Protein 9BCJ (pdb70)

GO terms:
  GO:0001664 G protein-coupled receptor binding (F, IDA)
  GO:0071682 endocytic vesicle lumen (C, TAS)
  GO:0005576 extracellular region (C, TAS)
  GO:0005829 cytosol (C, TAS)
  GO:0005515 protein binding (F, IPI)
  GO:0004601 peroxidase activity (F, IDA)
  GO:0042542 response to hydrogen peroxide (P, IDA)
  GO:0042744 hydrogen peroxide catabolic process (P, IDA)
  GO:0031720 haptoglobin binding (F, IDA)
  GO:0005833 hemoglobin complex (C, IDA)
  GO:0031838 haptoglobin-hemoglobin complex (C, IDA)
  GO:0006954 inflammatory response (P, IDA)
  GO:0015671 oxygen transport (P, IDA)
  GO:0030185 nitric oxide transport (P, IDA)
  GO:0015671 oxygen transport (P, IMP)
  GO:0005576 extracellular region (C, IDA)
  GO:0015671 oxygen transport (P, TAS)
  GO:0005833 hemoglobin complex (C, TAS)
  GO:0070062 extracellular exosome (C, HDA)
  GO:0072562 blood microparticle (C, HDA)

InterPro domains:
  IPR000971 Globin [PF00042] (27-137)
  IPR000971 Globin [PS01033] (2-142)
  IPR002338 Hemoglobin, alpha-type [PR00612] (16-28)
  IPR002338 Hemoglobin, alpha-type [PR00612] (33-43)
  IPR002338 Hemoglobin, alpha-type [PR00612] (48-57)
  IPR002338 Hemoglobin, alpha-type [PR00612] (75-88)
  IPR002338 Hemoglobin, alpha-type [PR00612] (123-139)
  IPR002338 Hemoglobin, alpha-type [cd08927] (3-142)
  IPR002339 Hemoglobin, pi [PR00815] (4-29)
  IPR002339 Hemoglobin, pi [PR00815] (49-58)
  IPR002339 Hemoglobin, pi [PR00815] (73-83)
  IPR002339 Hemoglobin, pi [PR00815] (105-116)
  IPR009050 Globin-like superfamily [SSF46458] (1-142)
  IPR012292 Globin/Protoglobin [G3DSA:1.10.490.10] (2-142)
  IPR050056 Hemoglobin and related oxygen transporters [PTHR11442] (1-142)

Radius of gyration: 26.9 Å; Cα contacts (8 Å, |Δi|>4): 857; chains: 3; bounding box: 62×62×67 Å

B-factor: mean 32.82, std 10.77, range [15.35, 75.67]

Solvent-accessible surface area: 21788 Å² total; per-residue (Å²): 173,19,46,106,62,14,53,89,35,1,82,62,9,19,58,126,2,49,107,91,7,14,93,12,0,14,34,0,2,58,84,9,12,143,71,61,74,63,2,83,64,33,33,111,111,34,77,53,70,153,42,6,83,76,12,122,36,48,0,99,76,27,0,45,15,12,63,40,0,12,60,68,14,110,42,10,68,56,8,4,10,14,27,1,10,40,38,8,17,40,34,21,14,11,32,38,18,24,147,34,32,16,96,4,7,11,53,0,10,36,63,66,35,99,88,52,44,60,120,63,20,76,54,1,6,72,80,4,9,55,30,11,16,85,13,15,24,39,83,86,60,48,91,30,74,120,148,36,90,70,29,2,83,64,6,37,67,133,12,77,90,80,77,0,2,6,48,3,2,0,89,10,0,50,81,53,25,43,3,7,62,70,32,102,95,39,51,52,10,18,53,79,125,23,1,58,45,12,102,113,0,80,59,53,0,99,154,28,8,33,22,16,42,84,0,25,75,96,16,140,93,11,74,45,55,5,55,114,57,23,49,71,41,72,106,146,69,76,20,36,67,84,7,15,121,17,26,0,46,9,4,10,80,0,0,39,124,80,34,43,196,83,22,51,109,96,22,74,53,0,2,59,85,3,8,52,13,6,9,113,15,21,71,137,45,0,20,0,32,4,3,3,1,1,4,6,4,6,115,31,53,62,10,2,2,77,25,31,152,36,23,139,26,7,91,58,21,54,33,129,79,2,90,51,0,36,133,16,22,98,170,19,48,28,3,126,28,115,61,180,62,7,66,0,7,4,2,61,96,1,122,51,84,127,94,37,58,0,56,6,64,0,47,2,15,2,62,6,16,44,14,114,31,29,63,6,77,78,2,47,0,57,0,38,114,31,87,83,8,35,0,58,2,13,0,22,108,71,79,98,17,9,0,2,53,1,86,94,24,73,65,85,145,64,36,0,55,0,48,8,105,48,61,108,34,103,74,19,63,13,100,2,10,57,94,44,1,13,75,60,14,31,70,68,63,2,10,26,1,23,12,65,29,52,48,59,16,1,35,0,8,53,2,8,34,0,4,0,20,36,82

Organism: Homo sapiens (NCBI:txid9606)

Foldseek 3Di:
DADPVLLVLQLVLLVVCPPVQLVLLLQLVLCLCVVPVVLCVLPPVAPNDPPGVRSSVVRNVVSVLVNQCSVPVVPLLVSCVVLLCCQAVPSNDDLVSLLSSLVSSLVSSCVPPVVSNDVSSSVSSNVSSVVNSCSSRDDPD/DDDDPVLLVLQVVLLVVDPLQQLLLQLQLCLCVVVVVVCVLVVVQDDNPDSVCSSPRPVSSVVRSVVSVLLVQCSVCVVPLLVSCVVLLCCCPVPVNPDLVSLLVSLVSSLVSSCVVQPVSCPPSNSVSSNSSSVSNSVSSD/DFKKKKFQFFLQCFAQDNLRAKDKDDKDQQKDFAKCVVVVLCVVLVVPHQHDPRGHPIGTIIMGIGWDWDDCIKIWGQMKIWIDHRPDDTWIWGGWIWHAPPQAWTFTFTATHPRGRQTFFIWGGWDDDDQKIKTHGDADDFDAAKGAQTDPSVDVVCDDPSCVNGIDRDDDSSRSRSHTGIMMMGHD

Structure (mmCIF, N/CA/C/O backbone):
data_9BCJ
#
_entry.id   9BCJ
#
_cell.length_a   58.925
_cell.length_b   58.925
_cell.length_c   286.146
_cell.angle_alpha   90
_cell.angle_beta   90
_cell.angle_gamma   90
#
_symmetry.space_group_name_H-M   'P 41 21 2'
#
loop_
_entity.id
_entity.type
_entity.pdbx_description
1 polymer 'Hemoglobin subunit alpha'
2 polymer 'Hemoglobin subunit beta'
3 polymer 'Membrane protein'
4 non-polymer 'PROTOPORPHYRIN IX CONTAINING FE'
5 non-polymer GLYCEROL
6 non-polymer 'PHOSPHATE ION'
7 water water
#
loop_
_atom_site.group_PDB
_atom_site.id
_atom_site.type_symbol
_atom_site.label_atom_id
_atom_site.label_alt_id
_atom_site.label_comp_id
_atom_site.label_asym_id
_atom_site.label_entity_id
_atom_site.label_seq_id
_atom_site.pdbx_PDB_ins_code
_atom_site.Cartn_x
_atom_site.Cartn_y
_atom_site.Cartn_z
_atom_site.occupancy
_atom_site.B_iso_or_equiv
_atom_site.auth_seq_id
_atom_site.auth_comp_id
_atom_site.auth_asym_id
_atom_site.auth_atom_id
_atom_site.pdbx_PDB_model_num
ATOM 1 N N . VAL A 1 1 ? -39.925 -46.09 -3.221 1 20.53 1 VAL A N 1
ATOM 2 C CA . VAL A 1 1 ? -40.608 -47.354 -3.56 1 20.88 1 VAL A CA 1
ATOM 3 C C . VAL A 1 1 ? -39.592 -48.493 -3.593 1 21.63 1 VAL A C 1
ATOM 4 O O . VAL A 1 1 ? -38.706 -48.505 -4.456 1 21.36 1 VAL A O 1
ATOM 8 N N . LEU A 1 2 ? -39.731 -49.45 -2.676 1 21.41 2 LEU A N 1
ATOM 9 C CA . LEU A 1 2 ? -38.845 -50.614 -2.666 1 22.4 2 LEU A CA 1
ATOM 10 C C . LEU A 1 2 ? -39.234 -51.635 -3.711 1 22.71 2 LEU A C 1
ATOM 11 O O . LEU A 1 2 ? -40.411 -51.97 -3.851 1 22.93 2 LEU A O 1
ATOM 16 N N . SER A 1 3 ? -38.252 -52.191 -4.394 1 23.63 3 SER A N 1
ATOM 17 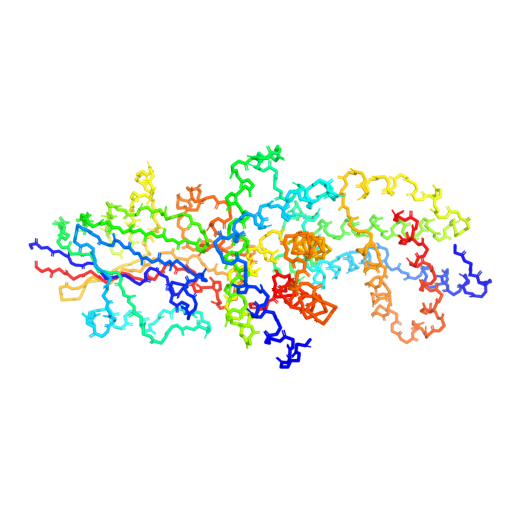C CA . SER A 1 3 ? -38.503 -53.295 -5.344 1 24.7 3 SER A CA 1
ATOM 18 C C . SER A 1 3 ? -38.652 -54.608 -4.514 1 26.77 3 SER A C 1
ATOM 19 O O . SER A 1 3 ? -38.235 -54.642 -3.346 1 26.85 3 SER A O 1
ATOM 22 N N . PRO A 1 4 ? -39.137 -55.728 -5.112 1 27.76 4 PRO A N 1
ATOM 23 C CA . PRO A 1 4 ? -39.152 -56.997 -4.388 1 27.39 4 PRO A CA 1
ATOM 24 C C . PRO A 1 4 ? -37.748 -57.405 -3.946 1 26.89 4 PRO A C 1
ATOM 25 O O . PRO A 1 4 ? -37.594 -57.814 -2.796 1 27.81 4 PRO A O 1
ATOM 29 N N . ALA A 1 5 ? -36.729 -57.241 -4.809 1 26.15 5 ALA A N 1
ATOM 30 C CA . ALA A 1 5 ? -35.343 -57.552 -4.432 1 26.68 5 ALA A CA 1
ATOM 31 C C . ALA A 1 5 ? -34.838 -56.67 -3.278 1 25.42 5 ALA A C 1
ATOM 32 O O . ALA A 1 5 ? -34.103 -57.174 -2.435 1 25.9 5 ALA A O 1
ATOM 34 N N . ASP A 1 6 ? -35.243 -55.377 -3.203 1 23.11 6 ASP A N 1
ATOM 35 C CA . ASP A 1 6 ? -34.832 -54.495 -2.08 1 21.86 6 ASP A CA 1
ATOM 36 C C . ASP A 1 6 ? -35.347 -55.088 -0.763 1 23.12 6 ASP A C 1
ATOM 37 O O . ASP A 1 6 ? -34.612 -55.135 0.231 1 23.09 6 ASP A O 1
ATOM 42 N N . LYS A 1 7 ? -36.601 -55.542 -0.76 1 22.82 7 LYS A N 1
ATOM 43 C CA . LYS A 1 7 ? -37.209 -56.097 0.442 1 22.91 7 LYS A CA 1
ATOM 44 C C . LYS A 1 7 ? -36.48 -57.354 0.899 1 23.46 7 LYS A C 1
ATOM 45 O O . LYS A 1 7 ? -36.17 -57.468 2.092 1 22.91 7 LYS A O 1
ATOM 51 N N . THR A 1 8 ? -36.178 -58.274 -0.016 1 24.53 8 THR A N 1
ATOM 52 C CA . THR A 1 8 ? -35.473 -59.51 0.35 1 26.4 8 THR A CA 1
ATOM 53 C C . THR A 1 8 ? -34.046 -59.183 0.799 1 24.53 8 THR A C 1
ATOM 54 O O . THR A 1 8 ? -33.581 -59.776 1.779 1 23.62 8 THR A O 1
ATOM 58 N N . ASN A 1 9 ? -33.39 -58.169 0.158 1 22.43 9 ASN A N 1
ATOM 59 C CA . ASN A 1 9 ? -32.041 -57.709 0.558 1 21.48 9 ASN A CA 1
ATOM 60 C C . ASN A 1 9 ? -32.037 -57.166 2.013 1 21.22 9 ASN A C 1
ATOM 61 O O . ASN A 1 9 ? -31.15 -57.492 2.802 1 21.03 9 ASN A O 1
ATOM 66 N N . VAL A 1 10 ? -32.987 -56.295 2.343 1 20.7 10 VAL A N 1
ATOM 67 C CA . VAL A 1 10 ? -33.054 -55.684 3.685 1 21.85 10 VAL A CA 1
ATOM 68 C C . VAL A 1 10 ? -33.341 -56.741 4.756 1 22.96 10 VAL A C 1
ATOM 69 O O . VAL A 1 10 ? -32.714 -56.744 5.819 1 23.42 10 VAL A O 1
ATOM 73 N N . LYS A 1 11 ? -34.267 -57.658 4.47 1 23.07 11 LYS A N 1
ATOM 74 C CA . LYS A 1 11 ? -34.614 -58.71 5.421 1 24.13 11 LYS A CA 1
ATOM 75 C C . LYS A 1 11 ? -33.407 -59.616 5.675 1 24.12 11 LYS A C 1
ATOM 76 O O . LYS A 1 11 ? -33.144 -59.976 6.82 1 24.17 11 LYS A O 1
ATOM 82 N N . ALA A 1 12 ? -32.675 -59.984 4.615 1 23.73 12 ALA A N 1
ATOM 83 C CA . ALA A 1 12 ? -31.486 -60.849 4.775 1 24.1 12 ALA A CA 1
ATOM 84 C C . ALA A 1 12 ? -30.387 -60.138 5.577 1 24.7 12 ALA A C 1
ATOM 85 O O . ALA A 1 12 ? -29.872 -60.721 6.523 1 25.18 12 ALA A O 1
ATOM 87 N N . ALA A 1 13 ? -30.06 -58.855 5.237 1 23.88 13 ALA A N 1
ATOM 88 C CA . ALA A 1 13 ? -29.011 -58.114 5.928 1 24.62 13 ALA A CA 1
ATOM 89 C C . ALA A 1 13 ? -29.37 -57.813 7.398 1 25.73 13 ALA A C 1
ATOM 90 O O . ALA A 1 13 ? -28.566 -58.093 8.287 1 25.42 13 ALA A O 1
ATOM 92 N N . TRP A 1 14 ? -30.593 -57.294 7.658 1 26 14 TRP A N 1
ATOM 93 C CA . TRP A 1 14 ? -31.027 -57.028 9.016 1 27.21 14 TRP A CA 1
ATOM 94 C C . TRP A 1 14 ? -31.164 -58.292 9.849 1 29.29 14 TRP A C 1
ATOM 95 O O . TRP A 1 14 ? -30.903 -58.243 11.055 1 29.59 14 TRP A O 1
ATOM 106 N N . GLY A 1 15 ? -31.465 -59.426 9.211 1 30.55 15 GLY A N 1
ATOM 107 C CA . GLY A 1 15 ? -31.522 -60.714 9.896 1 32.92 15 GLY A CA 1
ATOM 108 C C . GLY A 1 15 ? -30.168 -61.159 10.431 1 35.9 15 GLY A C 1
ATOM 109 O O . GLY A 1 15 ? -30.091 -61.918 11.398 1 36.2 15 GLY A O 1
ATOM 110 N N . LYS A 1 16 ? -29.076 -60.694 9.818 1 36.94 16 LYS A N 1
ATOM 111 C CA . LYS A 1 16 ? -27.726 -61.018 10.271 1 38.4 16 LYS A CA 1
ATOM 112 C C . LYS A 1 16 ? -27.283 -60.215 11.498 1 39.88 16 LYS A C 1
ATOM 113 O O . LYS A 1 16 ? -26.265 -60.551 12.096 1 40.14 16 LYS A O 1
ATOM 119 N N . VAL A 1 17 ? -28.028 -59.155 11.867 1 40.1 17 VAL A N 1
ATOM 120 C CA . VAL A 1 17 ? -27.736 -58.327 13.026 1 40.79 17 VAL A CA 1
ATOM 121 C C . VAL A 1 17 ? -27.969 -59.116 14.312 1 42.12 17 VAL A C 1
ATOM 122 O O . VAL A 1 17 ? -27.096 -59.133 15.172 1 42.81 17 VAL A O 1
ATOM 126 N N . GLY A 1 18 ? -29.141 -59.744 14.422 1 42.45 18 GLY A N 1
ATOM 127 C CA . GLY A 1 18 ? -29.545 -60.601 15.536 1 42.97 18 GLY A CA 1
ATOM 128 C C . GLY A 1 18 ? -29.366 -60.058 16.935 1 43.26 18 GLY A C 1
ATOM 129 O O . GLY A 1 18 ? -29.918 -59.011 17.286 1 44.2 18 GLY A O 1
ATOM 130 N N . ALA A 1 19 ? -28.59 -60.771 17.748 1 42.63 19 ALA A N 1
ATOM 131 C CA . ALA A 1 19 ? -28.329 -60.365 19.128 1 42.55 19 ALA A CA 1
ATOM 132 C C . ALA A 1 19 ? -27.566 -59.037 19.234 1 42.06 19 ALA A C 1
ATOM 133 O O . ALA A 1 19 ? -27.556 -58.434 20.302 1 43.3 19 ALA A O 1
ATOM 135 N N . HIS A 1 20 ? -26.903 -58.603 18.158 1 40.4 20 HIS A N 1
ATOM 136 C CA . HIS A 1 20 ? -26.14 -57.363 18.172 1 39.96 20 HIS A CA 1
ATOM 137 C C . HIS A 1 20 ? -26.971 -56.121 17.857 1 39.06 20 HIS A C 1
ATOM 138 O O . HIS A 1 20 ? -26.398 -55.043 17.705 1 38 20 HIS A O 1
ATOM 145 N N . ALA A 1 21 ? -28.314 -56.253 17.812 1 39.11 21 ALA A N 1
ATOM 146 C CA . ALA A 1 21 ? -29.22 -55.159 17.477 1 39.54 21 ALA A CA 1
ATOM 147 C C . ALA A 1 21 ? -28.968 -53.899 18.307 1 38.46 21 ALA A C 1
ATOM 148 O O . ALA A 1 21 ? -28.607 -52.886 17.713 1 39.21 21 ALA A O 1
ATOM 150 N N . GLY A 1 22 ? -29.023 -54.01 19.631 1 36.96 22 GLY A N 1
ATOM 151 C CA . GLY A 1 22 ? -28.801 -52.913 20.556 1 35.56 22 GLY A CA 1
ATOM 152 C C . GLY A 1 22 ? -27.429 -52.301 20.389 1 33.47 22 GLY A C 1
ATOM 153 O O . GLY A 1 22 ? -27.292 -51.079 20.411 1 32.47 22 GLY A O 1
ATOM 154 N N . GLU A 1 23 ? -26.412 -53.154 20.226 1 31.51 23 GLU A N 1
ATOM 155 C CA . GLU A 1 23 ? -25.031 -52.721 20.044 1 30.8 23 GLU A CA 1
ATOM 156 C C . GLU A 1 23 ? -24.893 -51.854 18.775 1 28.97 23 GLU A C 1
ATOM 157 O O . GLU A 1 23 ? -24.335 -50.755 18.835 1 28.39 23 GLU A O 1
ATOM 163 N N . TYR A 1 24 ? -25.469 -52.311 17.663 1 27.5 24 TYR A N 1
ATOM 164 C CA . TYR A 1 24 ? -25.411 -51.554 16.419 1 27.69 24 TYR A CA 1
ATOM 165 C C . TYR A 1 24 ? -26.22 -50.262 16.499 1 25.85 24 TYR A C 1
ATOM 166 O O . TYR A 1 24 ? -25.738 -49.215 16.061 1 25.07 24 TYR A O 1
ATOM 175 N N . GLY A 1 25 ? -27.409 -50.314 17.104 1 25.38 25 GLY A N 1
ATOM 176 C CA . GLY A 1 25 ? -28.216 -49.102 17.279 1 25.47 25 GLY A CA 1
ATOM 177 C C . GLY A 1 25 ? -27.5 -48.074 18.15 1 24.62 25 GLY A C 1
ATOM 178 O O . GLY A 1 25 ? -27.485 -46.89 17.826 1 24.12 25 GLY A O 1
ATOM 179 N N . ALA A 1 26 ? -26.876 -48.526 19.246 1 24.68 26 ALA A N 1
ATOM 180 C CA . ALA A 1 26 ? -26.132 -47.642 20.151 1 24.76 26 ALA A CA 1
ATOM 181 C C . ALA A 1 26 ? -24.93 -47.024 19.438 1 24.18 26 ALA A C 1
ATOM 182 O O . ALA A 1 26 ? -24.687 -45.822 19.573 1 24.77 26 ALA A O 1
ATOM 184 N N . GLU A 1 27 ? -24.198 -47.829 18.667 1 23.69 27 GLU A N 1
ATOM 185 C CA . GLU A 1 27 ? -23.046 -47.325 17.933 1 23.55 27 GLU A CA 1
ATOM 186 C C . GLU A 1 27 ? -23.497 -46.294 16.88 1 23.34 27 GLU A C 1
ATOM 187 O O . GLU A 1 27 ? -22.876 -45.243 16.763 1 23.83 27 GLU A O 1
ATOM 193 N N . ALA A 1 28 ? -24.604 -46.559 16.152 1 22.4 28 ALA A N 1
ATOM 194 C CA . ALA A 1 28 ? -25.09 -45.605 15.141 1 22.27 28 ALA A CA 1
ATOM 195 C C . ALA A 1 28 ? -25.451 -44.259 15.793 1 20.91 28 ALA A C 1
ATOM 196 O O . ALA A 1 28 ? -25.144 -43.206 15.242 1 20.11 28 ALA A O 1
ATOM 198 N N . LEU A 1 29 ? -26.078 -44.298 16.978 1 20.79 29 LEU A N 1
ATOM 199 C CA . LEU A 1 29 ? -26.437 -43.06 17.692 1 21.06 29 LEU A CA 1
ATOM 200 C C . LEU A 1 29 ? -25.166 -42.322 18.108 1 21.89 29 LEU A C 1
ATOM 201 O O . LEU A 1 29 ? -25.081 -41.107 17.938 1 22.1 29 LEU A O 1
ATOM 206 N N . GLU A 1 30 ? -24.166 -43.058 18.64 1 22.01 30 GLU A N 1
ATOM 207 C CA . GLU A 1 30 ? -22.906 -42.464 19.076 1 23.46 30 GLU A CA 1
ATOM 208 C C . GLU A 1 30 ? -22.209 -41.772 17.891 1 22.67 30 GLU A C 1
ATOM 209 O O . GLU A 1 30 ? -21.699 -40.643 18.022 1 23.15 30 GLU A O 1
ATOM 215 N N . ARG A 1 31 ? -22.181 -42.461 16.739 1 21.09 31 ARG A N 1
ATOM 216 C CA . ARG A 1 31 ? -21.581 -41.914 15.523 1 20.95 31 ARG A CA 1
ATOM 217 C C . ARG A 1 31 ? -22.327 -40.644 15.104 1 21.91 31 ARG A C 1
ATOM 218 O O . ARG A 1 31 ? -21.693 -39.65 14.757 1 22.36 31 ARG A O 1
ATOM 226 N N . MET A 1 32 ? -23.672 -40.666 15.188 1 20.49 32 MET A N 1
ATOM 227 C CA . MET A 1 32 ? -24.457 -39.493 14.859 1 20.04 32 MET A CA 1
ATOM 228 C C . MET A 1 32 ? -24.17 -38.301 15.768 1 20.73 32 MET A C 1
ATOM 229 O O . MET A 1 32 ? -23.954 -37.207 15.273 1 22.05 32 MET A O 1
ATOM 234 N N . PHE A 1 33 ? -24.25 -38.488 17.084 1 20.47 33 PHE A N 1
ATOM 235 C CA . PHE A 1 33 ? -24.016 -37.406 18.048 1 20.87 33 PHE A CA 1
ATOM 236 C C . PHE A 1 33 ? -22.594 -36.828 17.909 1 22.28 33 PHE A C 1
ATOM 237 O O . PHE A 1 33 ? -22.384 -35.644 18.134 1 22 33 PHE A O 1
ATOM 245 N N . LEU A 1 34 ? -21.627 -37.675 17.562 1 23.11 34 LEU A N 1
ATOM 246 C CA . LEU A 1 34 ? -20.24 -37.222 17.475 1 25.19 34 LEU A CA 1
ATOM 247 C C . LEU A 1 34 ? -19.991 -36.536 16.116 1 24.85 34 LEU A C 1
ATOM 248 O O . LEU A 1 34 ? -19.395 -35.483 16.083 1 25.94 34 LEU A O 1
ATOM 253 N N . SER A 1 35 ? -20.447 -37.112 15.027 1 24.66 35 SER A N 1
ATOM 254 C CA . SER A 1 35 ? -20.243 -36.559 13.672 1 24.37 35 SER A CA 1
ATOM 255 C C . SER A 1 35 ? -21.082 -35.341 13.385 1 24.26 35 SER A C 1
ATOM 256 O O . SER A 1 35 ? -20.634 -34.449 12.679 1 24.76 35 SER A O 1
ATOM 259 N N . PHE A 1 36 ? -22.322 -35.318 13.895 1 23.3 36 PHE A N 1
ATOM 260 C CA . PHE A 1 36 ? -23.284 -34.257 13.607 1 21.92 36 PHE A CA 1
ATOM 261 C C . PHE A 1 36 ? -23.819 -33.757 14.958 1 22.31 36 PHE A C 1
ATOM 262 O O . PHE A 1 36 ? -24.936 -34.105 15.347 1 20.94 36 PHE A O 1
ATOM 270 N N . PRO A 1 37 ? -23.018 -32.948 15.681 1 23.38 37 PRO A N 1
ATOM 271 C CA . PRO A 1 37 ? -23.41 -32.542 17.041 1 23.72 37 PRO A CA 1
ATOM 272 C C . PRO A 1 37 ? -24.762 -31.843 17.195 1 23.6 37 PRO A C 1
ATOM 273 O O . PRO A 1 37 ? 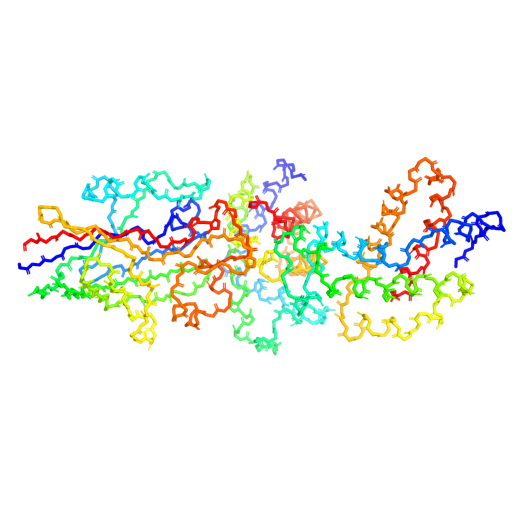-25.31 -31.871 18.293 1 22.92 37 PRO A O 1
ATOM 277 N N . THR A 1 38 ? -25.306 -31.226 16.121 1 23.36 38 THR A N 1
ATOM 278 C CA . THR A 1 38 ? -26.623 -30.58 16.225 1 24.42 38 THR A CA 1
ATOM 279 C C . THR A 1 38 ? -27.722 -31.589 16.594 1 22.34 38 THR A C 1
ATOM 280 O O . THR A 1 38 ? -28.709 -31.198 17.209 1 22.69 38 THR A O 1
ATOM 284 N N . THR A 1 39 ? -27.556 -32.881 16.224 1 20 39 THR A N 1
ATOM 285 C CA . THR A 1 39 ? -28.548 -33.923 16.542 1 19.03 39 THR A CA 1
ATOM 286 C C . THR A 1 39 ? -28.68 -34.116 18.055 1 19.91 39 THR A C 1
ATOM 287 O O . THR A 1 39 ? -29.745 -34.499 18.504 1 20.78 39 THR A O 1
ATOM 291 N N . LYS A 1 40 ? -27.644 -33.786 18.835 1 19.22 40 LYS A N 1
ATOM 292 C CA . LYS A 1 40 ? -27.716 -33.868 20.305 1 19.49 40 LYS A CA 1
ATOM 293 C C . LYS A 1 40 ? -28.8 -32.967 20.882 1 20.86 40 LYS A C 1
ATOM 294 O O . LYS A 1 40 ? -29.259 -33.22 21.997 1 21.82 40 LYS A O 1
ATOM 300 N N . THR A 1 41 ? -29.205 -31.912 20.154 1 21.02 41 THR A N 1
ATOM 301 C CA . THR A 1 41 ? -30.201 -30.98 20.667 1 22.11 41 THR A CA 1
ATOM 302 C C . THR A 1 41 ? -31.597 -31.624 20.765 1 21.58 41 THR A C 1
ATOM 303 O O . THR A 1 41 ? -32.459 -31.054 21.421 1 21.82 41 THR A O 1
ATOM 307 N N . TYR A 1 42 ? -31.818 -32.804 20.149 1 19.24 42 TYR A N 1
ATOM 308 C CA . TYR A 1 42 ? -33.096 -33.508 20.351 1 19.59 42 TYR A CA 1
ATOM 309 C C . TYR A 1 42 ? -33.094 -34.302 21.679 1 19.73 42 TYR A C 1
ATOM 310 O O . TYR A 1 42 ? -34.166 -34.725 22.145 1 19.18 42 TYR A O 1
ATOM 319 N N . PHE A 1 43 ? -31.908 -34.482 22.328 1 18.85 43 PHE A N 1
ATOM 320 C CA . PHE A 1 43 ? -31.807 -35.309 23.545 1 20.05 43 PHE A CA 1
ATOM 321 C C . PHE A 1 43 ? -31.193 -34.522 24.71 1 21.81 43 PHE A C 1
ATOM 322 O O . PHE A 1 43 ? -30.203 -34.952 25.325 1 22.78 43 PHE A O 1
ATOM 330 N N . PRO A 1 44 ? -31.766 -33.349 25.047 1 21.97 44 PRO A N 1
ATOM 331 C CA . PRO A 1 44 ? -31.164 -32.535 26.113 1 22.91 44 PRO A CA 1
ATOM 332 C C . PRO A 1 44 ? -31.221 -33.203 27.482 1 24.25 44 PRO A C 1
ATOM 333 O O . PRO A 1 44 ? -30.386 -32.904 28.34 1 24.31 44 PRO A O 1
ATOM 337 N N . HIS A 1 45 ? -32.175 -34.127 27.665 1 24.8 45 HIS A N 1
ATOM 338 C CA . HIS A 1 45 ? -32.371 -34.863 28.917 1 25.89 45 HIS A CA 1
ATOM 339 C C . HIS A 1 45 ? -31.47 -36.113 29.034 1 26.79 45 HIS A C 1
ATOM 340 O O . HIS A 1 45 ? -31.522 -36.817 30.051 1 27.89 45 HIS A O 1
ATOM 347 N N . PHE A 1 46 ? -30.665 -36.41 28.01 1 26.03 46 PHE A N 1
ATOM 348 C CA . PHE A 1 46 ? -29.811 -37.584 28.043 1 25.67 46 PHE A CA 1
ATOM 349 C C . PHE A 1 46 ? -28.436 -37.294 28.586 1 26.97 46 PHE A C 1
ATOM 350 O O . PHE A 1 46 ? -27.892 -36.198 28.407 1 27.5 46 PHE A O 1
ATOM 358 N N . ASP A 1 47 ? -27.818 -38.33 29.145 1 26.76 47 ASP A N 1
ATOM 359 C CA . ASP A 1 47 ? -26.402 -38.337 29.424 1 27.26 47 ASP A CA 1
ATOM 360 C C . ASP A 1 47 ? -25.847 -38.749 28.054 1 26.77 47 ASP A C 1
ATOM 361 O O . ASP A 1 47 ? -26.126 -39.858 27.575 1 25.35 47 ASP A O 1
ATOM 366 N N . LEU A 1 48 ? -25.141 -37.836 27.387 1 27.79 48 LEU A N 1
ATOM 367 C CA . LEU A 1 48 ? -24.624 -38.08 26.055 1 30.12 48 LEU A CA 1
ATOM 368 C C . LEU A 1 48 ? -23.124 -38.414 26.011 1 32.53 48 LEU A C 1
ATOM 369 O O . LEU A 1 48 ? -22.567 -38.481 24.92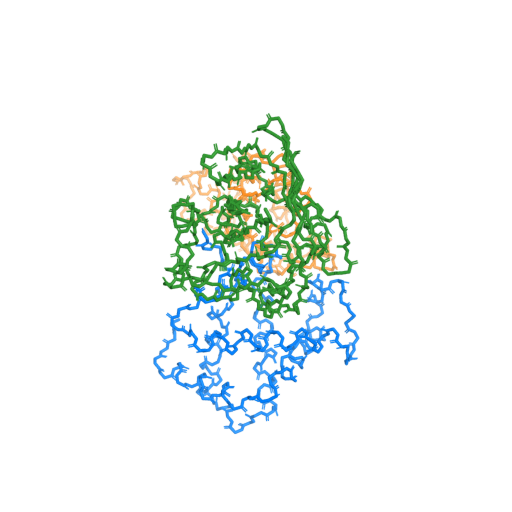5 1 33.04 48 LEU A O 1
ATOM 374 N N . SER A 1 49 ? -22.511 -38.699 27.16 1 33.68 49 SER A N 1
ATOM 375 C CA . SER A 1 49 ? -21.098 -39.098 27.226 1 35.78 49 SER A CA 1
ATOM 376 C C . SER A 1 49 ? -20.911 -40.47 26.553 1 37.14 49 SER A C 1
ATOM 377 O O . SER A 1 49 ? -21.874 -41.232 26.432 1 36.36 49 SER A O 1
ATOM 380 N N . HIS A 1 50 ? -19.68 -40.795 26.102 1 38.59 50 HIS A N 1
ATOM 381 C CA . HIS A 1 50 ? -19.44 -42.082 25.435 1 40.06 50 HIS A CA 1
ATOM 382 C C . HIS A 1 50 ? -19.744 -43.239 26.397 1 39.83 50 HIS A C 1
ATOM 383 O O . HIS A 1 50 ? -19.449 -43.139 27.578 1 39.83 50 HIS A O 1
ATOM 390 N N . GLY A 1 51 ? -20.35 -44.303 25.879 1 39.64 51 GLY A N 1
ATOM 391 C CA . GLY A 1 51 ? -20.674 -45.453 26.714 1 39.12 51 GLY A CA 1
ATOM 392 C C . GLY A 1 51 ? -21.801 -45.198 27.695 1 37.79 51 GLY A C 1
ATOM 393 O O . GLY A 1 51 ? -22.054 -46.014 28.577 1 38.55 51 GLY A O 1
ATOM 394 N N . SER A 1 52 ? -22.532 -44.081 27.536 1 35.49 52 SER A N 1
ATOM 395 C CA . SER A 1 52 ? -23.689 -43.74 28.351 1 34.13 52 SER A CA 1
ATOM 396 C C . SER A 1 52 ? -24.707 -44.894 28.285 1 33.27 52 SER A C 1
ATOM 397 O O . SER A 1 52 ? -25.018 -45.349 27.187 1 32.76 52 SER A O 1
ATOM 400 N N . ALA A 1 53 ? -25.201 -45.348 29.443 1 32.96 53 ALA A N 1
ATOM 401 C CA . ALA A 1 53 ? -26.22 -46.398 29.536 1 32.26 53 ALA A CA 1
ATOM 402 C C . ALA A 1 53 ? -27.545 -45.939 28.874 1 30.24 53 ALA A C 1
ATOM 403 O O . ALA A 1 53 ? -28.26 -46.744 28.279 1 29.8 53 ALA A O 1
ATOM 405 N N . GLN A 1 54 ? -27.837 -44.638 28.931 1 28.04 54 GLN A N 1
ATOM 406 C CA . GLN A 1 54 ? -29.026 -44.083 28.332 1 27.16 54 GLN A CA 1
ATOM 407 C C . GLN A 1 54 ? -28.957 -44.203 26.805 1 25.52 54 GLN A C 1
ATOM 408 O O . GLN A 1 54 ? -29.946 -44.565 26.161 1 24.55 54 GLN A O 1
ATOM 414 N N . VAL A 1 55 ? -27.785 -43.88 26.234 1 24.6 55 VAL A N 1
ATOM 415 C CA . VAL A 1 55 ? -27.578 -44.008 24.78 1 24.65 55 VAL A CA 1
ATOM 416 C C . VAL A 1 55 ? -27.645 -45.49 24.394 1 25.61 55 VAL A C 1
ATOM 417 O O . VAL A 1 55 ? -28.281 -45.834 23.394 1 26.01 55 VAL A O 1
ATOM 421 N N . LYS A 1 56 ? -27.035 -46.37 25.214 1 25.48 56 LYS A N 1
ATOM 422 C CA . LYS A 1 56 ? -27.099 -47.81 24.934 1 26.74 56 LYS A CA 1
ATOM 423 C C . LYS A 1 56 ? -28.545 -48.339 24.914 1 26.14 56 LYS A C 1
ATOM 424 O O . LYS A 1 56 ? -28.906 -49.048 23.983 1 26.7 56 LYS A O 1
ATOM 430 N N . GLY A 1 57 ? -29.339 -47.989 25.92 1 25.38 57 GLY A N 1
ATOM 431 C CA . GLY A 1 57 ? -30.729 -48.414 26.002 1 25.32 57 GLY A CA 1
ATOM 432 C C . GLY A 1 57 ? -31.558 -47.835 24.864 1 25.02 57 GLY A C 1
ATOM 433 O O . GLY A 1 57 ? -32.421 -48.52 24.313 1 24.05 57 GLY A O 1
ATOM 434 N N . HIS A 1 58 ? -31.296 -46.571 24.5 1 24.27 58 HIS A N 1
ATOM 435 C CA . HIS A 1 58 ? -32.015 -45.949 23.389 1 23.34 58 HIS A CA 1
ATOM 436 C C . HIS A 1 58 ? -31.707 -46.665 22.065 1 23.1 58 HIS A C 1
ATOM 437 O O . HIS A 1 58 ? -32.614 -46.907 21.268 1 22.21 58 HIS A O 1
ATOM 444 N N . GLY A 1 59 ? -30.44 -47.065 21.882 1 22.78 59 GLY A N 1
ATOM 445 C CA . GLY A 1 59 ? -30.005 -47.767 20.682 1 23.58 59 GLY A CA 1
ATOM 446 C C . GLY A 1 59 ? -30.708 -49.099 20.498 1 23.28 59 GLY A C 1
ATOM 447 O O . GLY A 1 59 ? -31.053 -49.467 19.379 1 22.91 59 GLY A O 1
ATOM 448 N N . LYS A 1 60 ? -30.998 -49.78 21.593 1 22.62 60 LYS A N 1
ATOM 449 C CA . LYS A 1 60 ? -31.731 -51.038 21.578 1 23.25 60 LYS A CA 1
ATOM 450 C C . LYS A 1 60 ? -33.196 -50.79 21.123 1 23.23 60 LYS A C 1
ATOM 451 O O . LYS A 1 60 ? -33.733 -51.566 20.313 1 22.96 60 LYS A O 1
ATOM 457 N N . LYS A 1 61 ? -33.807 -49.673 21.555 1 22.01 61 LYS A N 1
ATOM 458 C CA . LYS A 1 61 ? -35.189 -49.341 21.115 1 21.28 61 LYS A CA 1
ATOM 459 C C . LYS A 1 61 ? -35.199 -49.001 19.621 1 21.08 61 LYS A C 1
ATOM 460 O O . LYS A 1 61 ? -36.074 -49.46 18.887 1 20.05 61 LYS A O 1
ATOM 466 N N . VAL A 1 62 ? -34.215 -48.188 19.152 1 20.58 62 VAL A N 1
ATOM 467 C CA . VAL A 1 62 ? -34.131 -47.847 17.74 1 20.4 62 VAL A CA 1
ATOM 468 C C . VAL A 1 62 ? -33.974 -49.122 16.879 1 21.15 62 VAL A C 1
ATOM 469 O O . VAL A 1 62 ? -34.669 -49.289 15.871 1 21.26 62 VAL A O 1
ATOM 473 N N . ALA A 1 63 ? -33.064 -50.013 17.278 1 21.43 63 ALA A N 1
ATOM 474 C CA . ALA A 1 63 ? -32.821 -51.259 16.539 1 21.76 63 ALA A CA 1
ATOM 475 C C . ALA A 1 63 ? -34.074 -52.158 16.526 1 21.21 63 ALA A C 1
ATOM 476 O O . ALA A 1 63 ? -34.413 -52.72 15.48 1 21.76 63 ALA A O 1
ATOM 478 N N . ASP A 1 64 ? -34.763 -52.282 17.672 1 20.87 64 ASP A N 1
ATOM 479 C CA . ASP A 1 64 ? -36.01 -53.07 17.771 1 20.75 64 ASP A CA 1
ATOM 480 C C . ASP A 1 64 ? -37.099 -52.474 16.889 1 19.51 64 ASP A C 1
ATOM 481 O O . ASP A 1 64 ? -37.869 -53.221 16.285 1 19.47 64 ASP A O 1
ATOM 486 N N . ALA A 1 65 ? -37.166 -51.135 16.795 1 18.25 65 ALA A N 1
ATOM 487 C CA . ALA A 1 65 ? -38.157 -50.499 15.912 1 19.83 65 ALA A CA 1
ATOM 488 C C . ALA A 1 65 ? -37.821 -50.837 14.452 1 20.24 65 ALA A C 1
ATOM 489 O O . ALA A 1 65 ? -38.725 -51.088 13.666 1 20.6 65 ALA A O 1
ATOM 491 N N . LEU A 1 66 ? -36.536 -50.857 14.094 1 20.08 66 LEU A N 1
ATOM 492 C CA . LEU A 1 66 ? -36.132 -51.192 12.716 1 21.08 66 LEU A CA 1
ATOM 493 C C . LEU A 1 66 ? -36.45 -52.657 12.422 1 21.8 66 LEU A C 1
ATOM 494 O O . LEU A 1 66 ? -36.873 -52.962 11.312 1 21.1 66 LEU A O 1
ATOM 499 N N . THR A 1 67 ? -36.32 -53.554 13.423 1 21.4 67 THR A N 1
ATOM 500 C CA . THR A 1 67 ? -36.662 -54.976 13.251 1 21.99 67 THR A CA 1
ATOM 501 C C . THR A 1 67 ? -38.155 -55.091 12.916 1 21.38 67 THR A C 1
ATOM 502 O O . THR A 1 67 ? -38.534 -55.839 12.013 1 22.59 67 THR A O 1
ATOM 506 N N . ASN A 1 68 ? -38.994 -54.313 13.601 1 20.21 68 ASN A N 1
ATOM 507 C CA . ASN A 1 68 ? -40.439 -54.31 13.351 1 21.16 68 ASN A CA 1
ATOM 508 C C . ASN A 1 68 ? -40.774 -53.738 11.988 1 21.44 68 ASN A C 1
ATOM 509 O O . ASN A 1 68 ? -41.64 -54.284 11.304 1 22.64 68 ASN A O 1
ATOM 514 N N . ALA A 1 69 ? -40.074 -52.661 11.573 1 19.62 69 ALA A N 1
ATOM 515 C CA . ALA A 1 69 ? -40.286 -52.02 10.279 1 20.69 69 ALA A CA 1
ATOM 516 C C . ALA A 1 69 ? -39.899 -53.014 9.152 1 22.24 69 ALA A C 1
ATOM 517 O O . ALA A 1 69 ? -40.633 -53.141 8.177 1 22.99 69 ALA A O 1
ATOM 519 N N . VAL A 1 70 ? -38.773 -53.724 9.3 1 22.57 70 VAL A N 1
ATOM 520 C CA . VAL A 1 70 ? -38.318 -54.781 8.362 1 23.82 70 VAL A CA 1
ATOM 521 C C . VAL A 1 70 ? -39.38 -55.887 8.248 1 25.21 70 VAL A C 1
ATOM 522 O O . VAL A 1 70 ? -39.699 -56.339 7.14 1 25.98 70 VAL A O 1
ATOM 526 N N . ALA A 1 71 ? -39.907 -56.348 9.378 1 25.21 71 ALA A N 1
ATOM 527 C CA . ALA A 1 71 ? -40.92 -57.401 9.388 1 26.48 71 ALA A CA 1
ATOM 528 C C . ALA A 1 71 ? -42.218 -56.958 8.704 1 26.91 71 ALA A C 1
ATOM 529 O O . ALA A 1 71 ? -42.888 -57.776 8.087 1 27.84 71 ALA A O 1
ATOM 531 N N . HIS A 1 72 ? -42.549 -55.672 8.768 1 25.79 72 HIS A N 1
ATOM 532 C CA . HIS A 1 72 ? -43.801 -55.165 8.204 1 25.06 72 HIS A CA 1
ATOM 533 C C . HIS A 1 72 ? -43.522 -54.125 7.128 1 24.52 72 HIS A C 1
ATOM 534 O O . HIS A 1 72 ? -44.199 -53.11 7.05 1 23.96 72 HIS A O 1
ATOM 541 N N . VAL A 1 73 ? -42.526 -54.389 6.294 1 24.76 73 VAL A N 1
ATOM 542 C CA . VAL A 1 73 ? -42.047 -53.473 5.275 1 25.79 73 VAL A CA 1
ATOM 543 C C . VAL A 1 73 ? -43.126 -53.071 4.253 1 26.05 73 VAL A C 1
ATOM 544 O O . VAL A 1 73 ? -43.055 -51.958 3.716 1 26 73 VAL A O 1
ATOM 548 N N . ASP A 1 74 ? -44.154 -53.899 4.057 1 26.26 74 ASP A N 1
ATOM 549 C CA . ASP A 1 74 ? -45.251 -53.546 3.143 1 28.11 74 ASP A CA 1
ATOM 550 C C . ASP A 1 74 ? -46.477 -52.903 3.851 1 27.53 74 ASP A C 1
ATOM 551 O O . ASP A 1 74 ? -47.532 -52.715 3.229 1 27.92 74 ASP A O 1
ATOM 556 N N . ASP A 1 75 ? -46.34 -52.577 5.139 1 25.23 75 ASP A N 1
ATOM 557 C CA . ASP A 1 75 ? -47.433 -51.947 5.886 1 23.95 75 ASP A CA 1
ATOM 558 C C . ASP A 1 75 ? -46.837 -50.983 6.943 1 22.19 75 ASP A C 1
ATOM 559 O O . ASP A 1 75 ? -47.329 -50.889 8.095 1 21.37 75 ASP A O 1
ATOM 564 N N . MET A 1 76 ? -45.756 -50.294 6.576 1 21.07 76 MET A N 1
ATOM 565 C CA . MET A 1 76 ? -45.037 -49.44 7.53 1 21.3 76 MET A CA 1
ATOM 566 C C . MET A 1 76 ? -45.858 -48.271 8.112 1 21.08 76 MET A C 1
ATOM 567 O O . MET A 1 76 ? -45.779 -48.089 9.327 1 20.73 76 MET A O 1
ATOM 572 N N . PRO A 1 77 ? -46.687 -47.512 7.358 1 21.31 77 PRO A N 1
ATOM 573 C CA . PRO A 1 77 ? -47.486 -46.44 8.011 1 21.03 77 PRO A CA 1
ATOM 574 C C . PRO A 1 77 ? -48.347 -46.987 9.167 1 20.64 77 PRO A C 1
ATOM 575 O O . PRO A 1 77 ? -48.364 -46.398 10.251 1 19.7 77 PRO A O 1
ATOM 579 N N . ASN A 1 78 ? -48.991 -48.14 8.968 1 20.83 78 ASN A N 1
ATOM 580 C CA . ASN A 1 78 ? -49.781 -48.753 10.048 1 21.83 78 ASN A CA 1
ATOM 581 C C . ASN A 1 78 ? -48.881 -49.284 11.171 1 22.15 78 ASN A C 1
ATOM 582 O O . ASN A 1 78 ? -49.148 -49.022 12.337 1 22.63 78 ASN A O 1
ATOM 587 N N . ALA A 1 79 ? -47.843 -50.058 10.838 1 21.29 79 ALA A N 1
ATOM 588 C CA . ALA A 1 79 ? -46.964 -50.654 11.849 1 20.76 79 ALA A CA 1
ATOM 589 C C . ALA A 1 79 ? -46.239 -49.632 12.698 1 20.9 79 ALA A C 1
ATOM 590 O O . ALA A 1 79 ? -46.018 -49.885 13.884 1 20.99 79 ALA A O 1
ATOM 592 N N . LEU A 1 80 ? -45.902 -48.464 12.134 1 19.71 80 LEU A N 1
ATOM 593 C CA . LEU A 1 80 ? -45.111 -47.474 12.877 1 19.28 80 LEU A CA 1
ATOM 594 C C . LEU A 1 80 ? -45.865 -46.202 13.277 1 18.67 80 LEU A C 1
ATOM 595 O O . LEU A 1 80 ? -45.224 -45.173 13.515 1 17.96 80 LEU A O 1
ATOM 600 N N . SER A 1 81 ? -47.204 -46.241 13.289 1 18.84 81 SER A N 1
ATOM 601 C CA . SER A 1 81 ? -47.983 -45.028 13.521 1 19.52 81 SER A CA 1
ATOM 602 C C . SER A 1 81 ? -47.653 -44.282 14.815 1 18.6 81 SER A C 1
ATOM 603 O O . SER A 1 81 ? -47.608 -43.052 14.789 1 17.3 81 SER A O 1
ATOM 606 N N . ALA A 1 82 ? -47.431 -44.991 15.947 1 18.22 82 ALA A N 1
ATOM 607 C CA . ALA A 1 82 ? -47.121 -44.312 17.217 1 18.13 82 ALA A CA 1
ATOM 608 C C . ALA A 1 82 ? -45.698 -43.679 17.167 1 18.55 82 ALA A C 1
ATOM 609 O O . ALA A 1 82 ? -45.468 -42.635 17.786 1 17.79 82 ALA A O 1
ATOM 611 N N . LEU A 1 83 ? -44.774 -44.262 16.359 1 17.67 83 LEU A N 1
ATOM 612 C CA . LEU A 1 83 ? -43.456 -43.65 16.178 1 17.57 83 LEU A CA 1
ATOM 613 C C . LEU A 1 83 ? -43.583 -42.393 15.33 1 17.69 83 LEU A C 1
ATOM 614 O O . LEU A 1 83 ? -42.87 -41.423 15.585 1 18.09 83 LEU A O 1
ATOM 619 N N . SER A 1 84 ? -44.523 -42.386 14.34 1 17.43 84 SER A N 1
ATOM 620 C CA . SER A 1 84 ? -44.803 -41.191 13.541 1 17.61 84 SER A CA 1
ATOM 621 C C . SER A 1 84 ? -45.446 -40.132 14.463 1 18.76 84 SER A C 1
ATOM 622 O O . SER A 1 84 ? -45.029 -38.973 14.467 1 18.77 84 SER A O 1
ATOM 625 N N . ASP A 1 85 ? -46.381 -40.536 15.326 1 19.18 85 ASP A N 1
ATOM 626 C CA . ASP A 1 85 ? -46.973 -39.626 16.322 1 18.89 85 ASP A CA 1
ATOM 627 C C . ASP A 1 85 ? -45.859 -38.938 17.165 1 19.67 85 ASP A C 1
ATOM 628 O O . ASP A 1 85 ? -45.845 -37.706 17.318 1 20.21 85 ASP A O 1
ATOM 633 N N . LEU A 1 86 ? -44.926 -39.726 17.691 1 19.21 86 LEU A N 1
ATOM 634 C CA . LEU A 1 86 ? -43.822 -39.169 18.5 1 19.56 86 LEU A CA 1
ATOM 635 C C . LEU A 1 86 ? -42.875 -38.285 17.642 1 19.31 86 LEU A C 1
ATOM 636 O O . LEU A 1 86 ? -42.593 -37.156 18.033 1 19.64 86 LEU A O 1
ATOM 641 N N . HIS A 1 87 ? -42.351 -38.8 16.513 1 18.24 87 HIS A N 1
ATOM 642 C CA . HIS A 1 87 ? -41.326 -38.067 15.752 1 18.7 87 HIS A CA 1
ATOM 643 C C . HIS A 1 87 ? -41.865 -36.905 14.937 1 19.26 87 HIS A C 1
ATOM 644 O O . HIS A 1 87 ? -41.191 -35.876 14.842 1 20.34 87 HIS A O 1
ATOM 651 N N . ALA A 1 88 ? -43.064 -37.061 14.349 1 17.79 88 ALA A N 1
ATOM 652 C CA . ALA A 1 88 ? -43.616 -36.01 13.507 1 18.77 88 ALA A CA 1
ATOM 653 C C . ALA A 1 88 ? -44.539 -35.062 14.249 1 20.75 88 ALA A C 1
ATOM 654 O O . ALA A 1 88 ? -44.52 -33.851 13.969 1 23.47 88 ALA A O 1
ATOM 656 N N . HIS A 1 89 ? -45.389 -35.579 15.144 1 20.34 89 HIS A N 1
ATOM 657 C CA . HIS A 1 89 ? -46.374 -34.715 15.81 1 20.8 89 HIS A CA 1
ATOM 658 C C . HIS A 1 89 ? -45.868 -34.108 17.107 1 20.78 89 HIS A C 1
ATOM 659 O O . HIS A 1 89 ? -46.228 -32.969 17.411 1 22.29 89 HIS A O 1
ATOM 666 N N . LYS A 1 90 ? -45.068 -34.854 17.878 1 19.53 90 LYS A N 1
ATOM 667 C CA . LYS A 1 90 ? -44.577 -34.351 19.154 1 19.55 90 LYS A CA 1
ATOM 668 C C . LYS A 1 90 ? -43.186 -33.703 19.055 1 19.61 90 LYS A C 1
ATOM 669 O O . LYS A 1 90 ? -43.067 -32.524 19.373 1 20.37 90 LYS A O 1
ATOM 675 N N . LEU A 1 91 ? -42.145 -34.473 18.703 1 17.91 91 LEU A N 1
ATOM 676 C CA . LEU A 1 91 ? -40.754 -33.995 18.638 1 18.67 91 LEU A CA 1
ATOM 677 C C . LEU A 1 91 ? -40.541 -33.045 17.46 1 20.23 91 LEU A C 1
ATOM 678 O O . LEU A 1 91 ? -39.677 -32.169 17.532 1 22.01 91 LEU A O 1
ATOM 683 N N . ARG A 1 92 ? -41.251 -33.289 16.359 1 18.7 92 ARG A N 1
ATOM 684 C CA . ARG A 1 92 ? -41.139 -32.522 15.104 1 18.27 92 ARG A CA 1
ATOM 685 C C . ARG A 1 92 ? -39.692 -32.521 14.609 1 18.05 92 ARG A C 1
ATOM 686 O O . ARG A 1 92 ? -39.099 -31.463 14.377 1 17.88 92 ARG A O 1
ATOM 694 N N . VAL A 1 93 ? -39.109 -33.726 14.514 1 17.04 93 VAL A N 1
ATOM 695 C CA . VAL A 1 93 ? -37.721 -33.862 14.095 1 16.35 93 VAL A CA 1
ATOM 696 C C . VAL A 1 93 ? -37.586 -33.433 12.632 1 17.45 93 VAL A C 1
ATOM 697 O O . VAL A 1 93 ? -38.372 -33.847 11.778 1 17.54 93 VAL A O 1
ATOM 701 N N . ASP A 1 94 ? -36.589 -32.568 12.336 1 18.06 94 ASP A N 1
ATOM 702 C CA . ASP A 1 94 ? -36.335 -32.151 10.969 1 17.84 94 ASP A CA 1
ATOM 703 C C . ASP A 1 94 ? -35.85 -33.391 10.188 1 18.87 94 ASP A C 1
ATOM 704 O O . ASP A 1 94 ? -34.934 -34.085 10.619 1 19.5 94 ASP A O 1
ATOM 709 N N . PRO A 1 95 ? -36.444 -33.638 9.002 1 18.86 95 PRO A N 1
ATOM 710 C CA . PRO A 1 95 ? -36.061 -34.788 8.187 1 18.72 95 PRO A CA 1
ATOM 711 C C . PRO A 1 95 ? -34.573 -34.937 7.902 1 18.23 95 PRO A C 1
ATOM 712 O O . PRO A 1 95 ? -34.126 -36.058 7.688 1 17.26 95 PRO A O 1
ATOM 716 N N . VAL A 1 96 ? -33.781 -33.839 7.911 1 18.81 96 VAL A N 1
ATOM 717 C CA . VAL A 1 96 ? -32.329 -33.954 7.693 1 19.61 96 VAL A CA 1
ATOM 718 C C . VAL A 1 96 ? -31.706 -34.886 8.739 1 18.78 96 VAL A C 1
ATOM 719 O O . VAL A 1 96 ? -30.856 -35.692 8.403 1 19.48 96 VAL A O 1
ATOM 723 N N . ASN A 1 97 ? -32.21 -34.858 9.98 1 17.34 97 ASN A N 1
ATOM 724 C CA . ASN A 1 97 ? -31.665 -35.7 11.05 1 17.36 97 ASN A CA 1
ATOM 725 C C . ASN A 1 97 ? -31.824 -37.192 10.777 1 17.26 97 ASN A C 1
ATOM 726 O O . ASN A 1 97 ? -30.939 -37.967 11.129 1 17.33 97 ASN A O 1
ATOM 731 N N . PHE A 1 98 ? -32.91 -37.581 10.092 1 17.07 98 PHE A N 1
ATOM 732 C CA . PHE A 1 98 ? -33.135 -38.973 9.683 1 17.67 98 PHE A CA 1
ATOM 733 C C . PHE A 1 98 ? -32.108 -39.389 8.628 1 18 98 PHE A C 1
ATOM 734 O O . PHE A 1 98 ? -31.66 -40.532 8.657 1 18 98 PHE A O 1
ATOM 742 N N . LYS A 1 99 ? -31.712 -38.478 7.723 1 17.33 99 LYS A N 1
ATOM 743 C CA . LYS A 1 99 ? -30.647 -38.808 6.749 1 17.9 99 LYS A CA 1
ATOM 744 C C . LYS A 1 99 ? -29.32 -39.029 7.501 1 17.3 99 LYS A C 1
ATOM 745 O O . LYS A 1 99 ? -28.536 -39.9 7.129 1 17.18 99 LYS A O 1
ATOM 751 N N . LEU A 1 100 ? -29.095 -38.258 8.574 1 16.44 100 LEU A N 1
ATOM 752 C CA . LEU A 1 100 ? -27.861 -38.384 9.345 1 17.52 100 LEU A CA 1
ATOM 753 C C . LEU A 1 100 ? -27.802 -39.693 10.096 1 18.46 100 LEU A C 1
ATOM 754 O O . LEU A 1 100 ? -26.769 -40.375 10.036 1 19.92 100 LEU A O 1
ATOM 759 N N . LEU A 1 101 ? -28.902 -40.069 10.747 1 18.11 101 LEU A N 1
ATOM 760 C CA . LEU A 1 101 ? -28.935 -41.337 11.491 1 18.9 101 LEU A CA 1
ATOM 761 C C . LEU A 1 101 ? -28.865 -42.519 10.514 1 18.45 101 LEU A C 1
ATOM 762 O O . LEU A 1 101 ? -28.177 -43.504 10.8 1 18.71 101 LEU A O 1
ATOM 767 N N . SER A 1 102 ? -29.549 -42.418 9.365 1 17.62 102 SER A N 1
ATOM 768 C CA . SER A 1 102 ? -29.551 -43.502 8.378 1 17.32 102 SER A CA 1
ATOM 769 C C . SER A 1 102 ? -28.131 -43.747 7.86 1 18.23 102 SER A C 1
ATOM 770 O O . SER A 1 102 ? -27.675 -44.906 7.801 1 18.18 102 SER A O 1
ATOM 773 N N . HIS A 1 103 ? -27.398 -42.652 7.592 1 17.98 103 HIS A N 1
ATOM 774 C CA . HIS A 1 103 ? -25.991 -42.738 7.155 1 19.21 103 HIS A CA 1
ATOM 775 C C . HIS A 1 103 ? -25.142 -43.412 8.238 1 19.65 103 HIS A C 1
ATOM 776 O O . HIS A 1 103 ? -24.353 -44.305 7.942 1 20.66 103 HIS A O 1
ATOM 783 N N . CYS A 1 104 ? -25.306 -43.006 9.496 1 19.64 104 CYS A N 1
ATOM 784 C CA . CYS A 1 104 ? -24.554 -43.641 10.594 1 20.45 104 CYS A CA 1
ATOM 785 C C . CYS A 1 104 ? -24.922 -45.12 10.808 1 20.56 104 CYS A C 1
ATOM 786 O O . CYS A 1 104 ? -24.048 -45.882 11.164 1 20.62 104 CYS A O 1
ATOM 789 N N . LEU A 1 105 ? -26.174 -45.534 10.553 1 20.48 105 LEU A N 1
ATOM 790 C CA . LEU A 1 105 ? -26.576 -46.948 10.622 1 21.44 105 LEU A CA 1
ATOM 791 C C . LEU A 1 105 ? -25.863 -47.709 9.463 1 21.04 105 LEU A C 1
ATOM 792 O O . LEU A 1 105 ? -25.285 -48.793 9.665 1 21.23 105 LEU A O 1
ATOM 797 N N . LEU A 1 106 ? -25.845 -47.113 8.255 1 20.29 106 LEU A N 1
ATOM 798 C CA . LEU A 1 106 ? -25.117 -47.726 7.124 1 20.66 106 LEU A CA 1
ATOM 799 C C . LEU A 1 106 ? -23.633 -47.9 7.454 1 21.41 106 LEU A C 1
ATOM 800 O O . LEU A 1 106 ? -23.067 -48.953 7.198 1 22.02 106 LEU A O 1
ATOM 805 N N . VAL A 1 107 ? -23.003 -46.868 8.022 1 21.31 107 VAL A N 1
ATOM 806 C CA . VAL A 1 107 ? -21.587 -46.912 8.389 1 21.88 107 VAL A CA 1
ATOM 807 C C . VAL A 1 107 ? -21.319 -48.033 9.411 1 22.52 107 VAL A C 1
ATOM 808 O O . VAL A 1 107 ? -20.343 -48.773 9.279 1 23.37 107 VAL A O 1
ATOM 812 N N . THR A 1 108 ? -22.204 -48.176 10.396 1 22.25 108 THR A N 1
ATOM 813 C CA . THR A 1 108 ? -22.077 -49.207 11.424 1 22.51 108 THR A CA 1
ATOM 814 C C . THR A 1 108 ? -22.198 -50.591 10.776 1 24.05 108 THR A C 1
ATOM 815 O O . THR A 1 108 ? -21.392 -51.478 11.056 1 24.63 108 THR A O 1
ATOM 819 N N . LEU A 1 109 ? -23.183 -50.774 9.893 1 24.55 109 LEU A N 1
ATOM 820 C CA . LEU A 1 109 ? -23.372 -52.061 9.209 1 25.37 109 LEU A CA 1
ATOM 821 C C . LEU A 1 109 ? -22.158 -52.401 8.316 1 26.35 109 LEU A C 1
ATOM 822 O O . LEU A 1 109 ? -21.689 -53.54 8.318 1 26.9 109 LEU A O 1
ATOM 827 N N . ALA A 1 110 ? -21.607 -51.403 7.619 1 25.93 110 ALA A N 1
ATOM 828 C CA . ALA A 1 110 ? -20.436 -51.587 6.777 1 26.94 110 ALA A CA 1
ATOM 829 C C . ALA A 1 110 ? -19.21 -51.987 7.618 1 27.79 110 ALA A C 1
ATOM 830 O O . ALA A 1 110 ? -18.398 -52.815 7.193 1 27.17 110 ALA A O 1
ATOM 832 N N . ALA A 1 111 ? -19.061 -51.369 8.8 1 28.09 111 ALA A N 1
ATOM 833 C CA . ALA A 1 111 ? -17.929 -51.655 9.671 1 29.55 111 ALA A CA 1
ATOM 834 C C . ALA A 1 111 ? -18.044 -53.049 10.299 1 31.61 111 ALA A C 1
ATOM 835 O O . ALA A 1 111 ? -17.036 -53.736 10.428 1 32.27 111 ALA A O 1
ATOM 837 N N . HIS A 1 112 ? -19.244 -53.441 10.745 1 32.09 112 HIS A N 1
ATOM 838 C CA . HIS A 1 112 ? -19.415 -54.713 11.46 1 33.85 112 HIS A CA 1
ATOM 839 C C . HIS A 1 112 ? -19.715 -55.908 10.596 1 34.56 112 HIS A C 1
ATOM 840 O O . HIS A 1 112 ? -19.327 -57.006 10.94 1 34.93 112 HIS A O 1
ATOM 847 N N . LEU A 1 113 ? -20.445 -55.718 9.49 1 34.17 113 LEU A N 1
ATOM 848 C CA . LEU A 1 113 ? -20.837 -56.829 8.62 1 33.7 113 LEU A CA 1
ATOM 849 C C . LEU A 1 113 ? -20.364 -56.614 7.169 1 34.3 113 LEU A C 1
ATOM 850 O O . LEU A 1 113 ? -21.19 -56.466 6.26 1 34.05 113 LEU A O 1
ATOM 855 N N . PRO A 1 114 ? -19.036 -56.584 6.919 1 34.89 114 PRO A N 1
ATOM 856 C CA . PRO A 1 114 ? -18.561 -56.317 5.551 1 35.72 114 PRO A CA 1
ATOM 857 C C . PRO A 1 114 ? -19.011 -57.335 4.503 1 36.83 114 PRO A C 1
ATOM 858 O O . PRO A 1 114 ? -19.172 -56.968 3.333 1 37.28 114 PRO A O 1
ATOM 862 N N . ALA A 1 115 ? -19.195 -58.607 4.898 1 36.07 115 ALA A N 1
ATOM 863 C CA . ALA A 1 115 ? -19.654 -59.622 3.947 1 36.03 115 ALA A CA 1
ATOM 864 C C . ALA A 1 115 ? -21.087 -59.333 3.482 1 34.99 115 ALA A C 1
ATOM 865 O O . ALA A 1 115 ? -21.406 -59.558 2.314 1 35.64 115 ALA A O 1
ATOM 867 N N . GLU A 1 116 ? -21.932 -58.795 4.365 1 33.17 116 GLU A N 1
ATOM 868 C CA . GLU A 1 116 ? -23.319 -58.491 4.013 1 33.3 116 GLU A CA 1
ATOM 869 C C . GLU A 1 116 ? -23.464 -57.151 3.248 1 31.99 116 GLU A C 1
ATOM 870 O O . GLU A 1 116 ? -24.414 -56.989 2.482 1 32.46 116 GLU A O 1
ATOM 876 N N . PHE A 1 117 ? -22.563 -56.184 3.499 1 29.86 117 PHE A N 1
ATOM 877 C CA . PHE A 1 117 ? -22.655 -54.846 2.92 1 27.89 117 PHE A CA 1
ATOM 878 C C . PHE A 1 117 ? -22.2 -54.782 1.468 1 27.14 117 PHE A C 1
ATOM 879 O O . PHE A 1 117 ? -21.245 -54.073 1.145 1 28.03 117 PHE A O 1
ATOM 887 N N . THR A 1 118 ? -22.865 -55.532 0.591 1 25.05 118 THR A N 1
ATOM 888 C CA . THR A 1 118 ? -22.552 -55.473 -0.833 1 25.17 118 THR A CA 1
ATOM 889 C C . THR A 1 118 ? -23.133 -54.172 -1.414 1 24.93 118 THR A C 1
ATOM 890 O O . THR A 1 118 ? -24.049 -53.573 -0.837 1 24.37 118 THR A O 1
ATOM 894 N N . PRO A 1 119 ? -22.692 -53.759 -2.611 1 25.34 119 PRO A N 1
ATOM 895 C CA . PRO A 1 119 ? -23.307 -52.556 -3.227 1 24.95 119 PRO A CA 1
ATOM 896 C C . PRO A 1 119 ? -24.838 -52.697 -3.372 1 24.41 119 PRO A C 1
ATOM 897 O O . PRO A 1 119 ? -25.552 -51.741 -3.1 1 23.8 119 PRO A O 1
ATOM 901 N N . ALA A 1 120 ? -25.345 -53.884 -3.776 1 24.38 120 ALA A N 1
ATOM 902 C CA . ALA A 1 120 ? -26.805 -54.068 -3.922 1 24.65 120 ALA A CA 1
ATOM 903 C C . ALA A 1 120 ? -27.523 -53.922 -2.577 1 22.46 120 ALA A C 1
ATOM 904 O O . ALA A 1 120 ? -28.591 -53.326 -2.51 1 22.09 120 ALA A O 1
ATOM 906 N N . VAL A 1 121 ? -26.95 -54.487 -1.513 1 21.85 121 VAL A N 1
ATOM 907 C CA . VAL A 1 121 ? -27.56 -54.438 -0.192 1 22.2 121 VAL A CA 1
ATOM 908 C C . VAL A 1 121 ? -27.498 -53.031 0.372 1 21.44 121 VAL A C 1
ATOM 909 O O . VAL A 1 121 ? -28.485 -52.547 0.889 1 20.99 121 VAL A O 1
ATOM 913 N N . HIS A 1 122 ? -26.391 -52.317 0.15 1 21.03 122 HIS A N 1
ATOM 914 C CA . HIS A 1 122 ? -26.24 -50.92 0.571 1 20.72 122 HIS A CA 1
ATOM 915 C C . HIS A 1 122 ? -27.355 -50.071 -0.074 1 20.86 122 HIS A C 1
ATOM 916 O O . HIS A 1 122 ? -28.031 -49.292 0.62 1 22.07 122 HIS A O 1
ATOM 923 N N . ALA A 1 123 ? -27.589 -50.265 -1.39 1 19.57 123 ALA A N 1
ATOM 924 C CA . ALA A 1 123 ? -28.641 -49.56 -2.113 1 18.4 123 ALA A CA 1
ATOM 925 C C . ALA A 1 123 ? -30.035 -49.838 -1.516 1 18.25 123 ALA A C 1
ATOM 926 O O . ALA A 1 123 ? -30.818 -48.904 -1.323 1 18.17 123 ALA A O 1
ATOM 928 N N . SER A 1 124 ? -30.348 -51.113 -1.229 1 18.18 124 SER A N 1
ATOM 929 C CA . SER A 1 124 ? -31.662 -51.507 -0.695 1 19.1 124 SER A CA 1
ATOM 930 C C . SER A 1 124 ? -31.868 -50.966 0.744 1 18.89 124 SER A C 1
ATOM 931 O O . SER A 1 124 ? -32.946 -50.475 1.073 1 18.34 124 SER A O 1
ATOM 934 N N . LEU A 1 125 ? -30.8 -50.979 1.573 1 18.43 125 LEU A N 1
ATOM 935 C CA . LEU A 1 125 ? -30.85 -50.437 2.934 1 18.11 125 LEU A CA 1
ATOM 936 C C . LEU A 1 125 ? -31.041 -48.93 2.92 1 18.38 125 LEU A C 1
ATOM 937 O O . LEU A 1 125 ? -31.797 -48.404 3.734 1 17.95 125 LEU A O 1
ATOM 942 N N . ASP A 1 126 ? -30.412 -48.235 1.955 1 18.94 126 ASP A N 1
ATOM 943 C CA . ASP A 1 126 ? -30.565 -46.802 1.847 1 18.45 126 ASP A CA 1
ATOM 944 C C . ASP A 1 126 ? -32.034 -46.428 1.543 1 18.07 126 ASP A C 1
ATOM 945 O O . ASP A 1 126 ? -32.611 -45.57 2.217 1 16.65 126 ASP A O 1
ATOM 950 N N . LYS A 1 127 ? -32.659 -47.112 0.578 1 18.13 127 LYS A N 1
ATOM 951 C CA . LYS A 1 127 ? -34.071 -46.872 0.254 1 18.06 127 LYS A CA 1
ATOM 952 C C . LYS A 1 127 ? -34.998 -47.233 1.4 1 18.43 127 LYS A C 1
ATOM 953 O O . LYS A 1 127 ? -35.934 -46.486 1.689 1 18.35 127 LYS A O 1
ATOM 959 N N . PHE A 1 128 ? -34.737 -48.368 2.068 1 18.16 128 PHE A N 1
ATOM 960 C CA . PHE A 1 128 ? -35.533 -48.817 3.215 1 17.7 128 PHE A CA 1
ATOM 961 C C . PHE A 1 128 ? -35.478 -47.754 4.333 1 17.46 128 PHE A C 1
ATOM 962 O O . PHE A 1 128 ? -36.525 -47.389 4.87 1 17.81 128 PHE A O 1
ATOM 970 N N . LEU A 1 129 ? -34.276 -47.281 4.695 1 15.98 129 LEU A N 1
ATOM 971 C CA . LEU A 1 129 ? -34.153 -46.281 5.769 1 16.5 129 LEU A CA 1
ATOM 972 C C . LEU A 1 129 ? -34.797 -44.956 5.34 1 17.38 129 LEU A C 1
ATOM 973 O O . LEU A 1 129 ? -35.407 -44.287 6.166 1 17.37 129 LEU A O 1
ATOM 978 N N . ALA A 1 130 ? -34.756 -44.629 4.022 1 17.23 130 ALA A N 1
ATOM 979 C CA . ALA A 1 130 ? -35.446 -43.433 3.516 1 17.86 130 ALA A CA 1
ATOM 980 C C . ALA A 1 130 ? -36.997 -43.601 3.663 1 17.16 130 ALA A C 1
ATOM 981 O O . ALA A 1 130 ? -37.687 -42.64 4.005 1 16.01 130 ALA A O 1
ATOM 983 N N . SER A 1 131 ? -37.539 -44.807 3.402 1 16.72 131 SER A N 1
ATOM 984 C CA . SER A 1 131 ? -38.989 -45.039 3.531 1 17.84 131 SER A CA 1
ATOM 985 C C . SER A 1 131 ? -39.393 -44.995 5.027 1 18.45 131 SER A C 1
ATOM 986 O O . SER A 1 131 ? -40.436 -44.417 5.354 1 20.28 131 SER A O 1
ATOM 989 N N . VAL A 1 132 ? -38.579 -45.566 5.921 1 17.01 132 VAL A N 1
ATOM 990 C CA . VAL A 1 132 ? -38.858 -45.507 7.391 1 16.84 132 VAL A CA 1
ATOM 991 C C . VAL A 1 132 ? -38.85 -44.006 7.825 1 16.92 132 VAL A C 1
ATOM 992 O O . VAL A 1 132 ? -39.767 -43.547 8.499 1 17.53 132 VAL A O 1
ATOM 996 N N . SER A 1 133 ? -37.868 -43.242 7.333 1 16.06 133 SER A N 1
ATOM 997 C CA . SER A 1 133 ? -37.746 -41.804 7.611 1 16.74 133 SER A CA 1
ATOM 998 C C . SER A 1 133 ? -38.949 -41.011 7.119 1 16.54 133 SER A C 1
ATOM 999 O O . SER A 1 133 ? -39.449 -40.125 7.831 1 15.35 133 SER A O 1
ATOM 1002 N N . THR A 1 134 ? -39.462 -41.345 5.925 1 16.31 134 THR A N 1
ATOM 1003 C CA . THR A 1 134 ? -40.656 -40.648 5.415 1 16.4 134 THR A CA 1
ATOM 1004 C C . THR A 1 134 ? -41.857 -40.939 6.319 1 16.97 134 THR A C 1
ATOM 1005 O O . THR A 1 134 ? -42.615 -40.022 6.647 1 18.03 134 THR A O 1
ATOM 1009 N N . VAL A 1 135 ? -42.017 -42.198 6.765 1 16.32 135 VAL A N 1
ATOM 1010 C CA . VAL A 1 135 ? -43.126 -42.55 7.645 1 16.87 135 VAL A CA 1
ATOM 1011 C C . VAL A 1 135 ? -43.03 -41.767 8.975 1 17.91 135 VAL A C 1
ATOM 1012 O O . VAL A 1 135 ? 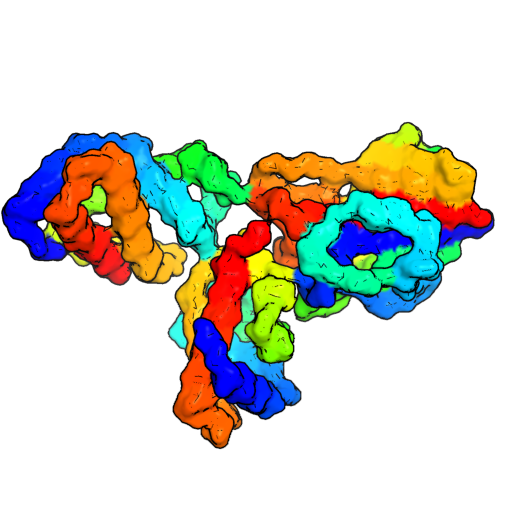-44.005 -41.167 9.425 1 18.37 135 VAL A O 1
ATOM 1016 N N . LEU A 1 136 ? -41.84 -41.741 9.565 1 17.55 136 LEU A N 1
ATOM 1017 C CA . LEU A 1 136 ? -41.666 -41.151 10.903 1 18.82 136 LEU A CA 1
ATOM 1018 C C . LEU A 1 136 ? -41.721 -39.621 10.881 1 19.31 136 LEU A C 1
ATOM 1019 O O . LEU A 1 136 ? -42.014 -39.025 11.906 1 20.18 136 LEU A O 1
ATOM 1024 N N . THR A 1 137 ? -41.517 -38.994 9.7 1 18.46 137 THR A N 1
ATOM 1025 C CA . THR A 1 137 ? -41.6 -37.549 9.552 1 18.51 137 THR A CA 1
ATOM 1026 C C . THR A 1 137 ? -42.881 -37.056 8.889 1 20 137 THR A C 1
ATOM 1027 O O . THR A 1 137 ? -43.031 -35.838 8.712 1 21.29 137 THR A O 1
ATOM 1031 N N . SER A 1 138 ? -43.809 -37.956 8.535 1 18.04 138 SER A N 1
ATOM 1032 C CA . SER A 1 138 ? -45.067 -37.526 7.892 1 19.44 138 SER A CA 1
ATOM 1033 C C . SER A 1 138 ? -46.203 -37.518 8.905 1 20.87 138 SER A C 1
ATOM 1034 O O . SER A 1 138 ? -46.195 -38.319 9.859 1 20.62 138 SER A O 1
ATOM 1037 N N . LYS A 1 139 ? -47.172 -36.615 8.712 1 20.8 139 LYS A N 1
ATOM 1038 C CA . LYS A 1 139 ? -48.364 -36.5 9.547 1 22.17 139 LYS A CA 1
ATOM 1039 C C . LYS A 1 139 ? -49.495 -37.09 8.724 1 23.57 139 LYS A C 1
ATOM 1040 O O . LYS A 1 139 ? -49.953 -36.455 7.771 1 24.13 139 LYS A O 1
ATOM 1046 N N . TYR A 1 140 ? -49.812 -38.364 8.953 1 22.94 140 TYR A N 1
ATOM 1047 C CA . TYR A 1 140 ? -50.85 -39.047 8.171 1 23.47 140 TYR A CA 1
ATOM 1048 C C . TYR A 1 140 ? -52.065 -39.501 8.988 1 26.08 140 TYR A C 1
ATOM 1049 O O . TYR A 1 140 ? -52.911 -40.252 8.473 1 26.73 140 TYR A O 1
ATOM 1058 N N . ARG A 1 141 ? -52.158 -39.044 10.253 1 27.5 141 ARG A N 1
ATOM 1059 C CA . ARG A 1 141 ? -53.299 -39.302 11.126 1 30.19 141 ARG A CA 1
ATOM 1060 C C . ARG A 1 141 ? -54.532 -38.531 10.614 1 33.81 141 ARG A C 1
ATOM 1061 O O . ARG A 1 141 ? -54.373 -37.517 9.869 1 35.57 141 ARG A O 1
ATOM 1070 N N . VAL B 2 1 ? -25.963 -12.519 -6.011 1 49.12 1 VAL B N 1
ATOM 1071 C CA . VAL B 2 1 ? -26.922 -12.841 -7.065 1 49.72 1 VAL B CA 1
ATOM 1072 C C . VAL B 2 1 ? -26.7 -11.926 -8.267 1 49.89 1 VAL B C 1
ATOM 1073 O O . VAL B 2 1 ? -26.497 -10.724 -8.091 1 50.03 1 VAL B O 1
ATOM 1075 N N . HIS B 2 2 ? -26.73 -12.495 -9.485 1 49.32 2 HIS B N 1
ATOM 1076 C CA . HIS B 2 2 ? -26.555 -11.724 -10.714 1 49.07 2 HIS B CA 1
ATOM 1077 C C . HIS B 2 2 ? -27.86 -11.624 -11.482 1 47.59 2 HIS B C 1
ATOM 1078 O O . HIS B 2 2 ? -28.258 -12.552 -12.194 1 48.18 2 HIS B O 1
ATOM 1080 N N . LEU B 2 3 ? -28.501 -10.48 -11.376 1 45.55 3 LEU B N 1
ATOM 1081 C CA . LEU B 2 3 ? -29.75 -10.221 -12.087 1 43.55 3 LEU B CA 1
ATOM 1082 C C . LEU B 2 3 ? -29.46 -9.2 -13.169 1 41.63 3 LEU B C 1
ATOM 1083 O O . LEU B 2 3 ? -28.712 -8.266 -12.916 1 42.48 3 LEU B O 1
ATOM 1088 N N . THR B 2 4 ? -30.079 -9.327 -14.34 1 39.81 4 THR B N 1
ATOM 1089 C CA . THR B 2 4 ? -29.94 -8.321 -15.392 1 39.42 4 THR B CA 1
ATOM 1090 C C . THR B 2 4 ? -30.718 -7.051 -14.948 1 38.81 4 THR B C 1
ATOM 1091 O O . THR B 2 4 ? -31.621 -7.149 -14.108 1 38.26 4 THR B O 1
ATOM 1095 N N . PRO B 2 5 ? -30.472 -5.869 -15.55 1 39.12 5 PRO B N 1
ATOM 1096 C CA . PRO B 2 5 ? -31.26 -4.687 -15.166 1 38.56 5 PRO B CA 1
ATOM 1097 C C . PRO B 2 5 ? -32.768 -4.922 -15.341 1 37.22 5 PRO B C 1
ATOM 1098 O O . PRO B 2 5 ? -33.533 -4.527 -14.478 1 36.83 5 PRO B O 1
ATOM 1102 N N . GLU B 2 6 ? -33.188 -5.665 -16.396 1 36.47 6 GLU B N 1
ATOM 1103 C CA . GLU B 2 6 ? -34.61 -5.953 -16.586 1 35.82 6 GLU B CA 1
ATOM 1104 C C . GLU B 2 6 ? -35.183 -6.843 -15.515 1 34.65 6 GLU B C 1
ATOM 1105 O O . GLU B 2 6 ? -36.324 -6.627 -15.094 1 35.56 6 GLU B O 1
ATOM 1111 N N . GLU B 2 7 ? -34.411 -7.825 -15.047 1 32.63 7 GLU B N 1
ATOM 1112 C CA . GLU B 2 7 ? -34.863 -8.681 -13.967 1 31.91 7 GLU B CA 1
ATOM 1113 C C . GLU B 2 7 ? -34.925 -7.884 -12.663 1 31.48 7 GLU B C 1
ATOM 1114 O O . GLU B 2 7 ? -35.854 -8.064 -11.896 1 30.89 7 GLU B O 1
ATOM 1120 N N . LYS B 2 8 ? -33.943 -7.009 -12.412 1 32.07 8 LYS B N 1
ATOM 1121 C CA . LYS B 2 8 ? -33.939 -6.193 -11.178 1 33.4 8 LYS B CA 1
ATOM 1122 C C . LYS B 2 8 ? -35.155 -5.232 -11.189 1 34.07 8 LYS B C 1
ATOM 1123 O O . LYS B 2 8 ? -35.841 -5.057 -10.185 1 34.36 8 LYS B O 1
ATOM 1129 N N . SER B 2 9 ? -35.469 -4.724 -12.366 1 33.82 9 SER B N 1
ATOM 1130 C CA . SER B 2 9 ? -36.596 -3.865 -12.617 1 34.54 9 SER B CA 1
ATOM 1131 C C . SER B 2 9 ? -37.91 -4.584 -12.273 1 34.05 9 SER B C 1
ATOM 1132 O O . SER B 2 9 ? -38.718 -4.032 -11.538 1 34.52 9 SER B O 1
ATOM 1135 N N . ALA B 2 10 ? -38.096 -5.819 -12.766 1 33.58 10 ALA B N 1
ATOM 1136 C CA . ALA B 2 10 ? -39.296 -6.611 -12.533 1 34.42 10 ALA B CA 1
ATOM 1137 C C . ALA B 2 10 ? -39.453 -6.947 -11.057 1 34.46 10 ALA B C 1
ATOM 1138 O O . ALA B 2 10 ? -40.563 -6.897 -10.532 1 35.42 10 ALA B O 1
ATOM 1140 N N . VAL B 2 11 ? -38.341 -7.275 -10.389 1 32.98 11 VAL B N 1
ATOM 1141 C CA . VAL B 2 11 ? -38.359 -7.579 -8.97 1 32.24 11 VAL B CA 1
ATOM 1142 C C . VAL B 2 11 ? -38.768 -6.351 -8.166 1 32.92 11 VAL B C 1
ATOM 1143 O O . VAL B 2 11 ? -39.638 -6.457 -7.302 1 33.39 11 VAL B O 1
ATOM 1147 N N . THR B 2 12 ? -38.143 -5.199 -8.44 1 32.85 12 THR B N 1
ATOM 1148 C CA . THR B 2 12 ? -38.391 -3.949 -7.712 1 33.68 12 THR B CA 1
ATOM 1149 C C . THR B 2 12 ? -39.825 -3.461 -7.903 1 34.22 12 THR B C 1
ATOM 1150 O O . THR B 2 12 ? -40.421 -2.906 -6.971 1 34.08 12 THR B O 1
ATOM 1154 N N . ALA B 2 13 ? -40.35 -3.579 -9.135 1 33.9 13 ALA B N 1
ATOM 1155 C CA . ALA B 2 13 ? -41.711 -3.135 -9.427 1 34.31 13 ALA B CA 1
ATOM 1156 C C . ALA B 2 13 ? -42.749 -3.973 -8.67 1 34.5 13 ALA B C 1
ATOM 1157 O O . ALA B 2 13 ? -43.653 -3.397 -8.063 1 35.3 13 ALA B O 1
ATOM 1159 N N . LEU B 2 14 ? -42.602 -5.307 -8.656 1 33.47 14 LEU B N 1
ATOM 1160 C CA . LEU B 2 14 ? -43.55 -6.149 -7.947 1 34.16 14 LEU B CA 1
ATOM 1161 C C . LEU B 2 14 ? -43.398 -5.926 -6.422 1 33.65 14 LEU B C 1
ATOM 1162 O O . LEU B 2 14 ? -44.406 -5.794 -5.727 1 32.94 14 LEU B O 1
ATOM 1167 N N . TRP B 2 15 ? -42.155 -5.864 -5.917 1 33.88 15 TRP B N 1
ATOM 1168 C CA . TRP B 2 15 ? -41.918 -5.653 -4.464 1 35.02 15 TRP B CA 1
ATOM 1169 C C . TRP B 2 15 ? -42.577 -4.401 -3.899 1 36.88 15 TRP B C 1
ATOM 1170 O O . TRP B 2 15 ? -42.917 -4.351 -2.706 1 37.03 15 TRP B O 1
ATOM 1181 N N . GLY B 2 16 ? -42.717 -3.385 -4.739 1 37.69 16 GLY B N 1
ATOM 1182 C CA . GLY B 2 16 ? -43.346 -2.124 -4.356 1 38.37 16 GLY B CA 1
ATOM 1183 C C . GLY B 2 16 ? -44.832 -2.252 -4.083 1 39.45 16 GLY B C 1
ATOM 1184 O O . GLY B 2 16 ? -45.4 -1.448 -3.34 1 41.3 16 GLY B O 1
ATOM 1185 N N . LYS B 2 17 ? -45.482 -3.273 -4.652 1 38.37 17 LYS B N 1
ATOM 1186 C CA . LYS B 2 17 ? -46.915 -3.487 -4.442 1 38.62 17 LYS B CA 1
ATOM 1187 C C . LYS B 2 17 ? -47.224 -4.518 -3.345 1 38.52 17 LYS B C 1
ATOM 1188 O O . LYS B 2 17 ? -48.397 -4.786 -3.099 1 38.42 17 LYS B O 1
ATOM 1194 N N . VAL B 2 18 ? -46.199 -5.133 -2.75 1 37.98 18 VAL B N 1
ATOM 1195 C CA . VAL B 2 18 ? -46.368 -6.139 -1.71 1 38.78 18 VAL B CA 1
ATOM 1196 C C . VAL B 2 18 ? -46.981 -5.523 -0.468 1 41.27 18 VAL B C 1
ATOM 1197 O O . VAL B 2 18 ? -46.523 -4.479 0.004 1 41.93 18 VAL B O 1
ATOM 1201 N N . ASN B 2 19 ? -48.02 -6.173 0.067 1 42.45 19 ASN B N 1
ATOM 1202 C CA . ASN B 2 19 ? -48.61 -5.736 1.325 1 43.17 19 ASN B CA 1
ATOM 1203 C C . ASN B 2 19 ? -47.651 -6.257 2.416 1 43.46 19 ASN B C 1
ATOM 1204 O O . ASN B 2 19 ? -47.624 -7.458 2.72 1 42.38 19 ASN B O 1
ATOM 1209 N N . VAL B 2 20 ? -46.844 -5.352 2.971 1 44.01 20 VAL B N 1
ATOM 1210 C CA . VAL B 2 20 ? -45.853 -5.669 4.004 1 45.17 20 VAL B CA 1
ATOM 1211 C C . VAL B 2 20 ? -46.463 -6.132 5.344 1 45.13 20 VAL B C 1
ATOM 1212 O O . VAL B 2 20 ? -45.755 -6.715 6.17 1 44.4 20 VAL B O 1
ATOM 1216 N N . ASP B 2 21 ? -47.766 -5.907 5.548 1 45.51 21 ASP B N 1
ATOM 1217 C CA . ASP B 2 21 ? -48.427 -6.37 6.773 1 45.84 21 ASP B CA 1
ATOM 1218 C C . ASP B 2 21 ? -48.892 -7.83 6.67 1 44.33 21 ASP B C 1
ATOM 1219 O O . ASP B 2 21 ? -49.174 -8.43 7.706 1 45.53 21 ASP B O 1
ATOM 1224 N N . GLU B 2 22 ? -49.037 -8.385 5.456 1 41.23 22 GLU B N 1
ATOM 1225 C CA . GLU B 2 22 ? -49.59 -9.734 5.318 1 39.45 22 GLU B CA 1
ATOM 1226 C C . GLU B 2 22 ? -48.688 -10.771 4.676 1 36.19 22 GLU B C 1
ATOM 1227 O O . GLU B 2 22 ? -48.677 -11.917 5.13 1 36.78 22 GLU B O 1
ATOM 1233 N N . VAL B 2 23 ? -48.015 -10.422 3.572 1 33.24 23 VAL B N 1
ATOM 1234 C CA . VAL B 2 23 ? -47.223 -11.382 2.802 1 31.61 23 VAL B CA 1
ATOM 1235 C C . VAL B 2 23 ? -46.205 -12.17 3.653 1 29.92 23 VAL B C 1
ATOM 1236 O O . VAL B 2 23 ? -46.082 -13.384 3.457 1 29.31 23 VAL B O 1
ATOM 1240 N N . GLY B 2 24 ? -45.52 -11.495 4.576 1 29.36 24 GLY B N 1
ATOM 1241 C CA . GLY B 2 24 ? -44.532 -12.144 5.433 1 29.23 24 GLY B CA 1
ATOM 1242 C C . GLY B 2 24 ? -45.174 -13.16 6.352 1 29.76 24 GLY B C 1
ATOM 1243 O O . GLY B 2 24 ? -44.707 -14.298 6.451 1 29.6 24 GLY B O 1
ATOM 1244 N N . GLY B 2 25 ? -46.284 -12.761 6.981 1 29.36 25 GLY B N 1
ATOM 1245 C CA . GLY B 2 25 ? -47.038 -13.648 7.857 1 29.1 25 GLY B CA 1
ATOM 1246 C C . GLY B 2 25 ? -47.568 -14.853 7.107 1 28.57 25 GLY B C 1
ATOM 1247 O O . GLY B 2 25 ? -47.541 -15.961 7.631 1 29.14 25 GLY B O 1
ATOM 1248 N N . GLU B 2 26 ? -48.004 -14.656 5.853 1 27.78 26 GLU B N 1
ATOM 1249 C CA . GLU B 2 26 ? -48.511 -15.757 5.021 1 27.01 26 GLU B CA 1
ATOM 1250 C C . GLU B 2 26 ? -47.404 -16.695 4.63 1 25.23 26 GLU B C 1
ATOM 1251 O O . GLU B 2 26 ? -47.614 -17.902 4.672 1 25.23 26 GLU B O 1
ATOM 1257 N N . ALA B 2 27 ? -46.205 -16.169 4.293 1 24.26 27 ALA B N 1
ATOM 1258 C CA . ALA B 2 27 ? -45.089 -17.048 3.937 1 24.47 27 ALA B CA 1
ATOM 1259 C C . ALA B 2 27 ? -44.629 -17.876 5.14 1 24.21 27 ALA B C 1
ATOM 1260 O O . ALA B 2 27 ? -44.441 -19.098 5.022 1 24.14 27 ALA B O 1
ATOM 1262 N N . LEU B 2 28 ? -44.451 -17.242 6.272 1 24.05 28 LEU B N 1
ATOM 1263 C CA . LEU B 2 28 ? -44.044 -17.97 7.497 1 24.67 28 LEU B CA 1
ATOM 1264 C C . LEU B 2 28 ? -45.125 -18.988 7.914 1 22.87 28 LEU B C 1
ATOM 1265 O O . LEU B 2 28 ? -44.819 -20.136 8.204 1 22.36 28 LEU B O 1
ATOM 1270 N N . GLY B 2 29 ? -46.384 -18.574 7.894 1 22.86 29 GLY B N 1
ATOM 1271 C CA . GLY B 2 29 ? -47.502 -19.452 8.252 1 22.79 29 GLY B CA 1
ATOM 1272 C C . GLY B 2 29 ? -47.565 -20.671 7.34 1 22.63 29 GLY B C 1
ATOM 1273 O O . GLY B 2 29 ? -47.65 -21.808 7.812 1 22.23 29 GLY B O 1
ATOM 1274 N N . ARG B 2 30 ? -47.415 -20.445 6.024 1 22.11 30 ARG B N 1
ATOM 1275 C CA . ARG B 2 30 ? -47.417 -21.545 5.064 1 21.11 30 ARG B CA 1
ATOM 1276 C C . ARG B 2 30 ? -46.202 -22.414 5.243 1 20.07 30 ARG B C 1
ATOM 1277 O O . ARG B 2 30 ? -46.331 -23.626 5.143 1 20.07 30 ARG B O 1
ATOM 1285 N N . LEU B 2 31 ? -45.044 -21.855 5.646 1 19.43 31 LEU B N 1
ATOM 1286 C CA . LEU B 2 31 ? -43.855 -22.698 5.92 1 19.99 31 LEU B CA 1
ATOM 1287 C C . LEU B 2 31 ? -44.214 -23.682 7.072 1 20.4 31 LEU B C 1
ATOM 1288 O O . LEU B 2 31 ? -43.946 -24.87 6.989 1 20.04 31 LEU B O 1
ATOM 1293 N N . LEU B 2 32 ? -44.854 -23.161 8.133 1 20.75 32 LEU B N 1
ATOM 1294 C CA . LEU B 2 32 ? -45.212 -23.96 9.296 1 21.47 32 LEU B CA 1
ATOM 1295 C C . LEU B 2 32 ? -46.262 -25.021 8.969 1 21.97 32 LEU B C 1
ATOM 1296 O O . LEU B 2 32 ? -46.286 -26.056 9.627 1 21.99 32 LEU B O 1
ATOM 1301 N N . VAL B 2 33 ? -47.149 -24.759 7.973 1 20.89 33 VAL B N 1
ATOM 1302 C CA . VAL B 2 33 ? -48.204 -25.711 7.639 1 21 33 VAL B CA 1
ATOM 1303 C C . VAL B 2 33 ? -47.689 -26.757 6.643 1 20.64 33 VAL B C 1
ATOM 1304 O O . VAL B 2 33 ? -47.984 -27.94 6.766 1 20.68 33 VAL B O 1
ATOM 1308 N N . VAL B 2 34 ? -46.945 -26.307 5.641 1 19.69 34 VAL B N 1
ATOM 1309 C CA . VAL B 2 34 ? -46.476 -27.179 4.575 1 18.98 34 VAL B CA 1
ATOM 1310 C C . VAL B 2 34 ? -45.301 -28.056 4.985 1 18.42 34 VAL B C 1
ATOM 1311 O O . VAL B 2 34 ? -45.231 -29.204 4.513 1 18.6 34 VAL B O 1
ATOM 1315 N N . TYR B 2 35 ? -44.359 -27.508 5.797 1 18.17 35 TYR B N 1
ATOM 1316 C CA . TYR B 2 35 ? -43.14 -28.207 6.24 1 19.06 35 TYR B CA 1
ATOM 1317 C C . TYR B 2 35 ? -43.242 -28.182 7.737 1 19.81 35 TYR B C 1
ATOM 1318 O O . TYR B 2 35 ? -42.659 -27.307 8.401 1 20 35 TYR B O 1
ATOM 1327 N N . PRO B 2 36 ? -44.082 -29.089 8.282 1 20.21 36 PRO B N 1
ATOM 1328 C CA . PRO B 2 36 ? -44.516 -28.907 9.681 1 19.94 36 PRO B CA 1
ATOM 1329 C C . PRO B 2 36 ? -43.462 -29.071 10.749 1 19.91 36 PRO B C 1
ATOM 1330 O O . PRO B 2 36 ? -43.675 -28.572 11.854 1 21.17 36 PRO B O 1
ATOM 1334 N N . TRP B 2 37 ? -42.321 -29.719 10.453 1 18.7 37 TRP B N 1
ATOM 1335 C CA . TRP B 2 37 ? -41.245 -29.8 11.446 1 18.23 37 TRP B CA 1
ATOM 1336 C C . TRP B 2 37 ? -40.686 -28.398 11.756 1 18.66 37 TRP B C 1
ATOM 1337 O O . TRP B 2 37 ? -40.008 -28.236 12.781 1 18.16 37 TRP B O 1
ATOM 1348 N N . THR B 2 38 ? -40.91 -27.397 10.87 1 19.44 38 THR B N 1
ATOM 1349 C CA . THR B 2 38 ? -40.427 -26.026 11.151 1 20.65 38 THR B CA 1
ATOM 1350 C C . THR B 2 38 ? -41.107 -25.428 12.385 1 22.28 38 THR B C 1
ATOM 1351 O O . THR B 2 38 ? -40.544 -24.528 12.999 1 23.19 38 THR B O 1
ATOM 1355 N N . GLN B 2 39 ? -42.29 -25.96 12.789 1 22.91 39 GLN B N 1
ATOM 1356 C CA . GLN B 2 39 ? -42.978 -25.508 14.013 1 22.82 39 GLN B CA 1
ATOM 1357 C C . GLN B 2 39 ? -42.103 -25.728 15.25 1 23.49 39 GLN B C 1
ATOM 1358 O O . GLN B 2 39 ? -42.328 -25.052 16.256 1 24.1 39 GLN B O 1
ATOM 1364 N N . ARG B 2 40 ? -41.093 -26.632 15.186 1 22.89 40 ARG B N 1
ATOM 1365 C CA . ARG B 2 40 ? -40.23 -26.887 16.346 1 24.59 40 ARG B CA 1
ATOM 1366 C C . ARG B 2 40 ? -39.488 -25.618 16.774 1 26.29 40 ARG B C 1
ATOM 1367 O O . ARG B 2 40 ? -39.332 -25.36 17.959 1 25.92 40 ARG B O 1
ATOM 1375 N N . PHE B 2 41 ? -39.049 -24.825 15.804 1 28.25 41 PHE B N 1
ATOM 1376 C CA . PHE B 2 41 ? -38.336 -23.581 16.096 1 30.88 41 PHE B CA 1
ATOM 1377 C C . PHE B 2 41 ? -39.231 -22.476 16.678 1 31.97 41 PHE B C 1
ATOM 1378 O O . PHE B 2 41 ? -38.715 -21.484 17.186 1 32.55 41 PHE B O 1
ATOM 1386 N N . PHE B 2 42 ? -40.559 -22.602 16.545 1 32.22 42 PHE B N 1
ATOM 1387 C CA . PHE B 2 42 ? -41.491 -21.565 16.995 1 33.21 42 PHE B CA 1
ATOM 1388 C C . PHE B 2 42 ? -42.487 -22.069 18.046 1 36.36 42 PHE B C 1
ATOM 1389 O O . PHE B 2 42 ? -43.593 -21.534 18.16 1 36.52 42 PHE B O 1
ATOM 1397 N N . GLU B 2 43 ? -42.092 -23.087 18.822 1 38.54 43 GLU B N 1
ATOM 1398 C CA . GLU B 2 43 ? -42.91 -23.688 19.879 1 41.44 43 GLU B CA 1
ATOM 1399 C C . GLU B 2 43 ? -43.51 -22.689 20.831 1 42.3 43 GLU B C 1
ATOM 1400 O O . GLU B 2 43 ? -44.626 -22.906 21.307 1 43.78 43 GLU B O 1
ATOM 1406 N N . SER B 2 44 ? -42.781 -21.603 21.138 1 41.18 44 SER B N 1
ATOM 1407 C CA . SER B 2 44 ? -43.262 -20.589 22.071 1 40.53 44 SER B CA 1
ATOM 1408 C C . SER B 2 44 ? -44.346 -19.659 21.503 1 39.59 44 SER B C 1
ATOM 1409 O O . SER B 2 44 ? -44.906 -18.865 22.261 1 40.05 44 SER B O 1
ATOM 1412 N N . PHE B 2 45 ? -44.632 -19.735 20.191 1 38.43 45 PHE B N 1
ATOM 1413 C CA . PHE B 2 45 ? -45.637 -18.891 19.547 1 38.25 45 PHE B CA 1
ATOM 1414 C C . PHE B 2 45 ? -47.084 -19.269 19.887 1 39 45 PHE B C 1
ATOM 1415 O O . PHE B 2 45 ? -47.993 -18.54 19.521 1 39.81 45 PHE B O 1
ATOM 1423 N N . GLY B 2 46 ? -47.293 -20.38 20.583 1 38.63 46 GLY B N 1
ATOM 1424 C CA . GLY B 2 46 ? -48.624 -20.786 20.998 1 38.53 46 GLY B CA 1
ATOM 1425 C C . GLY B 2 46 ? -49.296 -21.824 20.122 1 37.29 46 GLY B C 1
ATOM 1426 O O . GLY B 2 46 ? -48.687 -22.819 19.74 1 37.11 46 GLY B O 1
ATOM 1427 N N . ASP B 2 47 ? -50.579 -21.617 19.843 1 36 47 ASP B N 1
ATOM 1428 C CA . ASP B 2 47 ? -51.39 -22.563 19.089 1 35.49 47 ASP B CA 1
ATOM 1429 C C . ASP B 2 47 ? -51.006 -22.626 17.611 1 34.02 47 ASP B C 1
ATOM 1430 O O . ASP B 2 47 ? -51.225 -21.675 16.874 1 34.59 47 ASP B O 1
ATOM 1435 N N . LEU B 2 48 ? -50.428 -23.754 17.202 1 32.41 48 LEU B N 1
ATOM 1436 C CA . LEU B 2 48 ? -50.059 -24.075 15.82 1 31.75 48 LEU B CA 1
ATOM 1437 C C . LEU B 2 48 ? -50.667 -25.449 15.432 1 32.15 48 LEU B C 1
ATOM 1438 O O . LEU B 2 48 ? -50.15 -26.106 14.543 1 31.57 48 LEU B O 1
ATOM 1443 N N . SER B 2 49 ? -51.79 -25.86 16.079 1 33 49 SER B N 1
ATOM 1444 C CA . SER B 2 49 ? -52.362 -27.188 15.904 1 33.68 49 SER B CA 1
ATOM 1445 C C . SER B 2 49 ? -53.09 -27.41 14.598 1 33.54 49 SER B C 1
ATOM 1446 O O . SER B 2 49 ? -53.185 -28.557 14.137 1 34.42 49 SER B O 1
ATOM 1449 N N . THR B 2 50 ? -53.59 -26.331 13.983 1 31.51 50 THR B N 1
ATOM 1450 C CA . THR B 2 50 ? -54.285 -26.446 12.707 1 30.67 50 THR B CA 1
ATOM 1451 C C . THR B 2 50 ? -53.767 -25.357 11.756 1 30.11 50 THR B C 1
ATOM 1452 O O . THR B 2 50 ? -53.319 -24.3 12.216 1 30.72 50 THR B O 1
ATOM 1456 N N . PRO B 2 51 ? -54.02 -25.486 10.45 1 29.14 51 PRO B N 1
ATOM 1457 C CA . PRO B 2 51 ? -53.628 -24.411 9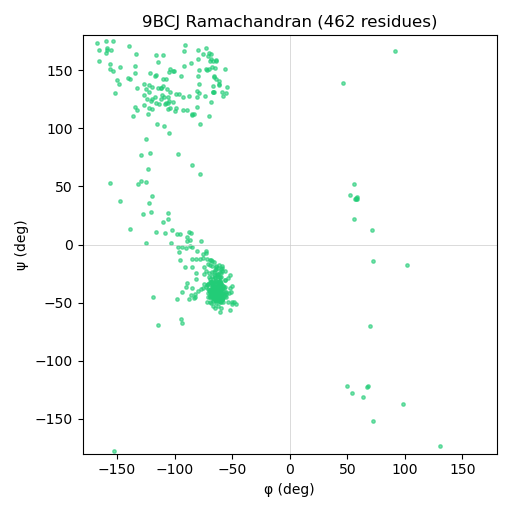.522 1 29.1 51 PRO B CA 1
ATOM 1458 C C . PRO B 2 51 ? -54.256 -23.068 9.912 1 30.45 51 PRO B C 1
ATOM 1459 O O . PRO B 2 51 ? -53.558 -22.064 9.951 1 30.64 51 PRO B O 1
ATOM 1463 N N . ASP B 2 52 ? -55.552 -23.05 10.28 1 31.92 52 ASP B N 1
ATOM 1464 C CA . ASP B 2 52 ? -56.207 -21.807 10.703 1 33.08 52 ASP B CA 1
ATOM 1465 C C . ASP B 2 52 ? -55.551 -21.208 11.963 1 33.59 52 ASP B C 1
ATOM 1466 O O . ASP B 2 52 ? -55.409 -19.984 12.036 1 33.94 52 ASP B O 1
ATOM 1471 N N . ALA B 2 53 ? -55.187 -22.044 12.958 1 33.18 53 ALA B N 1
ATOM 1472 C CA . ALA B 2 53 ? -54.543 -21.523 14.172 1 33.22 53 ALA B CA 1
ATOM 1473 C C . ALA B 2 53 ? -53.167 -20.929 13.817 1 32.66 53 ALA B C 1
ATOM 1474 O O . ALA B 2 53 ? -52.814 -19.867 14.328 1 33.15 53 ALA B O 1
ATOM 1476 N N . VAL B 2 54 ? -52.414 -21.6 12.933 1 30.98 54 VAL B N 1
ATOM 1477 C CA . VAL B 2 54 ? -51.12 -21.106 12.474 1 30.87 54 VAL B CA 1
ATOM 1478 C C . VAL B 2 54 ? -51.274 -19.721 11.763 1 32.04 54 VAL B C 1
ATOM 1479 O O . VAL B 2 54 ? -50.662 -18.744 12.195 1 31.86 54 VAL B O 1
ATOM 1483 N N . MET B 2 55 ? -52.099 -19.645 10.695 1 32.44 55 MET B N 1
ATOM 1484 C CA . MET B 2 55 ? -52.271 -18.43 9.893 1 33.54 55 MET B CA 1
ATOM 1485 C C . MET B 2 55 ? -52.801 -17.243 10.664 1 36.09 55 MET B C 1
ATOM 1486 O O . MET B 2 55 ? -52.489 -16.096 10.334 1 36.41 55 MET B O 1
ATOM 1491 N N . GLY B 2 56 ? -53.656 -17.517 11.635 1 36.95 56 GLY B N 1
ATOM 1492 C CA . GLY B 2 56 ? -54.258 -16.469 12.441 1 37.78 56 GLY B CA 1
ATOM 1493 C C . GLY B 2 56 ? -53.477 -16.107 13.69 1 38.01 56 GLY B C 1
ATOM 1494 O O . GLY B 2 56 ? -53.865 -15.186 14.392 1 38.42 56 GLY B O 1
ATOM 1495 N N . ASN B 2 57 ? -52.364 -16.798 13.966 1 37.63 57 ASN B N 1
ATOM 1496 C CA . ASN B 2 57 ? -51.558 -16.559 15.163 1 37.77 57 ASN B CA 1
ATOM 1497 C C . ASN B 2 57 ? -50.873 -15.186 15.088 1 38.17 57 ASN B C 1
ATOM 1498 O O . ASN B 2 57 ? -50.101 -14.931 14.167 1 37.55 57 ASN B O 1
ATOM 1503 N N . PRO B 2 58 ? -51.117 -14.298 16.079 1 38.74 58 PRO B N 1
ATOM 1504 C CA . PRO B 2 58 ? -50.497 -12.959 16.034 1 38.66 58 PRO B CA 1
ATOM 1505 C C . PRO B 2 58 ? -48.972 -12.971 16.031 1 38.4 58 PRO B C 1
ATOM 1506 O O . PRO B 2 58 ? -48.373 -12.133 15.372 1 39.55 58 PRO B O 1
ATOM 1510 N N . LYS B 2 59 ? -48.343 -13.922 16.728 1 36.98 59 LYS B N 1
ATOM 1511 C CA . LYS B 2 59 ? -46.88 -14.026 16.729 1 36.66 59 LYS B CA 1
ATOM 1512 C C . LYS B 2 59 ? -46.315 -14.466 15.378 1 35.88 59 LYS B C 1
ATOM 1513 O O . LYS B 2 59 ? -45.25 -13.988 14.967 1 35.66 59 LYS B O 1
ATOM 1519 N N . VAL B 2 60 ? -47.065 -15.303 14.642 1 35.12 60 VAL B N 1
ATOM 1520 C CA . VAL B 2 60 ? -46.659 -15.739 13.295 1 34.42 60 VAL B CA 1
ATOM 1521 C C . VAL B 2 60 ? -46.693 -14.523 12.36 1 35.3 60 VAL B C 1
ATOM 1522 O O . VAL B 2 60 ? -45.733 -14.277 11.638 1 35.4 60 VAL B O 1
ATOM 1526 N N . LYS B 2 61 ? -47.762 -13.726 12.419 1 36.34 61 LYS B N 1
ATOM 1527 C CA . LYS B 2 61 ? -47.869 -12.519 11.604 1 37.66 61 LYS B CA 1
ATOM 1528 C C . LYS B 2 61 ? -46.734 -11.51 11.917 1 38.5 61 LYS B C 1
ATOM 1529 O O . LYS B 2 61 ? -46.102 -11.004 10.988 1 38.91 61 LYS B O 1
ATOM 1535 N N . ALA B 2 62 ? -46.483 -11.218 13.209 1 38.38 62 ALA B N 1
ATOM 1536 C CA . ALA B 2 62 ? -45.431 -10.27 13.61 1 38.43 62 ALA B CA 1
ATOM 1537 C C . ALA B 2 62 ? -44.026 -10.759 13.177 1 37.56 62 ALA B C 1
ATOM 1538 O O . ALA B 2 62 ? -43.246 -9.972 12.644 1 38.42 62 ALA B O 1
ATOM 1540 N N . HIS B 2 63 ? -43.715 -12.043 13.378 1 35.64 63 HIS B N 1
ATOM 1541 C CA . HIS B 2 63 ? -42.417 -12.574 12.961 1 35.4 63 HIS B CA 1
ATOM 1542 C C . HIS B 2 63 ? -42.273 -12.593 11.431 1 35.82 63 HIS B C 1
ATOM 1543 O O . HIS B 2 63 ? -41.187 -12.332 10.896 1 35.67 63 HIS B O 1
ATOM 1550 N N . GLY B 2 64 ? -43.367 -12.885 10.731 1 35.68 64 GLY B N 1
ATOM 1551 C CA . GLY B 2 64 ? -43.364 -12.89 9.272 1 35.69 64 GLY B CA 1
ATOM 1552 C C . GLY B 2 64 ? -42.995 -11.526 8.696 1 36 64 GLY B C 1
ATOM 1553 O O . GLY B 2 64 ? -42.288 -11.441 7.683 1 35.76 64 GLY B O 1
ATOM 1554 N N . LYS B 2 65 ? -43.389 -10.447 9.394 1 36.45 65 LYS B N 1
ATOM 1555 C CA . LYS B 2 65 ? -43.034 -9.091 8.983 1 37.46 65 LYS B CA 1
ATOM 1556 C C . LYS B 2 65 ? -41.519 -8.91 9.017 1 37.32 65 LYS B C 1
ATOM 1557 O O . LYS B 2 65 ? -40.965 -8.324 8.088 1 37.66 65 LYS B O 1
ATOM 1563 N N . LYS B 2 66 ? -40.863 -9.392 10.104 1 36.27 66 LYS B N 1
ATOM 1564 C CA . LYS B 2 66 ? -39.413 -9.345 10.265 1 36.16 66 LYS B CA 1
ATOM 1565 C C . LYS B 2 66 ? -38.717 -10.119 9.146 1 36.05 66 LYS B C 1
ATOM 1566 O O . LYS B 2 66 ? -37.775 -9.602 8.556 1 36.16 66 LYS B O 1
ATOM 1572 N N . VAL B 2 67 ? -39.184 -11.34 8.834 1 35.11 67 VAL B N 1
ATOM 1573 C CA . VAL B 2 67 ? -38.625 -12.131 7.726 1 34.65 67 VAL B CA 1
ATOM 1574 C C . VAL B 2 67 ? -38.711 -11.372 6.384 1 34.35 67 VAL B C 1
ATOM 1575 O O . VAL B 2 67 ? -37.714 -11.245 5.674 1 34.35 67 VAL B O 1
ATOM 1579 N N . LEU B 2 68 ? -39.877 -10.836 6.055 1 34.08 68 LEU B N 1
ATOM 1580 C CA . LEU B 2 68 ? -40.074 -10.066 4.816 1 35.06 68 LEU B CA 1
ATOM 1581 C C . LEU B 2 68 ? -39.121 -8.849 4.763 1 35.8 68 LEU B C 1
ATOM 1582 O O . LEU B 2 68 ? -38.565 -8.535 3.699 1 35.73 68 LEU B O 1
ATOM 1587 N N . GLY B 2 69 ? -38.907 -8.216 5.918 1 35.91 69 GLY B N 1
ATOM 1588 C CA . GLY B 2 69 ? -37.995 -7.082 6.056 1 37.43 69 GLY B CA 1
ATOM 1589 C C . GLY B 2 69 ? -36.575 -7.479 5.68 1 38.97 69 GLY B C 1
ATOM 1590 O O . GLY B 2 69 ? -35.884 -6.728 4.981 1 39.67 69 GLY B O 1
ATOM 1591 N N . ALA B 2 70 ? -36.155 -8.703 6.069 1 38.32 70 ALA B N 1
ATOM 1592 C CA . ALA B 2 70 ? -34.833 -9.207 5.716 1 38.86 70 ALA B CA 1
ATOM 1593 C C . ALA B 2 70 ? -34.716 -9.502 4.241 1 39.16 70 ALA B C 1
ATOM 1594 O O . ALA B 2 70 ? -33.697 -9.142 3.659 1 40.51 70 ALA B O 1
ATOM 1596 N N . PHE B 2 71 ? -35.749 -10.098 3.6 1 37.71 71 PHE B N 1
ATOM 1597 C CA . PHE B 2 71 ? -35.699 -10.32 2.144 1 37.35 71 PHE B CA 1
ATOM 1598 C C . PHE B 2 71 ? -35.59 -8.982 1.399 1 37.59 71 PHE B C 1
ATOM 1599 O O . PHE B 2 71 ? -34.892 -8.892 0.392 1 37.26 71 PHE B O 1
ATOM 1607 N N . SER B 2 72 ? -36.267 -7.947 1.903 1 38.02 72 SER B N 1
ATOM 1608 C CA . SER B 2 72 ? -36.215 -6.603 1.334 1 39.15 72 SER B CA 1
ATOM 1609 C C . SER B 2 72 ? -34.782 -6.066 1.468 1 40.06 72 SER B C 1
ATOM 1610 O O . SER B 2 72 ? -34.293 -5.431 0.549 1 39.98 72 SER B O 1
ATOM 1613 N N . ASP B 2 73 ? -34.123 -6.295 2.616 1 40.48 73 ASP B N 1
ATOM 1614 C CA . ASP B 2 73 ? -32.734 -5.872 2.839 1 41.36 73 ASP B CA 1
ATOM 1615 C C . ASP B 2 73 ? -31.783 -6.552 1.806 1 41.85 73 ASP B C 1
ATOM 1616 O O . ASP B 2 73 ? -30.852 -5.915 1.314 1 42.39 73 ASP B O 1
ATOM 1621 N N . GLY B 2 74 ? -32.101 -7.783 1.406 1 41.12 74 GLY B N 1
ATOM 1622 C CA . GLY B 2 74 ? -31.374 -8.508 0.369 1 40.98 74 GLY B CA 1
ATOM 1623 C C . GLY B 2 74 ? -31.499 -7.85 -0.994 1 40.76 74 GLY B C 1
ATOM 1624 O O . GLY B 2 74 ? -30.538 -7.822 -1.767 1 40.67 74 GLY B O 1
ATOM 1625 N N . LEU B 2 75 ? -32.675 -7.277 -1.297 1 40.32 75 LEU B N 1
ATOM 1626 C CA . LEU B 2 75 ? -32.885 -6.531 -2.542 1 40.57 75 LEU B CA 1
ATOM 1627 C C . LEU B 2 75 ? -31.999 -5.282 -2.642 1 40.26 75 LEU B C 1
ATOM 1628 O O . LEU B 2 75 ? -31.729 -4.814 -3.745 1 40.68 75 LEU B O 1
ATOM 1633 N N . ALA B 2 76 ? -31.587 -4.715 -1.508 1 40.05 76 ALA B N 1
ATOM 1634 C CA . ALA B 2 76 ? -30.719 -3.54 -1.506 1 40.61 76 ALA B CA 1
ATOM 1635 C C . ALA B 2 76 ? -29.238 -3.908 -1.719 1 41.48 76 ALA B C 1
ATOM 1636 O O . ALA B 2 76 ? -28.475 -3.08 -2.194 1 40.52 76 ALA B O 1
ATOM 1638 N N . HIS B 2 77 ? -28.835 -5.143 -1.383 1 42.94 77 HIS B N 1
ATOM 1639 C CA . HIS B 2 77 ? -27.434 -5.551 -1.495 1 44.51 77 HIS B CA 1
ATOM 1640 C C . HIS B 2 77 ? -27.267 -6.867 -2.251 1 44.4 77 HIS B C 1
ATOM 1641 O O . HIS B 2 77 ? -26.625 -7.785 -1.752 1 43.69 77 HIS B O 1
ATOM 1648 N N . LEU B 2 78 ? -27.807 -6.949 -3.477 1 45.05 78 LEU B N 1
ATOM 1649 C CA . LEU B 2 78 ? -27.732 -8.183 -4.263 1 46.17 78 LEU B CA 1
ATOM 1650 C C . LEU B 2 78 ? -26.297 -8.649 -4.58 1 47.47 78 LEU B C 1
ATOM 1651 O O . LEU B 2 78 ? -26.058 -9.848 -4.687 1 47.82 78 LEU B O 1
ATOM 1656 N N . ASP B 2 79 ? -25.349 -7.722 -4.663 1 48.25 79 ASP B N 1
ATOM 1657 C CA . ASP B 2 79 ? -23.956 -8.058 -4.948 1 49.81 79 ASP B CA 1
ATOM 1658 C C . ASP B 2 79 ? -23.109 -8.358 -3.684 1 50.02 79 ASP B C 1
ATOM 1659 O O . ASP B 2 79 ? -21.896 -8.547 -3.796 1 50.83 79 ASP B O 1
ATOM 1664 N N . ASN B 2 80 ? -23.731 -8.408 -2.498 1 49.03 80 ASN B N 1
ATOM 1665 C CA . ASN B 2 80 ? -23.014 -8.742 -1.265 1 48.92 80 ASN B CA 1
ATOM 1666 C C . ASN B 2 80 ? -23.969 -9.285 -0.217 1 48.13 80 ASN B C 1
ATOM 1667 O O . ASN B 2 80 ? -24.025 -8.795 0.916 1 47.22 80 ASN B O 1
ATOM 1672 N N . LEU B 2 81 ? -24.736 -10.294 -0.616 1 47.96 81 LEU B N 1
ATOM 1673 C CA . LEU B 2 81 ? -25.681 -10.945 0.27 1 48.79 81 LEU B CA 1
ATOM 1674 C C . LEU B 2 81 ? -24.974 -11.63 1.432 1 49.37 81 LEU B C 1
ATOM 1675 O O . LEU B 2 81 ? -25.463 -11.564 2.555 1 49.47 81 LEU B O 1
ATOM 1680 N N . LYS B 2 82 ? -23.8 -12.23 1.185 1 49.78 82 LYS B N 1
ATOM 1681 C CA . LYS B 2 82 ? -23.046 -12.91 2.241 1 50.87 82 LYS B CA 1
ATOM 1682 C C . LYS B 2 82 ? -22.692 -11.965 3.383 1 51.34 82 LYS B C 1
ATOM 1683 O O . LYS B 2 82 ? -22.941 -12.29 4.538 1 51.45 82 LYS B O 1
ATOM 1685 N N . GLY B 2 83 ? -22.17 -10.792 3.051 1 51.42 83 GLY B N 1
ATOM 1686 C CA . GLY B 2 83 ? -21.818 -9.798 4.052 1 51.96 83 GLY B CA 1
ATOM 1687 C C . GLY B 2 83 ? -23.026 -9.19 4.734 1 52.12 83 GLY B C 1
ATOM 1688 O O . GLY B 2 83 ? -22.999 -8.952 5.939 1 52.8 83 GLY B O 1
ATOM 1689 N N . THR B 2 84 ? -24.095 -8.94 3.978 1 51.5 84 THR B N 1
ATOM 1690 C CA . THR B 2 84 ? -25.308 -8.341 4.527 1 51.87 84 THR B CA 1
ATOM 1691 C C . THR B 2 84 ? -25.999 -9.275 5.535 1 51.17 84 THR B C 1
ATOM 1692 O O . THR B 2 84 ? -26.361 -8.848 6.629 1 51.59 84 THR B O 1
ATOM 1696 N N . PHE B 2 85 ? -26.124 -10.555 5.19 1 49.9 85 PHE B N 1
ATOM 1697 C CA . PHE B 2 85 ? -26.774 -11.53 6.058 1 49.11 85 PHE B CA 1
ATOM 1698 C C . PHE B 2 85 ? -25.842 -12.2 7.089 1 48.59 85 PHE B C 1
ATOM 1699 O O . PHE B 2 85 ? -26.276 -13.147 7.734 1 48.2 85 PHE B O 1
ATOM 1707 N N . ALA B 2 86 ? -24.598 -11.709 7.263 1 48.07 86 ALA B N 1
ATOM 1708 C CA . ALA B 2 86 ? -23.635 -12.295 8.205 1 48.78 86 ALA B CA 1
ATOM 1709 C C . ALA B 2 86 ? -24.181 -12.525 9.629 1 49.13 86 ALA B C 1
ATOM 1710 O O . ALA B 2 86 ? -24.065 -13.638 10.137 1 49.32 86 ALA B O 1
ATOM 1712 N N . THR B 2 87 ? -24.789 -11.497 10.258 1 48.86 87 THR B N 1
ATOM 1713 C CA . THR B 2 87 ? -25.332 -11.607 11.617 1 48.77 87 THR B CA 1
ATOM 1714 C C . THR B 2 87 ? -26.462 -12.638 11.692 1 47.11 87 THR B C 1
ATOM 1715 O O . THR B 2 87 ? -26.447 -13.467 12.602 1 47.02 87 THR B O 1
ATOM 1719 N N . LEU B 2 88 ? -27.421 -12.597 10.736 1 45.56 88 LEU B N 1
ATOM 1720 C CA . LEU B 2 88 ? -28.541 -13.55 10.686 1 45.02 88 LEU B CA 1
ATOM 1721 C C . LEU B 2 88 ? -28.058 -14.962 10.452 1 43.78 88 LEU B C 1
ATOM 1722 O O . LEU B 2 88 ? -28.636 -15.896 10.988 1 43.74 88 LEU B O 1
ATOM 1727 N N . SER B 2 89 ? -27.012 -15.128 9.637 1 43.01 89 SER B N 1
ATOM 1728 C CA . SER B 2 89 ? -26.438 -16.434 9.338 1 43.18 89 SER B CA 1
ATOM 1729 C C . SER B 2 89 ? -25.904 -17.06 10.628 1 42.08 89 SER B C 1
ATOM 1730 O O . SER B 2 89 ? -26.199 -18.223 10.927 1 41.18 89 SER B O 1
ATOM 1733 N N . GLU B 2 90 ? -25.194 -16.25 11.425 1 41.75 90 GLU B N 1
ATOM 1734 C CA . GLU B 2 90 ? -24.668 -16.669 12.718 1 42.3 90 GLU B CA 1
ATOM 1735 C C . GLU B 2 90 ? -25.815 -17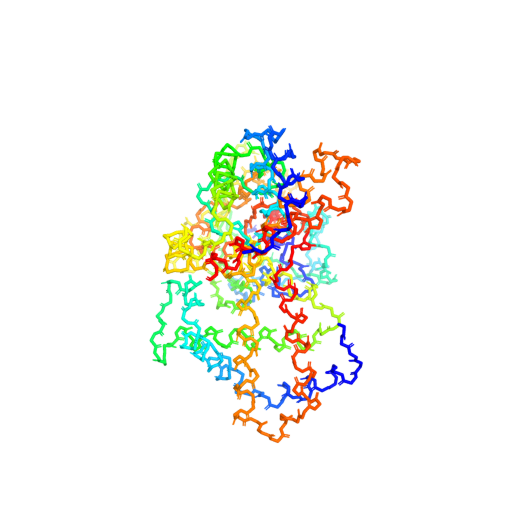.028 13.67 1 42.06 90 GLU B C 1
ATOM 1736 O O . GLU B 2 90 ? -25.77 -18.071 14.316 1 42.11 90 GLU B O 1
ATOM 1738 N N . LEU B 2 91 ? -26.864 -16.2 13.708 1 41.67 91 LEU B N 1
ATOM 1739 C CA . LEU B 2 91 ? -28.033 -16.467 14.547 1 41.97 91 LEU B CA 1
ATOM 1740 C C . LEU B 2 91 ? -28.723 -17.804 14.181 1 40.75 91 LEU B C 1
ATOM 1741 O O . LEU B 2 91 ? -28.911 -18.649 15.052 1 40.38 91 LEU B O 1
ATOM 1746 N N . HIS B 2 92 ? -29.103 -17.992 12.905 1 39.81 92 HIS B N 1
ATOM 1747 C CA . HIS B 2 92 ? -29.805 -19.212 12.479 1 39.43 92 HIS B CA 1
ATOM 1748 C C . HIS B 2 92 ? -28.953 -20.492 12.533 1 41.29 92 HIS B C 1
ATOM 1749 O O . HIS B 2 92 ? -29.515 -21.569 12.674 1 41.09 92 HIS B O 1
ATOM 1756 N N . CYS B 2 93 ? -27.615 -20.394 12.41 1 43.28 93 CYS B N 1
ATOM 1757 C CA . CYS B 2 93 ? -26.755 -21.581 12.461 1 45.66 93 CYS B CA 1
ATOM 1758 C C . CYS B 2 93 ? -26.232 -21.855 13.867 1 46.65 93 CYS B C 1
ATOM 1759 O O . CYS B 2 93 ? -26.602 -22.861 14.469 1 46.4 93 CYS B O 1
ATOM 1762 N N . ASP B 2 94 ? -25.357 -20.975 14.384 1 47.54 94 ASP B N 1
ATOM 1763 C CA . ASP B 2 94 ? -24.737 -21.185 15.678 1 49.21 94 ASP B CA 1
ATOM 1764 C C . ASP B 2 94 ? -25.729 -21.205 16.824 1 49.47 94 ASP B C 1
ATOM 1765 O O . ASP B 2 94 ? -25.525 -21.968 17.77 1 49.82 94 ASP B O 1
ATOM 1770 N N . LYS B 2 95 ? -26.788 -20.371 16.769 1 48.88 95 LYS B N 1
ATOM 1771 C CA . LYS B 2 95 ? -27.733 -20.329 17.888 1 48.82 95 LYS B CA 1
ATOM 1772 C C . LYS B 2 95 ? -28.98 -21.165 17.68 1 47.57 95 LYS B C 1
ATOM 1773 O O . LYS B 2 95 ? -29.366 -21.911 18.585 1 47.84 95 LYS B O 1
ATOM 1779 N N . LEU B 2 96 ? -29.618 -21.048 16.503 1 45.91 96 LEU B N 1
ATOM 1780 C CA . LEU B 2 96 ? -30.881 -21.748 16.272 1 44.54 96 LEU B CA 1
ATOM 1781 C C . LEU B 2 96 ? -30.765 -23.153 15.666 1 42.75 96 LEU B C 1
ATOM 1782 O O . LEU B 2 96 ? -31.723 -23.917 15.762 1 43.23 96 LEU B O 1
ATOM 1787 N N . HIS B 2 97 ? -29.632 -23.488 15.036 1 40.48 97 HIS B N 1
ATOM 1788 C CA . HIS B 2 97 ? -29.419 -24.793 14.407 1 39.25 97 HIS B CA 1
ATOM 1789 C C . HIS B 2 97 ? -30.459 -25.118 13.326 1 36.6 97 HIS B C 1
ATOM 1790 O O . HIS B 2 97 ? -30.929 -26.255 13.233 1 36.17 97 HIS B O 1
ATOM 1797 N N . VAL B 2 98 ? -30.807 -24.117 12.513 1 34.08 98 VAL B N 1
ATOM 1798 C CA . VAL B 2 98 ? -31.755 -24.343 11.434 1 31.96 98 VAL B CA 1
ATOM 1799 C C . VAL B 2 98 ? -31.01 -24.97 10.275 1 31.41 98 VAL B C 1
ATOM 1800 O O . VAL B 2 98 ? -30.092 -24.35 9.715 1 31.27 98 VAL B O 1
ATOM 1804 N N . ASP B 2 99 ? -31.39 -26.198 9.877 1 30.63 99 ASP B N 1
ATOM 1805 C CA . ASP B 2 99 ? -30.761 -26.819 8.711 1 30.16 99 ASP B CA 1
ATOM 1806 C C . ASP B 2 99 ? -30.985 -25.92 7.471 1 29.71 99 ASP B C 1
ATOM 1807 O O . ASP B 2 99 ? -32.096 -25.437 7.266 1 29.04 99 ASP B O 1
ATOM 1812 N N . PRO B 2 100 ? -29.924 -25.623 6.707 1 30.18 100 PRO B N 1
ATOM 1813 C CA . PRO B 2 100 ? -30.073 -24.683 5.583 1 29.85 100 PRO B CA 1
ATOM 1814 C C . PRO B 2 100 ? -31.091 -25.049 4.487 1 28.29 100 PRO B C 1
ATOM 1815 O O . PRO B 2 100 ? -31.549 -24.158 3.764 1 27.7 100 PRO B O 1
ATOM 1819 N N . GLU B 2 101 ? -31.505 -26.32 4.391 1 27 101 GLU B N 1
ATOM 1820 C CA . GLU B 2 101 ? -32.537 -26.723 3.441 1 27.06 101 GLU B CA 1
ATOM 1821 C C . GLU B 2 101 ? -33.856 -25.97 3.739 1 25.78 101 GLU B C 1
ATOM 1822 O O . GLU B 2 101 ? -34.562 -25.608 2.818 1 25.7 101 GLU B O 1
ATOM 1828 N N . ASN B 2 102 ? -34.125 -25.635 5.018 1 24.22 102 ASN B N 1
ATOM 1829 C CA . ASN B 2 102 ? -35.322 -24.866 5.383 1 23.35 102 ASN B CA 1
ATOM 1830 C C . ASN B 2 102 ? -35.332 -23.438 4.818 1 23.92 102 ASN B C 1
ATOM 1831 O O . ASN B 2 102 ? -36.414 -22.886 4.564 1 23.99 102 ASN B O 1
ATOM 1836 N N . PHE B 2 103 ? -34.139 -22.843 4.59 1 23.72 103 PHE B N 1
ATOM 1837 C CA . PHE B 2 103 ? -34.047 -21.496 3.987 1 24.18 103 PHE B CA 1
ATOM 1838 C C . PHE B 2 103 ? -34.546 -21.547 2.531 1 24.17 103 PHE B C 1
ATOM 1839 O O . PHE B 2 103 ? -35.242 -20.625 2.066 1 24.34 103 PHE B O 1
ATOM 1847 N N . ARG B 2 104 ? -34.174 -22.615 1.806 1 23.42 104 ARG B N 1
ATOM 1848 C CA . ARG B 2 104 ? -34.645 -22.811 0.431 1 24.28 104 ARG B CA 1
ATOM 1849 C C . ARG B 2 104 ? -36.181 -23.002 0.433 1 23.72 104 ARG B C 1
ATOM 1850 O O . ARG B 2 104 ? -36.886 -22.489 -0.452 1 23.49 104 ARG B O 1
ATOM 1858 N N . LEU B 2 105 ? -36.694 -23.771 1.402 1 22.96 105 LEU B N 1
ATOM 1859 C CA . LEU B 2 105 ? -38.143 -24.032 1.5 1 23 105 LEU B CA 1
ATOM 1860 C C . LEU B 2 105 ? -38.909 -22.738 1.774 1 22.72 105 LEU B C 1
ATOM 1861 O O . LEU B 2 105 ? -39.898 -22.465 1.089 1 23.33 105 LEU B O 1
ATOM 1866 N N . LEU B 2 106 ? -38.422 -21.911 2.709 1 21.77 106 LEU B N 1
ATOM 1867 C CA . LEU B 2 106 ? -39.051 -20.631 2.985 1 21.66 106 LEU B CA 1
ATOM 1868 C C . LEU B 2 106 ? -39.038 -19.698 1.745 1 21.96 106 LEU B C 1
ATOM 1869 O O . LEU B 2 106 ? -40.052 -19.051 1.455 1 22.09 106 LEU B O 1
ATOM 1874 N N . GLY B 2 107 ? -37.946 -19.686 0.989 1 21.65 107 GLY B N 1
ATOM 1875 C CA . GLY B 2 107 ? -37.884 -18.866 -0.226 1 22.08 107 GLY B CA 1
ATOM 1876 C C . GLY B 2 107 ? -38.913 -19.322 -1.25 1 22.93 107 GLY B C 1
ATOM 1877 O O . GLY B 2 107 ? -39.558 -18.495 -1.903 1 24.71 107 GLY B O 1
ATOM 1878 N N . ASN B 2 108 ? -39.129 -20.64 -1.36 1 21.49 108 ASN B N 1
ATOM 1879 C CA . ASN B 2 108 ? -40.088 -21.17 -2.323 1 22.91 108 ASN B CA 1
ATOM 1880 C C . ASN B 2 108 ? -41.543 -20.948 -1.872 1 22.07 108 ASN B C 1
ATOM 1881 O O . ASN B 2 108 ? -42.417 -20.645 -2.693 1 22.21 108 ASN B O 1
ATOM 1886 N N . VAL B 2 109 ? -41.791 -20.999 -0.572 1 21 109 VAL B N 1
ATOM 1887 C CA . VAL B 2 109 ? -43.114 -20.678 -0.039 1 20.96 109 VAL B CA 1
ATOM 1888 C C . VAL B 2 109 ? -43.379 -19.183 -0.285 1 20.77 109 VAL B C 1
ATOM 1889 O O . VAL B 2 109 ? -44.488 -18.821 -0.69 1 21.29 109 VAL B O 1
ATOM 1893 N N . LEU B 2 110 ? -42.359 -18.318 -0.097 1 20.06 110 LEU B N 1
ATOM 1894 C CA . LEU B 2 110 ? -42.544 -16.878 -0.378 1 21.47 110 LEU B CA 1
ATOM 1895 C C . LEU B 2 110 ? -42.897 -16.675 -1.891 1 22.17 110 LEU B C 1
ATOM 1896 O O . LEU B 2 110 ? -43.805 -15.919 -2.2 1 22.24 110 LEU B O 1
ATOM 1901 N N . VAL B 2 111 ? -42.244 -17.427 -2.807 1 21.66 111 VAL B N 1
ATOM 1902 C CA . VAL B 2 111 ? -42.585 -17.337 -4.238 1 22.41 111 VAL B CA 1
ATOM 1903 C C . VAL B 2 111 ? -44.05 -17.75 -4.452 1 22.58 111 VAL B C 1
ATOM 1904 O O . VAL B 2 111 ? -44.764 -17.071 -5.169 1 23.79 111 VAL B O 1
ATOM 1908 N N . CYS B 2 112 ? -44.508 -18.828 -3.792 1 22.29 112 CYS B N 1
ATOM 1909 C CA . CYS B 2 112 ? -45.912 -19.265 -3.885 1 22.1 112 CYS B CA 1
ATOM 1910 C C . CYS B 2 112 ? -46.881 -18.178 -3.387 1 22.22 112 CYS B C 1
ATOM 1911 O O . CYS B 2 112 ? -47.961 -18.035 -3.948 1 22.56 112 CYS B O 1
ATOM 1914 N N . VAL B 2 113 ? -46.547 -17.506 -2.289 1 22.32 113 VAL B N 1
ATOM 1915 C CA . VAL B 2 113 ? -47.396 -16.459 -1.703 1 23.37 113 VAL B CA 1
ATOM 1916 C C . VAL B 2 113 ? -47.449 -15.278 -2.682 1 24.07 113 VAL B C 1
ATOM 1917 O O . VAL B 2 113 ? -48.518 -14.707 -2.879 1 24.87 113 VAL B O 1
ATOM 1921 N N . LEU B 2 114 ? -46.322 -14.923 -3.304 1 24.06 114 LEU B N 1
ATOM 1922 C CA . LEU B 2 114 ? -46.308 -13.823 -4.295 1 25.43 114 LEU B CA 1
ATOM 1923 C C . LEU B 2 114 ? -47.195 -14.177 -5.481 1 26.51 114 LEU B C 1
ATOM 1924 O O . LEU B 2 114 ? -47.981 -13.342 -5.924 1 28.1 114 LEU B O 1
ATOM 1929 N N . ALA B 2 115 ? -47.138 -15.447 -5.932 1 25.88 115 ALA B N 1
ATOM 1930 C CA . ALA B 2 115 ? -47.962 -15.952 -7.034 1 26.89 115 ALA B CA 1
ATOM 1931 C C . ALA B 2 115 ? -49.462 -15.905 -6.627 1 27.47 115 ALA B C 1
ATOM 1932 O O . ALA B 2 115 ? -50.32 -15.527 -7.419 1 27.93 115 ALA B O 1
ATOM 1934 N N . HIS B 2 116 ? -49.766 -16.302 -5.399 1 26.78 116 HIS B N 1
ATOM 1935 C CA . HIS B 2 116 ? -51.118 -16.318 -4.885 1 27.64 116 HIS B CA 1
ATOM 1936 C C . HIS B 2 116 ? -51.693 -14.9 -4.803 1 29.35 116 HIS B C 1
ATOM 1937 O O . HIS B 2 116 ? -52.846 -14.696 -5.148 1 30 116 HIS B O 1
ATOM 1944 N N . HIS B 2 117 ? -50.877 -13.917 -4.436 1 30.89 117 HIS B N 1
ATOM 1945 C CA . HIS B 2 117 ? -51.33 -12.531 -4.299 1 32.61 117 HIS B CA 1
ATOM 1946 C C . HIS B 2 117 ? -51.438 -11.814 -5.645 1 34.13 117 HIS B C 1
ATOM 1947 O O . HIS B 2 117 ? -52.382 -11.06 -5.865 1 34.28 117 HIS B O 1
ATOM 1954 N N . PHE B 2 118 ? -50.474 -12.045 -6.545 1 34.27 118 PHE B N 1
ATOM 1955 C CA . PHE B 2 118 ? -50.408 -11.309 -7.8 1 34.52 118 PHE B CA 1
ATOM 1956 C C . PHE B 2 118 ? -51.062 -11.998 -9.011 1 34.67 118 PHE B C 1
ATOM 1957 O O . PHE B 2 118 ? -51.274 -11.346 -10.024 1 34.62 118 PHE B O 1
ATOM 1965 N N . GLY B 2 119 ? -51.384 -13.284 -8.906 1 35.03 119 GLY B N 1
ATOM 1966 C CA . GLY B 2 119 ? -52.024 -14.004 -10.006 1 35.67 119 GLY B CA 1
ATOM 1967 C C . GLY B 2 119 ? -51.303 -13.927 -11.335 1 36.35 119 GLY B C 1
ATOM 1968 O O . GLY B 2 119 ? -50.091 -14.147 -11.408 1 36.08 119 GLY B O 1
ATOM 1969 N N . LYS B 2 120 ? -52.035 -13.537 -12.387 1 37.17 120 LYS B N 1
ATOM 1970 C CA . LYS B 2 120 ? -51.51 -13.414 -13.742 1 38.52 120 LYS B CA 1
ATOM 1971 C C . LYS B 2 120 ? -50.341 -12.444 -13.866 1 38.2 120 LYS B C 1
ATOM 1972 O O . LYS B 2 120 ? -49.594 -12.515 -14.837 1 38.51 120 LYS B O 1
ATOM 1978 N N . GLU B 2 121 ? -50.211 -11.503 -12.927 1 36.58 121 GLU B N 1
ATOM 1979 C CA . GLU B 2 121 ? -49.107 -10.547 -12.931 1 36.1 121 GLU B CA 1
ATOM 1980 C C . GLU B 2 121 ? -47.778 -11.227 -12.515 1 34.06 121 GLU B C 1
ATOM 1981 O O . GLU B 2 121 ? -46.704 -10.753 -12.873 1 34.49 121 GLU B O 1
ATOM 1987 N N . PHE B 2 122 ? -47.84 -12.357 -11.797 1 32.44 122 PHE B N 1
ATOM 1988 C CA . PHE B 2 122 ? -46.635 -13.092 -11.416 1 30.63 122 PHE B CA 1
ATOM 1989 C C . PHE B 2 122 ? -46.285 -13.994 -12.594 1 29.9 122 PHE B C 1
ATOM 1990 O O . PHE B 2 122 ? -46.434 -15.205 -12.526 1 29.88 122 PHE B O 1
ATOM 1998 N N . THR B 2 123 ? -45.877 -13.391 -13.688 1 29.76 123 THR B N 1
ATOM 1999 C CA . THR B 2 123 ? -45.584 -14.073 -14.951 1 29.8 123 THR B CA 1
ATOM 2000 C C . THR B 2 123 ? -44.34 -14.955 -14.841 1 30.21 123 THR B C 1
ATOM 2001 O O . THR B 2 123 ? -43.5 -14.723 -13.97 1 30.38 123 THR B O 1
ATOM 2005 N N . PRO B 2 124 ? -44.173 -15.944 -15.739 1 30.15 124 PRO B N 1
ATOM 2006 C CA . PRO B 2 124 ? -42.943 -16.757 -15.71 1 30.12 124 PRO B CA 1
ATOM 2007 C C . PRO B 2 124 ? -41.64 -15.924 -15.691 1 29.65 124 PRO B C 1
ATOM 2008 O O . PRO B 2 124 ? -40.827 -16.236 -14.822 1 28.93 124 PRO B O 1
ATOM 2012 N N . PRO B 2 125 ? -41.462 -14.797 -16.445 1 29.61 125 PRO B N 1
ATOM 2013 C CA . PRO B 2 125 ? -40.213 -14.019 -16.291 1 29.71 125 PRO B CA 1
ATOM 2014 C C . PRO B 2 125 ? -40.063 -13.402 -14.898 1 29.33 125 PRO B C 1
ATOM 2015 O O . PRO B 2 125 ? -38.954 -13.355 -14.37 1 29.97 125 PRO B O 1
ATOM 2019 N N . VAL B 2 126 ? -41.158 -12.894 -14.321 1 28.25 126 VAL B N 1
ATOM 2020 C CA . VAL B 2 126 ? -41.127 -12.276 -12.985 1 28.96 126 VAL B CA 1
ATOM 2021 C C . VAL B 2 126 ? -40.753 -13.354 -11.953 1 28.03 126 VAL B C 1
ATOM 2022 O O . VAL B 2 126 ? -39.883 -13.113 -11.119 1 28.8 126 VAL B O 1
ATOM 2026 N N . GLN B 2 127 ? -41.328 -14.568 -12.066 1 25.74 127 GLN B N 1
ATOM 2027 C CA . GLN B 2 127 ? -40.952 -15.656 -11.136 1 24.73 127 GLN B CA 1
ATOM 2028 C C . GLN B 2 127 ? -39.458 -15.981 -11.299 1 24.53 127 GLN B C 1
ATOM 2029 O O . GLN B 2 127 ? -38.768 -16.135 -10.297 1 23.88 127 GLN B O 1
ATOM 2035 N N . ALA B 2 128 ? -38.955 -16.091 -12.557 1 24.48 128 ALA B N 1
ATOM 2036 C CA . ALA B 2 128 ? -37.549 -16.462 -12.758 1 25.16 128 ALA B CA 1
ATOM 2037 C C . ALA B 2 128 ? -36.593 -15.503 -12.058 1 25.8 128 ALA B C 1
ATOM 2038 O O . ALA B 2 128 ? -35.594 -15.938 -11.478 1 26.07 128 ALA B O 1
ATOM 2040 N N . ALA B 2 129 ? -36.94 -14.203 -12.06 1 25.15 129 ALA B N 1
ATOM 2041 C CA . ALA B 2 129 ? -36.112 -13.198 -11.413 1 26.02 129 ALA B CA 1
ATOM 2042 C C . ALA B 2 129 ? -36.171 -13.389 -9.883 1 26.22 129 ALA B C 1
ATOM 2043 O O . ALA B 2 129 ? -35.127 -13.388 -9.224 1 26.48 129 ALA B O 1
ATOM 2045 N N . TYR B 2 130 ? -37.376 -13.594 -9.327 1 24.88 130 TYR B N 1
ATOM 2046 C CA . TYR B 2 130 ? -37.506 -13.853 -7.889 1 25.13 130 TYR B CA 1
ATOM 2047 C C . TYR B 2 130 ? -36.786 -15.138 -7.465 1 25.54 130 TYR B C 1
ATOM 2048 O O . TYR B 2 130 ? -36.302 -15.216 -6.328 1 26.53 130 TYR B O 1
ATOM 2057 N N . GLN B 2 131 ? -36.688 -16.128 -8.356 1 24.83 131 GLN B N 1
ATOM 2058 C CA . GLN B 2 131 ? -35.98 -17.363 -8.014 1 25.45 131 GLN B CA 1
ATOM 2059 C C . GLN B 2 131 ? -34.49 -17.081 -7.776 1 26.09 131 GLN B C 1
ATOM 2060 O O . GLN B 2 131 ? -33.912 -17.652 -6.845 1 26.79 131 GLN B O 1
ATOM 2066 N N . LYS B 2 132 ? -33.895 -16.173 -8.563 1 25.65 132 LYS B N 1
ATOM 2067 C CA . LYS B 2 132 ? -32.485 -15.807 -8.354 1 26.83 132 LYS B CA 1
ATOM 2068 C C . LYS B 2 132 ? -32.32 -15.117 -6.991 1 27.1 132 LYS B C 1
ATOM 2069 O O . LYS B 2 132 ? -31.388 -15.418 -6.253 1 26.93 132 LYS B O 1
ATOM 2075 N N . VAL B 2 133 ? -33.258 -14.231 -6.64 1 27.07 133 VAL B N 1
ATOM 2076 C CA . VAL B 2 133 ? -33.208 -13.526 -5.367 1 28.13 133 VAL B CA 1
ATOM 2077 C C . VAL B 2 133 ? -33.341 -14.484 -4.175 1 28.47 133 VAL B C 1
ATOM 2078 O O . VAL B 2 133 ? -32.491 -14.449 -3.277 1 28.76 133 VAL B O 1
ATOM 2082 N N . VAL B 2 134 ? -34.362 -15.376 -4.185 1 27.84 134 VAL B N 1
ATOM 2083 C CA . VAL B 2 134 ? -34.566 -16.249 -3.031 1 28.49 134 VAL B CA 1
ATOM 2084 C C . VAL B 2 134 ? -33.449 -17.279 -2.901 1 29.27 134 VAL B C 1
ATOM 2085 O O . VAL B 2 134 ? -33.106 -17.622 -1.762 1 29.33 134 VAL B O 1
ATOM 2089 N N . ALA B 2 135 ? -32.824 -17.709 -4.014 1 29.19 135 ALA B N 1
ATOM 2090 C CA . ALA B 2 135 ? -31.692 -18.632 -3.921 1 30.4 135 ALA B CA 1
ATOM 2091 C C . ALA B 2 135 ? -30.493 -17.916 -3.289 1 31.27 135 ALA B C 1
ATOM 2092 O O . ALA B 2 135 ? -29.807 -18.514 -2.462 1 32.02 135 ALA B O 1
ATOM 2094 N N . GLY B 2 136 ? -30.263 -16.658 -3.682 1 30.98 136 GLY B N 1
ATOM 2095 C CA . GLY B 2 136 ? -29.188 -15.824 -3.154 1 31.7 136 GLY B CA 1
ATOM 2096 C C . GLY B 2 136 ? -29.34 -15.58 -1.658 1 32.43 136 GLY B C 1
ATOM 2097 O O . GLY B 2 136 ? -28.363 -15.686 -0.916 1 32.61 136 GLY B O 1
ATOM 2098 N N . VAL B 2 137 ? -30.573 -15.286 -1.193 1 32.1 137 VAL B N 1
ATOM 2099 C CA . VAL B 2 137 ? -30.837 -15.065 0.235 1 32.32 137 VAL B CA 1
ATOM 2100 C C . VAL B 2 137 ? -30.617 -16.372 1.015 1 32.67 137 VAL B C 1
ATOM 2101 O O . VAL B 2 137 ? -29.931 -16.358 2.031 1 32.39 137 VAL B O 1
ATOM 2105 N N . ALA B 2 138 ? -31.147 -17.505 0.519 1 32.17 138 ALA B N 1
ATOM 2106 C CA . ALA B 2 138 ? -30.973 -18.79 1.203 1 32.66 138 ALA B CA 1
ATOM 2107 C C . ALA B 2 138 ? -29.5 -19.239 1.26 1 34.17 138 ALA B C 1
ATOM 2108 O O . ALA B 2 138 ? -29.072 -19.793 2.272 1 33.86 138 ALA B O 1
ATOM 2110 N N . ASN B 2 139 ? -28.725 -18.981 0.196 1 35.4 139 ASN B N 1
ATOM 2111 C CA . ASN B 2 139 ? -27.306 -19.314 0.183 1 37.38 139 ASN B CA 1
ATOM 2112 C C . ASN B 2 139 ? -26.541 -18.41 1.163 1 38.38 139 ASN B C 1
ATOM 2113 O O . ASN B 2 139 ? -25.664 -18.884 1.887 1 38.66 139 ASN B O 1
ATOM 2118 N N . ALA B 2 140 ? -26.892 -17.118 1.204 1 38.69 140 ALA B N 1
ATOM 2119 C CA . ALA B 2 140 ? -26.264 -16.15 2.106 1 39.44 140 ALA B CA 1
ATOM 2120 C C . ALA B 2 140 ? -26.505 -16.533 3.551 1 41.2 140 ALA B C 1
ATOM 2121 O O . ALA B 2 140 ? -25.607 -16.375 4.374 1 41.72 140 ALA B O 1
ATOM 2123 N N . LEU B 2 141 ? -27.721 -17.015 3.875 1 41.72 141 LEU B N 1
ATOM 2124 C CA . LEU B 2 141 ? -28.05 -17.433 5.238 1 43.09 141 LEU B CA 1
ATOM 2125 C C . LEU B 2 141 ? -27.318 -18.734 5.612 1 43.9 141 LEU B C 1
ATOM 2126 O O . LEU B 2 141 ? -26.952 -18.923 6.77 1 43.9 141 LEU B O 1
ATOM 2131 N N . ALA B 2 142 ? -27.119 -19.636 4.634 1 44.56 142 ALA B N 1
ATOM 2132 C CA . ALA B 2 142 ? -26.44 -20.921 4.854 1 46.18 142 ALA B CA 1
ATOM 2133 C C . ALA B 2 142 ? -24.942 -20.774 5.145 1 47.5 142 ALA B C 1
ATOM 2134 O O . ALA B 2 142 ? -24.374 -19.698 4.962 1 48.27 142 ALA B O 1
ATOM 2136 N N . LYS C 3 5 ? -71.084 -59.004 47.895 1 47.85 36 LYS C N 1
ATOM 2137 C CA . LYS C 3 5 ? -69.881 -59.731 48.314 1 48.68 36 LYS C CA 1
ATOM 2138 C C . LYS C 3 5 ? -68.645 -59.347 47.511 1 47.87 36 LYS C C 1
ATOM 2139 O O . LYS C 3 5 ? -67.529 -59.449 48.026 1 48.81 36 LYS C O 1
ATOM 2141 N N . ASN C 3 6 ? -68.833 -58.893 46.255 1 45.51 37 ASN C N 1
ATOM 2142 C CA . ASN C 3 6 ? -67.718 -58.484 45.447 1 43.83 37 ASN C CA 1
ATOM 2143 C C . ASN C 3 6 ? -68.166 -57.728 44.187 1 40.85 37 ASN C C 1
ATOM 2144 O O . ASN C 3 6 ? -69.363 -57.558 43.921 1 40.62 37 ASN C O 1
ATOM 2149 N N . ALA C 3 7 ? -67.201 -57.208 43.472 1 37.75 38 ALA C N 1
ATOM 2150 C CA . ALA C 3 7 ? -67.45 -56.483 42.235 1 36.31 38 ALA C CA 1
ATOM 2151 C C . ALA C 3 7 ? -66.405 -56.878 41.251 1 35.68 38 ALA C C 1
ATOM 2152 O O . ALA C 3 7 ? -65.237 -57.022 41.619 1 35.19 38 ALA C O 1
ATOM 2154 N N . ASP C 3 8 ? -66.802 -56.998 39.979 1 35.12 39 ASP C N 1
ATOM 2155 C CA . ASP C 3 8 ? -65.859 -57.237 38.892 1 34.31 39 ASP C CA 1
ATOM 2156 C C . ASP C 3 8 ? -65.822 -55.962 38.09 1 33 39 ASP C C 1
ATOM 2157 O O . ASP C 3 8 ? -66.878 -55.387 37.813 1 32.52 39 ASP C O 1
ATOM 2162 N N . LEU C 3 9 ? -64.62 -55.524 37.696 1 31.63 40 LEU C N 1
ATOM 2163 C CA . LEU C 3 9 ? -64.476 -54.351 36.852 1 31.16 40 LEU C CA 1
ATOM 2164 C C . LEU C 3 9 ? -64.089 -54.817 35.466 1 30.84 40 LEU C C 1
ATOM 2165 O O . LEU C 3 9 ? -63.151 -55.604 35.322 1 30.84 40 LEU C O 1
ATOM 2170 N N . TYR C 3 10 ? -64.756 -54.276 34.443 1 29.64 41 TYR C N 1
ATOM 2171 C CA . TYR C 3 10 ? -64.44 -54.555 33.044 1 28.98 41 TYR C CA 1
ATOM 2172 C C . TYR C 3 10 ? -64 -53.237 32.422 1 27.55 41 TYR C C 1
ATOM 2173 O O . TYR C 3 10 ? -64.725 -52.242 32.533 1 26.71 41 TYR C O 1
ATOM 2182 N N . TRP C 3 11 ? -62.819 -53.209 31.78 1 26.53 42 TRP C N 1
ATOM 2183 C CA . TRP C 3 11 ? -62.337 -51.974 31.164 1 25.92 42 TRP C CA 1
ATOM 2184 C C . TRP C 3 11 ? -61.433 -52.283 29.975 1 25.35 42 TRP C C 1
ATOM 2185 O O . TRP C 3 11 ? -60.478 -53.048 30.112 1 25.34 42 TRP C O 1
ATOM 2196 N N . GLY C 3 12 ? -61.691 -51.645 28.843 1 24.55 43 GLY C N 1
ATOM 2197 C CA . GLY C 3 12 ? -60.848 -51.804 27.67 1 24 43 GLY C CA 1
ATOM 2198 C C . GLY C 3 12 ? -59.695 -50.808 27.637 1 23.83 43 GLY C C 1
ATOM 2199 O O . GLY C 3 12 ? -58.929 -50.775 26.656 1 24.79 43 GLY C O 1
ATOM 2200 N N . PHE C 3 13 ? -59.576 -49.972 28.704 1 22.19 44 PHE C N 1
ATOM 2201 C CA . PHE C 3 13 ? -58.578 -48.939 28.934 1 22.08 44 PHE C CA 1
ATOM 2202 C C . PHE C 3 13 ? -58.787 -47.768 27.971 1 21.84 44 PHE C C 1
ATOM 2203 O O . PHE C 3 13 ? -59.299 -46.737 28.388 1 22.17 44 PHE C O 1
ATOM 2211 N N . SER C 3 14 ? -58.509 -47.96 26.688 1 21.3 45 SER C N 1
ATOM 2212 C CA . SER C 3 14 ? -58.728 -46.941 25.654 1 21.39 45 SER C CA 1
ATOM 2213 C C . SER C 3 14 ? -58.879 -47.648 24.315 1 22.02 45 SER C C 1
ATOM 2214 O O . SER C 3 14 ? -58.386 -48.769 24.134 1 21.93 45 SER C O 1
ATOM 2217 N N . GLY C 3 15 ? -59.563 -47.016 23.374 1 21.96 46 GLY C N 1
ATOM 2218 C CA . GLY C 3 15 ? -59.669 -47.548 22.013 1 21.56 46 GLY C CA 1
ATOM 2219 C C . GLY C 3 15 ? -58.291 -47.742 21.385 1 21.44 46 GLY C C 1
ATOM 2220 O O . GLY C 3 15 ? -58.027 -48.755 20.733 1 22.43 46 GLY C O 1
ATOM 2221 N N . SER C 3 16 ? -57.363 -46.84 21.702 1 19.88 47 SER C N 1
ATOM 2222 C CA . SER C 3 16 ? -55.988 -46.939 21.214 1 20.38 47 SER C CA 1
ATOM 2223 C C . SER C 3 16 ? -55.214 -48.116 21.806 1 21.78 47 SER C C 1
ATOM 2224 O O . SER C 3 16 ? -54.169 -48.472 21.255 1 22.25 47 SER C O 1
ATOM 2227 N N . SER C 3 17 ? -55.727 -48.769 22.89 1 21.38 48 SER C N 1
ATOM 2228 C CA . SER C 3 17 ? -55.105 -50.004 23.367 1 21.97 48 SER C CA 1
ATOM 2229 C C . SER C 3 17 ? -55.483 -51.204 22.473 1 23.69 48 SER C C 1
ATOM 2230 O O . SER C 3 17 ? -55.09 -52.33 22.781 1 24.12 48 SER C O 1
ATOM 2233 N N . HIS C 3 18 ? -56.235 -50.987 21.386 1 24.19 49 HIS C N 1
ATOM 2234 C CA . HIS C 3 18 ? -56.712 -52.05 20.521 1 24.34 49 HIS C CA 1
ATOM 2235 C C . HIS C 3 18 ? -56.254 -51.872 19.08 1 24.35 49 HIS C C 1
ATOM 2236 O O . HIS C 3 18 ? -56.953 -52.253 18.144 1 24.97 49 HIS C O 1
ATOM 2243 N N . HIS C 3 19 ? -55.039 -51.35 18.913 1 22.82 50 HIS C N 1
ATOM 2244 C CA . HIS C 3 19 ? -54.439 -51.214 17.593 1 23.06 50 HIS C CA 1
ATOM 2245 C C . HIS C 3 19 ? -54.047 -52.604 17.119 1 23.04 50 HIS C C 1
ATOM 2246 O O . HIS C 3 19 ? -53.709 -53.45 17.947 1 22.94 50 HIS C O 1
ATOM 2253 N N . LYS C 3 20 ? -54.05 -52.832 15.793 1 23.97 51 LYS C N 1
ATOM 2254 C CA . LYS C 3 20 ? -53.597 -54.092 15.186 1 25.03 51 LYS C CA 1
ATOM 2255 C C . LYS C 3 20 ? -52.122 -54.368 15.588 1 25.75 51 LYS C C 1
ATOM 2256 O O . LYS C 3 20 ? -51.788 -55.489 15.966 1 27.02 51 LYS C O 1
ATOM 2262 N N . TYR C 3 21 ? -51.267 -53.323 15.585 1 24.95 52 TYR C N 1
ATOM 2263 C CA . TYR C 3 21 ? -49.874 -53.468 16.05 1 24.96 52 TYR C CA 1
ATOM 2264 C C . TYR C 3 21 ? -49.829 -52.949 17.46 1 25.05 52 TYR C C 1
ATOM 2265 O O . TYR C 3 21 ? -50.12 -51.759 17.727 1 24.72 52 TYR C O 1
ATOM 2274 N N . ASP C 3 22 ? -49.544 -53.846 18.385 1 24.64 53 ASP C N 1
ATOM 2275 C CA . ASP C 3 22 ? -49.655 -53.497 19.794 1 25.8 53 ASP C CA 1
ATOM 2276 C C . ASP C 3 22 ? -48.644 -52.448 20.318 1 25.39 53 ASP C C 1
ATOM 2277 O O . ASP C 3 22 ? -48.912 -51.884 21.374 1 26.58 53 ASP C O 1
ATOM 2282 N N . HIS C 3 23 ? -47.568 -52.123 19.59 1 24.95 54 HIS C N 1
ATOM 2283 C CA . HIS C 3 23 ? -46.665 -51.03 20.004 1 25.14 54 HIS C CA 1
ATOM 2284 C C . HIS C 3 23 ? -47.334 -49.641 19.814 1 23 54 HIS C C 1
ATOM 2285 O O . HIS C 3 23 ? -46.784 -48.622 20.241 1 22.67 54 HIS C O 1
ATOM 2292 N N . ASN C 3 24 ? -48.463 -49.581 19.096 1 21.46 55 ASN C N 1
ATOM 2293 C CA . ASN C 3 24 ? -49.117 -48.316 18.746 1 20.46 55 ASN C CA 1
ATOM 2294 C C . ASN C 3 24 ? -50.098 -47.754 19.776 1 20.82 55 ASN C C 1
ATOM 2295 O O . ASN C 3 24 ? -50.66 -46.68 19.591 1 21.59 55 ASN C O 1
ATOM 2300 N N . GLY C 3 25 ? -50.285 -48.468 20.864 1 20.72 56 GLY C N 1
ATOM 2301 C CA . GLY C 3 25 ? -51.139 -48.039 21.95 1 20.6 56 GLY C CA 1
ATOM 2302 C C . GLY C 3 25 ? -50.774 -48.772 23.225 1 20.4 56 GLY C C 1
ATOM 2303 O O . GLY C 3 25 ? -49.953 -49.714 23.22 1 19.51 56 GLY C O 1
ATOM 2304 N N . PRO C 3 26 ? -51.402 -48.411 24.353 1 20.08 57 PRO C N 1
ATOM 2305 C CA . PRO C 3 26 ? -51.066 -49.115 25.616 1 20.1 57 PRO C CA 1
ATOM 2306 C C . PRO C 3 26 ? -51.232 -50.637 25.478 1 21.68 57 PRO C C 1
ATOM 2307 O O . PRO C 3 26 ? -52.197 -51.111 24.84 1 21.14 57 PRO C O 1
ATOM 2311 N N . LYS C 3 27 ? -50.249 -51.396 25.984 1 21.33 58 LYS C N 1
ATOM 2312 C CA . LYS C 3 27 ? -50.281 -52.858 25.931 1 22.3 58 LYS C CA 1
ATOM 2313 C C . LYS C 3 27 ? -50.179 -53.375 27.353 1 23.69 58 LYS C C 1
ATOM 2314 O O . LYS C 3 27 ? -49.371 -52.867 28.119 1 24.57 58 LYS C O 1
ATOM 2320 N N . PHE C 3 28 ? -50.971 -54.384 27.712 1 23.73 59 PHE C N 1
ATOM 2321 C CA . PHE C 3 28 ? -50.982 -54.891 29.089 1 23.99 59 PHE C CA 1
ATOM 2322 C C . PHE C 3 28 ? -50.503 -56.321 29.123 1 24.7 59 PHE C C 1
ATOM 2323 O O . PHE C 3 28 ? -50.781 -57.086 28.201 1 24.92 59 PHE C O 1
ATOM 2331 N N . GLU C 3 29 ? -49.815 -56.68 30.2 1 25.26 60 GLU C N 1
ATOM 2332 C CA . GLU C 3 29 ? -49.278 -58.013 30.403 1 26.13 60 GLU C CA 1
ATOM 2333 C C . GLU C 3 29 ? -49.032 -58.254 31.896 1 26.19 60 GLU C C 1
ATOM 2334 O O . GLU C 3 29 ? -49.086 -57.321 32.686 1 26.53 60 GLU C O 1
ATOM 2340 N N . LYS C 3 30 ? -48.753 -59.495 32.267 1 26.49 61 LYS C N 1
ATOM 2341 C CA . LYS C 3 30 ? -48.434 -59.844 33.647 1 27.54 61 LYS C CA 1
ATOM 2342 C C . LYS C 3 30 ? -49.529 -59.465 34.649 1 27.88 61 LYS C C 1
ATOM 2343 O O . LYS C 3 30 ? -49.232 -59.034 35.78 1 28.69 61 LYS C O 1
ATOM 2349 N N . ALA C 3 31 ? -50.794 -59.674 34.26 1 27.32 62 ALA C N 1
ATOM 2350 C CA . ALA C 3 31 ? -51.932 -59.431 35.155 1 27.6 62 ALA C CA 1
ATOM 2351 C C . ALA C 3 31 ? -51.876 -60.433 36.3 1 28.11 62 ALA C C 1
ATOM 2352 O O . ALA C 3 31 ? -51.541 -61.603 36.083 1 28.92 62 ALA C O 1
ATOM 2354 N N . GLY C 3 32 ? -52.118 -59.95 37.519 1 27.22 63 GLY C N 1
ATOM 2355 C CA . GLY C 3 32 ? -52.088 -60.755 38.733 1 26.36 63 GLY C CA 1
ATOM 2356 C C . GLY C 3 32 ? -52.978 -60.179 39.822 1 25.9 63 GLY C C 1
ATOM 2357 O O . GLY C 3 32 ? -53.592 -59.116 39.644 1 24.84 63 GLY C O 1
ATOM 2358 N N . LYS C 3 33 ? -53.093 -60.908 40.94 1 25.49 64 LYS C N 1
ATOM 2359 C CA . LYS C 3 33 ? -53.877 -60.515 42.108 1 26.93 64 LYS C CA 1
ATOM 2360 C C . LYS C 3 33 ? -55.332 -60.237 41.783 1 27.53 64 LYS C C 1
ATOM 2361 O O . LYS C 3 33 ? -55.906 -59.268 42.283 1 27.36 64 LYS C O 1
ATOM 2367 N N . GLY C 3 34 ? -55.912 -61.046 40.901 1 28.04 65 GLY C N 1
ATOM 2368 C CA . GLY C 3 34 ? -57.318 -60.873 40.543 1 27.92 65 GLY C CA 1
ATOM 2369 C C . GLY C 3 34 ? -57.537 -60.189 39.208 1 27.63 65 GLY C C 1
ATOM 2370 O O . GLY C 3 34 ? -58.627 -60.285 38.643 1 27.43 65 GLY C O 1
ATOM 2371 N N . ALA C 3 35 ? -56.507 -59.502 38.676 1 26.55 66 ALA C N 1
ATOM 2372 C CA . ALA C 3 35 ? -56.619 -58.914 37.336 1 26.2 66 ALA C CA 1
ATOM 2373 C C . ALA C 3 35 ? -56.385 -60.03 36.317 1 27.57 66 ALA C C 1
ATOM 2374 O O . ALA C 3 35 ? -55.595 -60.955 36.558 1 28.23 66 ALA C O 1
ATOM 2376 N N . GLU C 3 36 ? -57.084 -59.959 35.204 1 28.09 67 GLU C N 1
ATOM 2377 C CA . GLU C 3 36 ? -56.982 -60.959 34.154 1 29.48 67 GLU C CA 1
ATOM 2378 C C . GLU C 3 36 ? -57.208 -60.297 32.808 1 30.34 67 GLU C C 1
ATOM 2379 O O . GLU C 3 36 ? -58.137 -59.509 32.677 1 30.66 67 GLU C O 1
ATOM 2385 N N . LEU C 3 37 ? -56.418 -60.655 31.806 1 30.3 68 LEU C N 1
ATOM 2386 C CA . LEU C 3 37 ? -56.656 -60.179 30.435 1 31.74 68 LEU C CA 1
ATOM 2387 C C . LEU C 3 37 ? -57.601 -61.204 29.805 1 32.99 68 LEU C C 1
ATOM 2388 O O . LEU C 3 37 ? -57.283 -62.395 29.748 1 33.32 68 LEU C O 1
ATOM 2393 N N . THR C 3 38 ? -58.816 -60.772 29.466 1 33.43 69 THR C N 1
ATOM 2394 C CA . THR C 3 38 ? -59.859 -61.684 29.01 1 34.34 69 THR C CA 1
ATOM 2395 C C . THR C 3 38 ? -60.336 -61.37 27.605 1 35.45 69 THR C C 1
ATOM 2396 O O . THR C 3 38 ? -60.633 -60.215 27.32 1 34.52 69 THR C O 1
ATOM 2400 N N . ASN C 3 39 ? -60.504 -62.383 26.75 1 37.26 70 ASN C N 1
ATOM 2401 C CA . ASN C 3 39 ? -61.029 -62.16 25.408 1 39.63 70 ASN C CA 1
ATOM 2402 C C . ASN C 3 39 ? -62.442 -61.568 25.487 1 41.3 70 ASN C C 1
ATOM 2403 O O . ASN C 3 39 ? -63.214 -61.983 26.348 1 42.41 70 ASN C O 1
ATOM 2408 N N . ILE C 3 40 ? -62.761 -60.571 24.653 1 41.9 71 ILE C N 1
ATOM 2409 C CA . ILE C 3 40 ? -64.077 -59.914 24.671 1 43.2 71 ILE C CA 1
ATOM 2410 C C . ILE C 3 40 ? -65.249 -60.902 24.581 1 44.89 71 ILE C C 1
ATOM 2411 O O . ILE C 3 40 ? -66.219 -60.73 25.322 1 45.84 71 ILE C O 1
ATOM 2416 N N . ASP C 3 41 ? -65.135 -61.99 23.788 1 45.51 72 ASP C N 1
ATOM 2417 C CA . ASP C 3 41 ? -66.207 -63.004 23.708 1 46.8 72 ASP C CA 1
ATOM 2418 C C . ASP C 3 41 ? -66.487 -63.701 25.056 1 46.74 72 ASP C C 1
ATOM 2419 O O . ASP C 3 41 ? -67.513 -64.366 25.208 1 47.75 72 ASP C O 1
ATOM 2424 N N . ALA C 3 42 ? -65.558 -63.608 26.012 1 46.07 73 ALA C N 1
ATOM 2425 C CA . ALA C 3 42 ? -65.741 -64.205 27.337 1 45.73 73 ALA C CA 1
ATOM 2426 C C . ALA C 3 42 ? -65.987 -63.157 28.443 1 45.61 73 ALA C C 1
ATOM 2427 O O . ALA C 3 42 ? -65.979 -63.492 29.63 1 46.14 73 ALA C O 1
ATOM 2429 N N . ALA C 3 43 ? -66.207 -61.894 28.052 1 44.78 74 ALA C N 1
ATOM 2430 C CA . ALA C 3 43 ? -66.462 -60.773 28.946 1 44.37 74 ALA C CA 1
ATOM 2431 C C . ALA C 3 43 ? -67.692 -60.04 28.402 1 44.4 74 ALA C C 1
ATOM 2432 O O . ALA C 3 43 ? -67.678 -58.822 28.223 1 43.6 74 ALA C O 1
ATOM 2434 N N . SER C 3 44 ? -68.777 -60.81 28.176 1 45.26 75 SER C N 1
ATOM 2435 C CA . SER C 3 44 ? -70.049 -60.357 27.609 1 45.7 75 SER C CA 1
ATOM 2436 C C . SER C 3 44 ? -70.683 -59.171 28.321 1 44.68 75 SER C C 1
ATOM 2437 O O . SER C 3 44 ? -71.386 -58.388 27.675 1 45.85 75 SER C O 1
ATOM 2440 N N . ALA C 3 45 ? -70.438 -59.018 29.624 1 42.64 76 ALA C N 1
ATOM 2441 C CA . ALA C 3 45 ? -70.968 -57.872 30.361 1 41.42 76 ALA C CA 1
ATOM 2442 C C . ALA C 3 45 ? -70.42 -56.543 29.811 1 40.03 76 ALA C C 1
ATOM 2443 O O . ALA C 3 45 ? -71.093 -55.52 29.923 1 40.91 76 ALA C O 1
ATOM 2445 N N . TYR C 3 46 ? -69.235 -56.559 29.171 1 37.7 77 TYR C N 1
ATOM 2446 C CA . TYR C 3 46 ? -68.651 -55.356 28.577 1 36.4 77 TYR C CA 1
ATOM 2447 C C . TYR C 3 46 ? -68.949 -55.205 27.076 1 38.21 77 TYR C C 1
ATOM 2448 O O . TYR C 3 46 ? -68.584 -54.183 26.5 1 38.75 77 TYR C O 1
ATOM 2457 N N . ALA C 3 47 ? -69.572 -56.203 26.438 1 39.04 78 ALA C N 1
ATOM 2458 C CA . ALA C 3 47 ? -69.838 -56.192 24.996 1 40.72 78 ALA C CA 1
ATOM 2459 C C . ALA C 3 47 ? -70.439 -54.892 24.431 1 42 78 ALA C C 1
ATOM 2460 O O . ALA C 3 47 ? -69.897 -54.364 23.468 1 42.85 78 ALA C O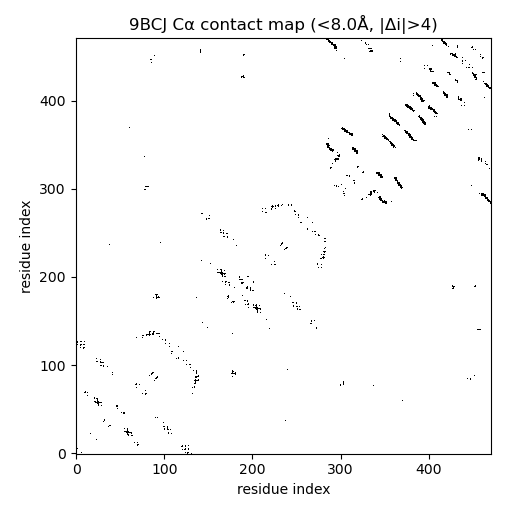 1
ATOM 2462 N N . GLU C 3 48 ? -71.529 -54.37 25.01 1 42.02 79 GLU C N 1
ATOM 2463 C CA . GLU C 3 48 ? -72.166 -53.163 24.484 1 42.07 79 GLU C CA 1
ATOM 2464 C C . GLU C 3 48 ? -71.343 -51.888 24.725 1 41.27 79 GLU C C 1
ATOM 2465 O O . GLU C 3 48 ? -71.232 -51.063 23.806 1 40.54 79 GLU C O 1
ATOM 2471 N N . THR C 3 49 ? -70.687 -51.756 25.902 1 41.39 80 THR C N 1
ATOM 2472 C CA . THR C 3 49 ? -69.831 -50.582 26.143 1 42.9 80 THR C CA 1
ATOM 2473 C C . THR C 3 49 ? -68.661 -50.588 25.161 1 43.38 80 THR C C 1
ATOM 2474 O O . THR C 3 49 ? -68.4 -49.568 24.519 1 44.21 80 THR C O 1
ATOM 2478 N N . PHE C 3 50 ? -67.985 -51.747 25.015 1 43.15 81 PHE C N 1
ATOM 2479 C CA . PHE C 3 50 ? -66.858 -51.886 24.093 1 44.11 81 PHE C CA 1
ATOM 2480 C C . PHE C 3 50 ? -67.223 -51.486 22.65 1 45.71 81 PHE C C 1
ATOM 2481 O O . PHE C 3 50 ? -66.493 -50.713 22.042 1 47.21 81 PHE C O 1
ATOM 2489 N N . LYS C 3 51 ? -68.374 -51.932 22.12 1 45.17 82 LYS C N 1
ATOM 2490 C CA . LYS C 3 51 ? -68.789 -51.61 20.749 1 45.16 82 LYS C CA 1
ATOM 2491 C C . LYS C 3 51 ? -69.016 -50.11 20.458 1 44.63 82 LYS C C 1
ATOM 2492 O O . LYS C 3 51 ? -69.051 -49.712 19.289 1 45.05 82 LYS C O 1
ATOM 2495 N N . LYS C 3 52 ? -69.224 -49.3 21.501 1 43 83 LYS C N 1
ATOM 2496 C CA . LYS C 3 52 ? -69.466 -47.871 21.336 1 41.54 83 LYS C CA 1
ATOM 2497 C C . LYS C 3 52 ? -68.213 -47 21.433 1 39.21 83 LYS C C 1
ATOM 2498 O O . LYS C 3 52 ? -68.314 -45.784 21.3 1 39.25 83 LYS C O 1
ATOM 2504 N N . GLY C 3 53 ? -67.055 -47.6 21.694 1 36.79 84 GLY C N 1
ATOM 2505 C CA . GLY C 3 53 ? -65.81 -46.845 21.799 1 34.66 84 GLY C CA 1
ATOM 2506 C C . GLY C 3 53 ? -65.3 -46.285 20.487 1 31.93 84 GLY C C 1
ATOM 2507 O O . GLY C 3 53 ? -65.76 -46.67 19.407 1 30.95 84 GLY C O 1
ATOM 2508 N N . VAL C 3 54 ? -64.343 -45.334 20.574 1 29.9 85 VAL C N 1
ATOM 2509 C CA . VAL C 3 54 ? -63.71 -44.749 19.411 1 28.84 85 VAL C CA 1
ATOM 2510 C C . VAL C 3 54 ? -62.39 -45.507 19.285 1 28.14 85 VAL C C 1
ATOM 2511 O O . VAL C 3 54 ? -61.598 -45.492 20.206 1 26.87 85 VAL C O 1
ATOM 2515 N N . PHE C 3 55 ? -62.21 -46.234 18.18 1 28.14 86 PHE C N 1
ATOM 2516 C CA . PHE C 3 55 ? -61.029 -47.069 17.995 1 28.37 86 PHE C CA 1
ATOM 2517 C C . PHE C 3 55 ? -60.185 -46.563 16.851 1 27.64 86 PHE C C 1
ATOM 2518 O O . PHE C 3 55 ? -60.713 -45.9 15.962 1 27.72 86 PHE C O 1
ATOM 2526 N N . PRO C 3 56 ? -58.869 -46.887 16.816 1 27.2 87 PRO C N 1
ATOM 2527 C CA . PRO C 3 56 ? -58.073 -46.479 15.658 1 27.49 87 PRO C CA 1
ATOM 2528 C C . PRO C 3 56 ? -58.559 -47.146 14.378 1 26.51 87 PRO C C 1
ATOM 2529 O O . PRO C 3 56 ? -59.196 -48.216 14.41 1 25.39 87 PRO C O 1
ATOM 2533 N N . ASN C 3 57 ? -58.232 -46.537 13.235 1 27.47 88 ASN C N 1
ATOM 2534 C CA . ASN C 3 57 ? -58.6 -47.119 11.956 1 28.73 88 ASN C CA 1
ATOM 2535 C C . ASN C 3 57 ? -58.015 -48.537 11.757 1 28.17 88 ASN C C 1
ATOM 2536 O O . ASN C 3 57 ? -58.686 -49.412 11.211 1 28.85 88 ASN C O 1
ATOM 2541 N N . ASN C 3 58 ? -56.783 -48.757 12.21 1 26.81 89 ASN C N 1
ATOM 2542 C CA . ASN C 3 58 ? -56.077 -50.04 12.066 1 27.83 89 ASN C CA 1
ATOM 2543 C C . ASN C 3 58 ? -56.287 -50.762 13.395 1 28.36 89 ASN C C 1
ATOM 2544 O O . ASN C 3 58 ? -55.434 -50.729 14.262 1 28 89 ASN C O 1
ATOM 2549 N N . LYS C 3 59 ? -57.475 -51.342 13.567 1 29.17 90 LYS C N 1
ATOM 2550 C CA . LYS C 3 59 ? -57.921 -51.97 14.802 1 30.34 90 LYS C CA 1
ATOM 2551 C C . LYS C 3 59 ? -57.66 -53.479 14.806 1 29.78 90 LYS C C 1
ATOM 2552 O O . LYS C 3 59 ? -57.746 -54.132 13.776 1 29.36 90 LYS C O 1
ATOM 2558 N N . ARG C 3 60 ? -57.343 -54.02 15.974 1 29.38 91 ARG C N 1
ATOM 2559 C CA . ARG C 3 60 ? -57.071 -55.427 16.231 1 31.34 91 ARG C CA 1
ATOM 2560 C C . ARG C 3 60 ? -58.35 -56.237 15.95 1 33.26 91 ARG C C 1
ATOM 2561 O O . ARG C 3 60 ? -59.447 -55.778 16.278 1 33.02 91 ARG C O 1
ATOM 2569 N N . GLU C 3 61 ? -58.213 -57.434 15.38 1 35.28 92 GLU C N 1
ATOM 2570 C CA . GLU C 3 61 ? -59.368 -58.276 15.074 1 38.21 92 GLU C CA 1
ATOM 2571 C C . GLU C 3 61 ? -59.984 -58.859 16.351 1 39.96 92 GLU C C 1
ATOM 2572 O O . GLU C 3 61 ? -61.197 -58.78 16.538 1 41.56 92 GLU C O 1
ATOM 2578 N N . LYS C 3 62 ? -59.157 -59.443 17.226 1 39.4 93 LYS C N 1
ATOM 2579 C CA . LYS C 3 62 ? -59.655 -60.071 18.441 1 39.49 93 LYS C CA 1
ATOM 2580 C C . LYS C 3 62 ? -59.051 -59.38 19.634 1 38.69 93 LYS C C 1
ATOM 2581 O O . LYS C 3 62 ? -57.835 -59.377 19.79 1 40.17 93 LYS C O 1
ATOM 2583 N N . SER C 3 63 ? -59.889 -58.756 20.448 1 36.47 94 SER C N 1
ATOM 2584 C CA . SER C 3 63 ? -59.407 -58.003 21.592 1 35.59 94 SER C CA 1
ATOM 2585 C C . SER C 3 63 ? -59.595 -58.661 22.947 1 34.02 94 SER C C 1
ATOM 2586 O O . SER C 3 63 ? -60.571 -59.372 23.166 1 32.86 94 SER C O 1
ATOM 2589 N N . ASP C 3 64 ? -58.654 -58.364 23.858 1 33.06 95 ASP C N 1
ATOM 2590 C CA . ASP C 3 64 ? -58.668 -58.7 25.278 1 33.96 95 ASP C CA 1
ATOM 2591 C C . ASP C 3 64 ? -59.096 -57.432 26.02 1 33.66 95 ASP C C 1
ATOM 2592 O O . ASP C 3 64 ? -58.761 -56.307 25.639 1 34.83 95 ASP C O 1
ATOM 2597 N N . ILE C 3 65 ? -59.757 -57.634 27.126 1 31.97 96 ILE C N 1
ATOM 2598 C CA . ILE C 3 65 ? -60.287 -56.619 27.995 1 31.25 96 ILE C CA 1
ATOM 2599 C C . ILE C 3 65 ? -59.661 -56.833 29.379 1 29.14 96 ILE C C 1
ATOM 2600 O O . ILE C 3 65 ? -59.363 -57.98 29.751 1 30.32 96 ILE C O 1
ATOM 2605 N N . LEU C 3 66 ? -59.444 -55.751 30.135 1 26.08 97 LEU C N 1
ATOM 2606 C CA . LEU C 3 66 ? -58.944 -55.915 31.505 1 25.31 97 LEU C CA 1
ATOM 2607 C C . LEU C 3 66 ? -60.136 -56.307 32.344 1 25.72 97 LEU C C 1
ATOM 2608 O O . LEU C 3 66 ? -61.151 -55.619 32.291 1 26.44 97 LEU C O 1
ATOM 2613 N N . VAL C 3 67 ? -60.023 -57.371 33.151 1 25.71 98 VAL C N 1
ATOM 2614 C CA . VAL C 3 67 ? -61.078 -57.726 34.091 1 26.26 98 VAL C CA 1
ATOM 2615 C C . VAL C 3 67 ? -60.469 -57.843 35.48 1 26.81 98 VAL C C 1
ATOM 2616 O O . VAL C 3 67 ? -59.531 -58.611 35.667 1 27.34 98 VAL C O 1
ATOM 2620 N N . PHE C 3 68 ? -60.933 -57.033 36.429 1 25.88 99 PHE C N 1
ATOM 2621 C CA . PHE C 3 68 ? -60.4 -57.07 37.794 1 26.36 99 PHE C CA 1
ATOM 2622 C C . PHE C 3 68 ? -61.425 -57.744 38.693 1 27.14 99 PHE C C 1
ATOM 2623 O O . PHE C 3 68 ? -62.557 -57.264 38.845 1 26.79 99 PHE C O 1
ATOM 2631 N N . HIS C 3 69 ? -61.053 -58.883 39.252 1 27.96 100 HIS C N 1
ATOM 2632 C CA . HIS C 3 69 ? -61.924 -59.664 40.112 1 28.13 100 HIS C CA 1
ATOM 2633 C C . HIS C 3 69 ? -61.758 -59.297 41.583 1 28.68 100 HIS C C 1
ATOM 2634 O O . HIS C 3 69 ? -60.771 -58.653 41.97 1 28.43 100 HIS C O 1
ATOM 2641 N N . ASN C 3 70 ? -62.71 -59.766 42.405 1 28.27 101 ASN C N 1
ATOM 2642 C CA . ASN C 3 70 ? -62.638 -59.66 43.861 1 28.83 101 ASN C CA 1
ATOM 2643 C C . ASN C 3 70 ? -62.517 -58.233 44.38 1 29.95 101 ASN C C 1
ATOM 2644 O O . ASN C 3 70 ? -61.802 -57.988 45.35 1 30.12 101 ASN C O 1
ATOM 2649 N N . GLY C 3 71 ? -63.234 -57.311 43.751 1 30.81 102 GLY C N 1
ATOM 2650 C CA . GLY C 3 71 ? -63.308 -55.949 44.248 1 32.09 102 GLY C CA 1
ATOM 2651 C C . GLY C 3 71 ? -64.152 -55.888 45.518 1 33.41 102 GLY C C 1
ATOM 2652 O O . GLY C 3 71 ? -65.077 -56.689 45.712 1 32.69 102 GLY C O 1
ATOM 2653 N N . GLU C 3 72 ? -63.843 -54.935 46.39 1 34.97 103 GLU C N 1
ATOM 2654 C CA . GLU C 3 72 ? -64.569 -54.733 47.646 1 37.99 103 GLU C CA 1
ATOM 2655 C C . GLU C 3 72 ? -65.439 -53.5 47.477 1 40.22 103 GLU C C 1
ATOM 2656 O O . GLU C 3 72 ? -64.931 -52.438 47.141 1 39.67 103 GLU C O 1
ATOM 2662 N N . VAL C 3 73 ? -66.721 -53.622 47.754 1 42.33 104 VAL C N 1
ATOM 2663 C CA . VAL C 3 73 ? -67.682 -52.538 47.563 1 44.69 104 VAL C CA 1
ATOM 2664 C C . VAL C 3 73 ? -68.205 -52.03 48.893 1 47.29 104 VAL C C 1
ATOM 2665 O O . VAL C 3 73 ? -68.598 -52.828 49.761 1 47.81 104 VAL C O 1
ATOM 2669 N N . LYS C 3 74 ? -68.255 -50.704 49.039 1 48.54 105 LYS C N 1
ATOM 2670 C CA . LYS C 3 74 ? -68.833 -50.051 50.21 1 50.46 105 LYS C CA 1
ATOM 2671 C C . LYS C 3 74 ? -69.94 -49.163 49.631 1 52.57 105 LYS C C 1
ATOM 2672 O O . LYS C 3 74 ? -69.651 -48.318 48.782 1 51.68 105 LYS C O 1
ATOM 2675 N N . THR C 3 75 ? -71.207 -49.423 49.995 1 54.46 106 THR C N 1
ATOM 2676 C CA . THR C 3 75 ? -72.34 -48.664 49.463 1 57.13 106 THR C CA 1
ATOM 2677 C C . THR C 3 75 ? -72.919 -47.719 50.52 1 58.31 106 THR C C 1
ATOM 2678 O O . THR C 3 75 ? -73.152 -48.137 51.66 1 58.89 106 THR C O 1
ATOM 2682 N N . SER C 3 81 ? -73.94 -43.422 46.497 1 54.32 112 SER C N 1
ATOM 2683 C CA . SER C 3 81 ? -72.494 -43.454 46.709 1 54.47 112 SER C CA 1
ATOM 2684 C C . SER C 3 81 ? -71.92 -44.877 46.685 1 53.2 112 SER C C 1
ATOM 2685 O O . SER C 3 81 ? -72.521 -45.802 47.23 1 54.15 112 SER C O 1
ATOM 2688 N N . TYR C 3 82 ? -70.75 -45.039 46.055 1 51 113 TYR C N 1
ATOM 2689 C CA . TYR C 3 82 ? -70.023 -46.308 45.989 1 49.17 113 TYR C CA 1
ATOM 2690 C C . TYR C 3 82 ? -68.54 -46.01 46.149 1 46.66 113 TYR C C 1
ATOM 2691 O O . TYR C 3 82 ? -68.043 -45.002 45.639 1 46.02 113 TYR C O 1
ATOM 2700 N N . GLN C 3 83 ? -67.832 -46.903 46.834 1 44.41 114 GLN C N 1
ATOM 2701 C CA . GLN C 3 83 ? -66.392 -46.833 47.007 1 43 114 GLN C CA 1
ATOM 2702 C C . GLN C 3 83 ? -65.951 -48.268 46.765 1 40.4 114 GLN C C 1
ATOM 2703 O O . GLN C 3 83 ? -66.325 -49.157 47.525 1 40.24 114 GLN C O 1
ATOM 2709 N N . ILE C 3 84 ? -65.257 -48.52 45.656 1 38.21 115 ILE C N 1
ATOM 2710 C CA . ILE C 3 84 ? -64.856 -49.868 45.282 1 36.47 115 ILE C CA 1
ATOM 2711 C C . ILE C 3 84 ? -63.362 -49.924 45.082 1 35.68 115 ILE C C 1
ATOM 2712 O O . ILE C 3 84 ? -62.812 -49.066 44.393 1 35.53 115 ILE C O 1
ATOM 2717 N N . ASN C 3 85 ? -62.703 -50.947 45.645 1 34.75 116 ASN C N 1
ATOM 2718 C CA . ASN C 3 85 ? -61.254 -51.122 45.56 1 34.45 116 ASN C CA 1
ATOM 2719 C C . ASN C 3 85 ? -60.949 -52.511 45.026 1 32.48 116 ASN C C 1
ATOM 2720 O O . ASN C 3 85 ? -61.554 -53.488 45.475 1 33.31 116 ASN C O 1
ATOM 2725 N N . TRP C 3 86 ? -59.982 -52.618 44.138 1 30.34 117 TRP C N 1
ATOM 2726 C CA . TRP C 3 86 ? -59.581 -53.901 43.591 1 29.21 117 TRP C CA 1
ATOM 2727 C C . TRP C 3 86 ? -58.14 -54.208 43.961 1 29 117 TRP C C 1
ATOM 2728 O O . TRP C 3 86 ? -57.273 -53.331 43.935 1 28.99 117 TRP C O 1
ATOM 2739 N N . PRO C 3 87 ? -57.838 -55.486 44.204 1 28.66 118 PRO C N 1
ATOM 2740 C CA . PRO C 3 87 ? -56.451 -55.849 44.534 1 28.42 118 PRO C CA 1
ATOM 2741 C C . PRO C 3 87 ? -55.524 -56.084 43.341 1 28.54 118 PRO C C 1
ATOM 2742 O O . PRO C 3 87 ? -54.31 -56.168 43.535 1 28.65 118 PRO C O 1
ATOM 2746 N N . GLY C 3 88 ? -56.093 -56.191 42.142 1 28.23 119 GLY C N 1
ATOM 2747 C CA . GLY C 3 88 ? -55.389 -56.524 40.916 1 27.92 119 GLY C CA 1
ATOM 2748 C C . GLY C 3 88 ? -54.236 -55.632 40.535 1 27.46 119 GLY C C 1
ATOM 2749 O O . GLY C 3 88 ? -54.213 -54.445 40.874 1 27.43 119 GLY C O 1
ATOM 2750 N N . GLU C 3 89 ? -53.269 -56.216 39.838 1 26.52 120 GLU C N 1
ATOM 2751 C CA . GLU C 3 89 ? -52.148 -55.463 39.314 1 26.35 120 GLU C CA 1
ATOM 2752 C C . GLU C 3 89 ? -51.906 -55.891 37.871 1 26.47 120 GLU C C 1
ATOM 2753 O O . GLU C 3 89 ? -52.175 -57.042 37.493 1 27 120 GLU C O 1
ATOM 2759 N N . VAL C 3 90 ? -51.438 -54.951 37.051 1 25.39 121 VAL C N 1
ATOM 2760 C CA . VAL C 3 90 ? -51.116 -55.261 35.666 1 25.21 121 VAL C CA 1
ATOM 2761 C C . VAL C 3 90 ? -49.937 -54.409 35.201 1 25.2 121 VAL C C 1
ATOM 2762 O O . VAL C 3 90 ? -49.713 -53.333 35.748 1 25.76 121 VAL C O 1
ATOM 2766 N N . THR C 3 91 ? -49.158 -54.903 34.227 1 23.84 122 THR C N 1
ATOM 2767 C CA . THR C 3 91 ? -48.06 -54.13 33.669 1 22.97 122 THR C CA 1
ATOM 2768 C C . THR C 3 91 ? -48.506 -53.474 32.363 1 23.15 122 THR C C 1
ATOM 2769 O O . THR C 3 91 ? -49.081 -54.143 31.509 1 22.88 122 THR C O 1
ATOM 2773 N N . MET C 3 92 ? -48.291 -52.157 32.227 1 21.95 123 MET C N 1
ATOM 2774 C CA . MET C 3 92 ? -48.649 -51.433 31.008 1 21.84 123 MET C CA 1
ATOM 2775 C C . MET C 3 92 ? -47.347 -51.057 30.323 1 22.69 123 MET C C 1
ATOM 2776 O O . MET C 3 92 ? -46.477 -50.481 30.969 1 22.46 123 MET C O 1
ATOM 2781 N N . LYS C 3 93 ? -47.212 -51.405 29.034 1 22.45 124 LYS C N 1
ATOM 2782 C CA . LYS C 3 93 ? -46.035 -51.046 28.233 1 22.95 124 LYS C CA 1
ATOM 2783 C C . LYS C 3 93 ? -46.543 -50.034 27.191 1 22.28 124 LYS C C 1
ATOM 2784 O O . LYS C 3 93 ? -47.574 -50.269 26.536 1 21.82 124 LYS C O 1
ATOM 2790 N N . LEU C 3 94 ? -45.785 -48.944 27 1 21.9 125 LEU C N 1
ATOM 2791 C CA . LEU C 3 94 ? -46.107 -47.901 26.038 1 21.65 125 LEU C CA 1
ATOM 2792 C C . LEU C 3 94 ? -45.025 -47.897 24.99 1 22.12 125 LEU C C 1
ATOM 2793 O O . LEU C 3 94 ? -43.9 -47.467 25.269 1 23.03 125 LEU C O 1
ATOM 2798 N N . GLY C 3 95 ? -45.337 -48.446 23.833 1 21.95 126 GLY C N 1
ATOM 2799 C CA . GLY C 3 95 ? -44.388 -48.478 22.725 1 21.28 126 GLY C CA 1
ATOM 2800 C C . GLY C 3 95 ? -43.218 -49.371 23.011 1 21.6 126 GLY C C 1
ATOM 2801 O O . GLY C 3 95 ? -43.368 -50.568 23.285 1 21.81 126 GLY C O 1
ATOM 2802 N N . TYR C 3 96 ? -42.039 -48.787 22.961 1 21.63 127 TYR C N 1
ATOM 2803 C CA . TYR C 3 96 ? -40.786 -49.491 23.223 1 22.34 127 TYR C CA 1
ATOM 2804 C C . TYR C 3 96 ? -40.268 -49.285 24.669 1 24.62 127 TYR C C 1
ATOM 2805 O O . TYR C 3 96 ? -39.167 -49.718 24.99 1 24.65 127 TYR C O 1
ATOM 2814 N N . GLY C 3 97 ? -41.073 -48.676 25.524 1 27.06 128 GLY C N 1
ATOM 2815 C CA . GLY C 3 97 ? -40.673 -48.404 26.903 1 28.66 128 GLY C CA 1
ATOM 2816 C C . GLY C 3 97 ? -40.627 -49.613 27.812 1 30.45 128 GLY C C 1
ATOM 2817 O O . GLY C 3 97 ? -41.1 -50.698 27.457 1 31.31 128 GLY C O 1
ATOM 2818 N N . ASP C 3 98 ? -40.051 -49.428 28.992 1 30.42 129 ASP C N 1
ATOM 2819 C CA . ASP C 3 98 ? -40.043 -50.471 29.996 1 32.83 129 ASP C CA 1
ATOM 2820 C C . ASP C 3 98 ? -41.471 -50.404 30.616 1 33.89 129 ASP C C 1
ATOM 2821 O O . ASP C 3 98 ? -42.118 -49.341 30.617 1 34.03 129 ASP C O 1
ATOM 2826 N N . GLY C 3 99 ? -41.976 -51.528 31.081 1 34.6 130 GLY C N 1
ATOM 2827 C CA . GLY C 3 99 ? -43.329 -51.558 31.643 1 34.22 130 GLY C CA 1
ATOM 2828 C C . GLY C 3 99 ? -43.467 -50.707 32.899 1 33.57 130 GLY C C 1
ATOM 2829 O O . GLY C 3 99 ? -42.47 -50.374 33.554 1 34.26 130 GLY C O 1
ATOM 2830 N N . LEU C 3 100 ? -44.701 -50.329 33.221 1 31.69 131 LEU C N 1
ATOM 2831 C CA . LEU C 3 100 ? -45.079 -49.603 34.439 1 31.65 131 LEU C CA 1
ATOM 2832 C C . LEU C 3 100 ? -46.178 -50.428 35.082 1 29.04 131 LEU C C 1
ATOM 2833 O O . LEU C 3 100 ? -47.161 -50.714 34.4 1 28.66 131 LEU C O 1
ATOM 2838 N N . VAL C 3 101 ? -46.069 -50.77 36.387 1 28.17 132 VAL C N 1
ATOM 2839 C CA . VAL C 3 101 ? -47.147 -51.512 37.028 1 27.99 132 VAL C CA 1
ATOM 2840 C C . VAL C 3 101 ? -48.26 -50.547 37.431 1 27.99 132 VAL C C 1
ATOM 2841 O O . VAL C 3 101 ? -47.983 -49.521 38.058 1 28.66 132 VAL C O 1
ATOM 2845 N N . ILE C 3 102 ? -49.516 -50.891 37.11 1 26.7 133 ILE C N 1
ATOM 2846 C CA . ILE C 3 102 ? -50.692 -50.142 37.54 1 25.8 133 ILE C CA 1
ATOM 2847 C C . ILE C 3 102 ? -51.41 -51.077 38.549 1 26.05 133 ILE C C 1
ATOM 2848 O O . ILE C 3 102 ? -51.634 -52.248 38.24 1 26.68 133 ILE C O 1
ATOM 2853 N N . LYS C 3 103 ? -51.724 -50.579 39.723 1 25.63 134 LYS C N 1
ATOM 2854 C CA . LYS C 3 103 ? -52.375 -51.383 40.757 1 26.89 134 LYS C CA 1
ATOM 2855 C C . LYS C 3 103 ? -53.215 -50.506 41.693 1 27.13 134 LYS C C 1
ATOM 2856 O O . LYS C 3 103 ? -53.311 -49.305 41.477 1 26.67 134 LYS C O 1
ATOM 2862 N N . ASP C 3 104 ? -53.83 -51.103 42.725 1 27.81 135 ASP C N 1
ATOM 2863 C CA . ASP C 3 104 ? -54.645 -50.39 43.711 1 29.38 135 ASP C CA 1
ATOM 2864 C C . ASP C 3 104 ? -55.736 -49.521 43.064 1 28.78 135 ASP C C 1
ATOM 2865 O O . ASP C 3 104 ? -55.944 -48.387 43.486 1 29 135 ASP C O 1
ATOM 2870 N N . LEU C 3 105 ? -56.433 -50.021 42.026 1 28.82 136 LEU C N 1
ATOM 2871 C CA . LEU C 3 105 ? -57.544 -49.276 41.409 1 29.25 136 LEU C CA 1
ATOM 2872 C C . LEU C 3 105 ? -58.607 -48.97 42.479 1 31.08 136 LEU C C 1
ATOM 2873 O O . LEU C 3 105 ? -58.93 -49.854 43.267 1 31.69 136 LEU C O 1
ATOM 2878 N N . ASN C 3 106 ? -59.008 -47.695 42.595 1 31.87 137 ASN C N 1
ATOM 2879 C CA . ASN C 3 106 ? -59.946 -47.209 43.602 1 33.34 137 ASN C CA 1
ATOM 2880 C C . ASN C 3 106 ? -60.952 -46.342 42.88 1 33.72 137 ASN C C 1
ATOM 2881 O O . ASN C 3 106 ? -60.585 -45.303 42.331 1 33.34 137 ASN C O 1
ATOM 2886 N N . LEU C 3 107 ? -62.21 -46.763 42.875 1 33.6 138 LEU C N 1
ATOM 2887 C CA . LEU C 3 107 ? -63.258 -46.022 42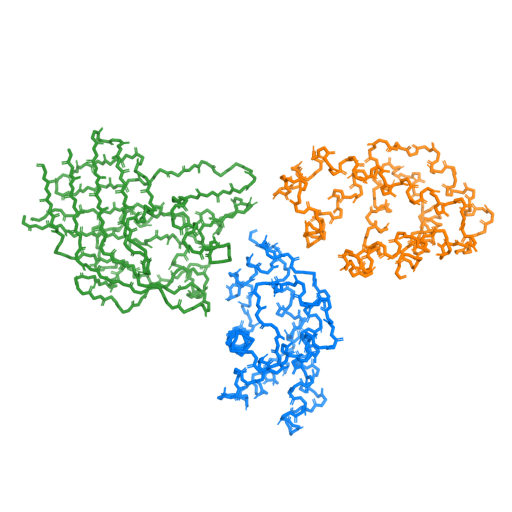.215 1 34.85 138 LEU C CA 1
ATOM 2888 C C . LEU C 3 107 ? -64.22 -45.44 43.245 1 36.48 138 LEU C C 1
ATOM 2889 O O . LEU C 3 107 ? -64.735 -46.163 44.103 1 36.26 138 LEU C O 1
ATOM 2894 N N . MET C 3 108 ? -64.419 -44.121 43.187 1 37.76 139 MET C N 1
ATOM 2895 C CA . MET C 3 108 ? -65.364 -43.42 44.06 1 39.89 139 MET C CA 1
ATOM 2896 C C . MET C 3 108 ? -66.437 -42.889 43.134 1 40.82 139 MET C C 1
ATOM 2897 O O . MET C 3 108 ? -66.11 -42.348 42.075 1 40.45 139 MET C O 1
ATOM 2902 N N . LEU C 3 109 ? -67.712 -43.061 43.508 1 41.59 140 LEU C N 1
ATOM 2903 C CA . LEU C 3 109 ? -68.863 -42.583 42.731 1 43.23 140 LEU C CA 1
ATOM 2904 C C . LEU C 3 109 ? -69.806 -41.87 43.688 1 45.76 140 LEU C C 1
ATOM 2905 O O . LEU C 3 109 ? -70.077 -42.399 44.773 1 45.19 140 LEU C O 1
ATOM 2910 N N . LYS C 3 110 ? -70.316 -40.677 43.31 1 47.93 141 LYS C N 1
ATOM 2911 C CA . LYS C 3 110 ? -71.199 -39.94 44.223 1 50.09 141 LYS C CA 1
ATOM 2912 C C . LYS C 3 110 ? -72.214 -39.088 43.479 1 51.69 141 LYS C C 1
ATOM 2913 O O . LYS C 3 110 ? -71.901 -38.528 42.435 1 51.36 141 LYS C O 1
ATOM 2916 N N . ASN C 3 111 ? -73.456 -39.032 43.995 1 53.52 142 ASN C N 1
ATOM 2917 C CA . ASN C 3 111 ? -74.545 -38.21 43.458 1 55.54 142 ASN C CA 1
ATOM 2918 C C . ASN C 3 111 ? -74.904 -38.43 41.982 1 55.39 142 ASN C C 1
ATOM 2919 O O . ASN C 3 111 ? -75.457 -37.531 41.356 1 55.65 142 ASN C O 1
ATOM 2924 N N . GLY C 3 112 ? -74.569 -39.588 41.425 1 54.88 143 GLY C N 1
ATOM 2925 C CA . GLY C 3 112 ? -74.866 -39.879 40.025 1 54.4 143 GLY C CA 1
ATOM 2926 C C . GLY C 3 112 ? -74.022 -39.144 38.996 1 54.41 143 GLY C C 1
ATOM 2927 O O . GLY C 3 112 ? -74.039 -39.515 37.816 1 54.2 143 GLY C O 1
ATOM 2928 N N . ASN C 3 113 ? -73.282 -38.094 39.41 1 54.2 144 ASN C N 1
ATOM 2929 C CA . ASN C 3 113 ? -72.516 -37.304 38.451 1 54.6 144 ASN C CA 1
ATOM 2930 C C . ASN C 3 113 ? -71.124 -36.88 38.896 1 54.15 144 ASN C C 1
ATOM 2931 O O . ASN C 3 113 ? -70.54 -36.017 38.234 1 54.91 144 ASN C O 1
ATOM 2936 N N . MET C 3 114 ? -70.58 -37.463 39.972 1 52.69 145 MET C N 1
ATOM 2937 C CA . MET C 3 114 ? -69.204 -37.13 40.344 1 52.14 145 MET C CA 1
ATOM 2938 C C . MET C 3 114 ? -68.411 -38.369 40.802 1 49.36 145 MET C C 1
ATOM 2939 O O . MET C 3 114 ? -68.967 -39.46 40.939 1 50.02 145 MET C O 1
ATOM 2944 N N . GLY C 3 115 ? -67.112 -38.197 40.978 1 45.94 146 GLY C N 1
ATOM 2945 C CA . GLY C 3 115 ? -66.248 -39.281 41.4 1 43.39 146 GLY C CA 1
ATOM 2946 C C . GLY C 3 115 ? -65.025 -39.403 40.521 1 40.25 146 GLY C C 1
ATOM 2947 O O . GLY C 3 115 ? -64.797 -38.555 39.65 1 39.97 146 GLY C O 1
ATOM 2948 N N . GLU C 3 116 ? -64.234 -40.454 40.735 1 37.9 147 GLU C N 1
ATOM 2949 C CA . GLU C 3 116 ? -63.02 -40.645 39.949 1 36.6 147 GLU C CA 1
ATOM 2950 C C . GLU C 3 116 ? -62.437 -42.044 40.085 1 34.11 147 GLU C C 1
ATOM 2951 O O . GLU C 3 116 ? -62.696 -42.744 41.075 1 33.99 147 GLU C O 1
ATOM 2957 N N . LEU C 3 117 ? -61.632 -42.444 39.089 1 31.16 148 LEU C N 1
ATOM 2958 C CA . LEU C 3 117 ? -60.907 -43.702 39.154 1 29.78 148 LEU C CA 1
ATOM 2959 C C . LEU C 3 117 ? -59.448 -43.321 39.427 1 30.08 148 LEU C C 1
ATOM 2960 O O . LEU C 3 117 ? -58.877 -42.518 38.676 1 30.41 148 LEU C O 1
ATOM 2965 N N . LYS C 3 118 ? -58.883 -43.831 40.527 1 29.25 149 LYS C N 1
ATOM 2966 C CA . LYS C 3 118 ? -57.492 -43.597 40.9 1 29.11 149 LYS C CA 1
ATOM 2967 C C . LYS C 3 118 ? -56.734 -44.932 40.88 1 28.17 149 LYS C C 1
ATOM 2968 O O . LYS C 3 118 ? -57.341 -45.998 40.954 1 28.39 149 LYS C O 1
ATOM 2974 N N . ALA C 3 119 ? -55.41 -44.869 40.857 1 27.25 150 ALA C N 1
ATOM 2975 C CA . ALA C 3 119 ? -54.552 -46.052 40.857 1 27.38 150 ALA C CA 1
ATOM 2976 C C . ALA C 3 119 ? -53.137 -45.657 41.361 1 28.32 150 ALA C C 1
ATOM 2977 O O . ALA C 3 119 ? -52.808 -44.474 41.453 1 29.3 150 ALA C O 1
ATOM 2979 N N . THR C 3 120 ? -52.311 -46.65 41.676 1 28.04 151 THR C N 1
ATOM 2980 C CA . THR C 3 120 ? -50.893 -46.505 41.888 1 27.9 151 THR C CA 1
ATOM 2981 C C . THR C 3 120 ? -50.283 -46.798 40.49 1 27.8 151 THR C C 1
ATOM 2982 O O . THR C 3 120 ? -50.647 -47.787 39.836 1 27.7 151 THR C O 1
ATOM 2986 N N . VAL C 3 121 ? -49.451 -45.886 39.981 1 27.46 152 VAL C N 1
ATOM 2987 C CA . VAL C 3 121 ? -48.843 -46.039 38.666 1 28.75 152 VAL C CA 1
ATOM 2988 C C . VAL C 3 121 ? -47.377 -45.977 38.912 1 31.08 152 VAL C C 1
ATOM 2989 O O . VAL C 3 121 ? -46.898 -44.955 39.416 1 32.05 152 VAL C O 1
ATOM 2993 N N . GLY C 3 122 ? -46.684 -47.097 38.715 1 31.51 153 GLY C N 1
ATOM 2994 C CA . GLY C 3 122 ? -45.268 -47.177 39.051 1 33.04 153 GLY C CA 1
ATOM 2995 C C . GLY C 3 122 ? -45.056 -47.004 40.54 1 35.3 153 GLY C C 1
ATOM 2996 O O . GLY C 3 122 ? -45.778 -47.596 41.359 1 35.01 153 GLY C O 1
ATOM 2997 N N . GLU C 3 123 ? -44.12 -46.133 40.908 1 37.18 154 GLU C N 1
ATOM 2998 C CA . GLU C 3 123 ? -43.845 -45.874 42.32 1 39.01 154 GLU C CA 1
ATOM 2999 C C . GLU C 3 123 ? -44.767 -44.786 42.917 1 39.77 154 GLU C C 1
ATOM 3000 O O . GLU C 3 123 ? -44.575 -44.416 44.069 1 40.03 154 GLU C O 1
ATOM 3002 N N . ASN C 3 124 ? -45.745 -44.261 42.149 1 39.29 155 ASN C N 1
ATOM 3003 C CA . ASN C 3 124 ? -46.594 -43.178 42.631 1 39.49 155 ASN C CA 1
ATOM 3004 C C . ASN C 3 124 ? -48.013 -43.585 42.937 1 38.03 155 ASN C C 1
ATOM 3005 O O . ASN C 3 124 ? -48.705 -44.074 42.071 1 37.75 155 ASN C O 1
ATOM 3010 N N . SER C 3 125 ? -48.442 -43.387 44.178 1 36.69 156 SER C N 1
ATOM 3011 C CA . SER C 3 125 ? -49.791 -43.743 44.585 1 36.67 156 SER C CA 1
ATOM 3012 C C . SER C 3 125 ? -50.736 -42.534 44.389 1 36.33 156 SER C C 1
ATOM 3013 O O . SER C 3 125 ? -50.263 -41.425 44.114 1 36.11 156 SER C O 1
ATOM 3016 N N . ASN C 3 126 ? -52.064 -42.744 44.551 1 36.03 157 ASN C N 1
ATOM 3017 C CA . ASN C 3 126 ? -53.077 -41.686 44.483 1 36.14 157 ASN C CA 1
ATOM 3018 C C . ASN C 3 126 ? -53.059 -40.918 43.156 1 34.63 157 ASN C C 1
ATOM 3019 O O . ASN C 3 126 ? -53.188 -39.688 43.151 1 35.15 157 ASN C O 1
ATOM 3024 N N . ILE C 3 127 ? -52.852 -41.622 42.034 1 32.29 158 ILE C N 1
ATOM 3025 C CA . ILE C 3 127 ? -52.845 -40.967 40.716 1 31.45 158 ILE C CA 1
ATOM 3026 C C . ILE C 3 127 ? -54.259 -41.06 40.166 1 30.99 158 ILE C C 1
ATOM 3027 O O . ILE C 3 127 ? -54.724 -42.177 39.916 1 30.88 158 ILE C O 1
ATOM 3032 N N . THR C 3 128 ? -54.94 -39.924 39.967 1 29.85 159 THR C N 1
ATOM 3033 C CA . THR C 3 128 ? -56.259 -39.958 39.344 1 28.9 159 THR C CA 1
ATOM 3034 C C . THR C 3 128 ? -56.037 -40.245 37.853 1 27.19 159 THR C C 1
ATOM 3035 O O . THR C 3 128 ? -55.207 -39.599 37.208 1 26.75 159 THR C O 1
ATOM 3039 N N . LEU C 3 129 ? -56.728 -41.255 37.335 1 25.37 160 LEU C N 1
ATOM 3040 C CA . LEU C 3 129 ? -56.652 -41.607 35.92 1 25.14 160 LEU C CA 1
ATOM 3041 C C . LEU C 3 129 ? -57.694 -40.771 35.167 1 26.05 160 LEU C C 1
ATOM 3042 O O . LEU C 3 129 ? -57.395 -40.209 34.104 1 26.23 160 LEU C O 1
ATOM 3047 N N . PHE C 3 130 ? -58.919 -40.714 35.698 1 26.38 161 PHE C N 1
ATOM 3048 C CA . PHE C 3 130 ? -59.958 -39.873 35.12 1 28.86 161 PHE C CA 1
ATOM 3049 C C . PHE C 3 130 ? -61.024 -39.495 36.148 1 30.13 161 PHE C C 1
ATOM 3050 O O . PHE C 3 130 ? -61.285 -40.249 37.093 1 30 161 PHE C O 1
ATOM 3058 N N . ASP C 3 131 ? -61.64 -38.326 35.956 1 31.63 162 ASP C N 1
ATOM 3059 C CA . ASP C 3 131 ? -62.774 -37.895 36.758 1 34.04 162 ASP C CA 1
ATOM 3060 C C . ASP C 3 131 ? -64.02 -38.503 36.099 1 35.07 162 ASP C C 1
ATOM 3061 O O . ASP C 3 131 ? -64.02 -38.784 34.9 1 34.93 162 ASP C O 1
ATOM 3066 N N . VAL C 3 132 ? -65.093 -38.666 36.866 1 36.06 163 VAL C N 1
ATOM 3067 C CA . VAL C 3 132 ? -66.327 -39.255 36.397 1 37.35 163 VAL C CA 1
ATOM 3068 C C . VAL C 3 132 ? -67.3 -38.161 35.985 1 39.11 163 VAL C C 1
ATOM 3069 O O . VAL C 3 132 ? -67.481 -37.19 36.712 1 39.45 163 VAL C O 1
ATOM 3073 N N . GLN C 3 133 ? -67.856 -38.275 34.78 1 40.09 164 GLN C N 1
ATOM 3074 C CA . GLN C 3 133 ? -68.839 -37.319 34.297 1 42.41 164 GLN C CA 1
ATOM 3075 C C . GLN C 3 133 ? -70.198 -37.741 34.866 1 43.91 164 GLN C C 1
ATOM 3076 O O . GLN C 3 133 ? -70.929 -36.905 35.398 1 45.08 164 GLN C O 1
ATOM 3082 N N . GLU C 3 134 ? -70.514 -39.045 34.775 1 43.99 165 GLU C N 1
ATOM 3083 C CA . GLU C 3 134 ? -71.754 -39.616 35.278 1 44.84 165 GLU C CA 1
ATOM 3084 C C . GLU C 3 134 ? -71.658 -41.144 35.352 1 44.27 165 GLU C C 1
ATOM 3085 O O . GLU C 3 134 ? -70.761 -41.753 34.784 1 43.1 165 GLU C O 1
ATOM 3091 N N . TYR C 3 135 ? -72.615 -41.757 36.039 1 44.91 166 TYR C N 1
ATOM 3092 C CA . TYR C 3 135 ? -72.725 -43.2 36.154 1 46.5 166 TYR C CA 1
ATOM 3093 C C . TYR C 3 135 ? -74.181 -43.569 36.402 1 48.03 166 TYR C C 1
ATOM 3094 O O . TYR C 3 135 ? -74.926 -42.784 36.979 1 48.14 166 TYR C O 1
ATOM 3103 N N . SER C 3 136 ? -74.595 -44.743 35.935 1 49.08 167 SER C N 1
ATOM 3104 C CA . SER C 3 136 ? -75.944 -45.239 36.185 1 50.46 167 SER C CA 1
ATOM 3105 C C . SER C 3 136 ? -75.87 -46.704 36.601 1 51.6 167 SER C C 1
ATOM 3106 O O . SER C 3 136 ? -74.909 -47.409 36.278 1 51.13 167 SER C O 1
ATOM 3109 N N . VAL C 3 137 ? -76.867 -47.146 37.36 1 52.82 168 VAL C N 1
ATOM 3110 C CA . VAL C 3 137 ? -76.941 -48.503 37.866 1 54.67 168 VAL C CA 1
ATOM 3111 C C . VAL C 3 137 ? -78.221 -49.137 37.331 1 56.54 168 VAL C C 1
ATOM 3112 O O . VAL C 3 137 ? -79.305 -48.58 37.504 1 56.31 168 VAL C O 1
ATOM 3116 N N . SER C 3 138 ? -78.097 -50.29 36.673 1 57.56 169 SER C N 1
ATOM 3117 C CA . SER C 3 138 ? -79.26 -51.012 36.175 1 58.56 169 SER C CA 1
ATOM 3118 C C . SER C 3 138 ? -79.032 -52.451 36.565 1 58.86 169 SER C C 1
ATOM 3119 O O . SER C 3 138 ? -78.019 -53.034 36.175 1 58.62 169 SER C O 1
ATOM 3122 N N . ASP C 3 139 ? -79.928 -52.993 37.385 1 59.31 170 ASP C N 1
ATOM 3123 C CA . ASP C 3 139 ? -79.859 -54.354 37.903 1 60.28 170 ASP C CA 1
ATOM 3124 C C . ASP C 3 139 ? -78.63 -54.411 38.851 1 59.62 170 ASP C C 1
ATOM 3125 O O . ASP C 3 139 ? -78.577 -53.615 39.801 1 61.08 170 ASP C O 1
ATOM 3130 N N . ASN C 3 140 ? -77.657 -55.293 38.61 1 56.79 171 ASN C N 1
ATOM 3131 C CA . ASN C 3 140 ? -76.472 -55.339 39.452 1 54.69 171 ASN C CA 1
ATOM 3132 C C . ASN C 3 140 ? -75.259 -54.731 38.707 1 51.07 171 ASN C C 1
ATOM 3133 O O . ASN C 3 140 ? -74.133 -55.035 39.066 1 50.89 171 ASN C O 1
ATOM 3138 N N . THR C 3 141 ? -75.486 -53.869 37.68 1 48.48 172 THR C N 1
ATOM 3139 C CA . THR C 3 141 ? -74.394 -53.341 36.872 1 46.66 172 THR C CA 1
ATOM 3140 C C . THR C 3 141 ? -74.288 -51.809 36.858 1 44.55 172 THR C C 1
ATOM 3141 O O . THR C 3 141 ? -75.275 -51.118 36.619 1 44.46 172 THR C O 1
ATOM 3145 N N . ILE C 3 142 ? -73.081 -51.284 37.096 1 42.32 173 ILE C N 1
ATOM 3146 C CA . ILE C 3 142 ? -72.826 -49.85 37.062 1 41.57 173 ILE C CA 1
ATOM 3147 C C . ILE C 3 142 ? -72.102 -49.532 35.766 1 40.34 173 ILE C C 1
ATOM 3148 O O . ILE C 3 142 ? -71.1 -50.17 35.461 1 40.04 173 ILE C O 1
ATOM 3153 N N . THR C 3 143 ? -72.567 -48.522 35.029 1 39.46 174 THR C N 1
ATOM 3154 C CA . THR C 3 143 ? -71.906 -48.062 33.825 1 39 174 THR C CA 1
ATOM 3155 C C . THR C 3 143 ? -71.289 -46.723 34.19 1 37.88 174 THR C C 1
ATOM 3156 O O . THR C 3 143 ? -72.008 -45.826 34.618 1 38.35 174 THR C O 1
ATOM 3160 N N . VAL C 3 144 ? -69.979 -46.584 34.054 1 36.02 175 VAL C N 1
ATOM 3161 C CA . VAL C 3 144 ? -69.277 -45.37 34.458 1 35.82 175 VAL C CA 1
ATOM 3162 C C . VAL C 3 144 ? -68.698 -44.642 33.27 1 35.8 175 VAL C C 1
ATOM 3163 O O . VAL C 3 144 ? -67.856 -45.2 32.56 1 35.37 175 VAL C O 1
ATOM 3167 N N . THR C 3 145 ? -69.117 -43.387 33.079 1 35.76 176 THR C N 1
ATOM 3168 C CA . THR C 3 145 ? -68.659 -42.563 31.976 1 36.31 176 THR C CA 1
ATOM 3169 C C . THR C 3 145 ? -67.601 -41.557 32.417 1 34.9 176 THR C C 1
ATOM 3170 O O . THR C 3 145 ? -67.863 -40.719 33.285 1 34.75 176 THR C O 1
ATOM 3174 N N . PRO C 3 146 ? -66.41 -41.604 31.79 1 33.99 177 PRO C N 1
ATOM 3175 C CA . PRO C 3 146 ? -65.359 -40.635 32.132 1 33.85 177 PRO C CA 1
ATOM 3176 C C . PRO C 3 146 ? -65.707 -39.216 31.652 1 34.56 177 PRO C C 1
ATOM 3177 O O . PRO C 3 146 ? -66.41 -39.041 30.655 1 33.82 177 PRO C O 1
ATOM 3181 N N . LYS C 3 147 ? -65.205 -38.203 32.366 1 35.38 178 LYS C N 1
ATOM 3182 C CA . LYS C 3 147 ? -65.399 -36.801 32.01 1 36.32 178 LYS C CA 1
ATOM 3183 C C . LYS C 3 147 ? -64.303 -36.454 31.002 1 36.3 178 LYS C C 1
ATOM 3184 O O . LYS C 3 147 ? -63.121 -36.483 31.35 1 37.12 178 LYS C O 1
ATOM 3190 N N . ILE C 3 148 ? -64.675 -36.216 29.729 1 34.57 179 ILE C N 1
ATOM 3191 C CA . ILE C 3 148 ? -63.687 -35.955 28.686 1 34.29 179 ILE C CA 1
ATOM 3192 C C . ILE C 3 148 ? -63.985 -34.624 28.021 1 34.99 179 ILE C C 1
ATOM 3193 O O . ILE C 3 148 ? -65.105 -34.391 27.572 1 34.88 179 ILE C O 1
ATOM 3198 N N . PRO C 3 149 ? -63.005 -33.712 27.991 1 35.24 180 PRO C N 1
ATOM 3199 C CA . PRO C 3 149 ? -63.257 -32.4 27.381 1 35.55 180 PRO C CA 1
ATOM 3200 C C . PRO C 3 149 ? -63.454 -32.542 25.87 1 36.44 180 PRO C C 1
ATOM 3201 O O . PRO C 3 149 ? -62.903 -33.461 25.254 1 36.09 180 PRO C O 1
ATOM 3205 N N . PRO C 3 150 ? -64.209 -31.635 25.247 1 36.84 181 PRO C N 1
ATOM 3206 C CA . PRO C 3 150 ? -64.33 -31.703 23.781 1 37.31 181 PRO C CA 1
ATOM 3207 C C . PRO C 3 150 ? -62.968 -31.42 23.137 1 37.33 181 PRO C C 1
ATOM 3208 O O . PRO C 3 150 ? -62.187 -30.636 23.674 1 36.24 181 PRO C O 1
ATOM 3212 N N . CYS C 3 151 ? -62.66 -32.09 22.021 1 38.14 182 CYS C N 1
ATOM 3213 C CA . CYS C 3 151 ? -61.408 -31.824 21.309 1 39.6 182 CYS C CA 1
ATOM 3214 C C . CYS C 3 151 ? -61.736 -30.648 20.417 1 42.24 182 CYS C C 1
ATOM 3215 O O . CYS C 3 151 ? -62.576 -30.792 19.531 1 43.11 182 CYS C O 1
ATOM 3218 N N . THR C 3 152 ? -61.148 -29.466 20.684 1 43.56 183 THR C N 1
ATOM 3219 C CA . THR C 3 152 ? -61.443 -28.236 19.946 1 45.23 183 THR C CA 1
ATOM 3220 C C . THR C 3 152 ? -60.219 -27.734 19.13 1 45.68 183 THR C C 1
ATOM 3221 O O . THR C 3 152 ? -60.26 -27.796 17.904 1 46.3 183 THR C O 1
ATOM 3225 N N . THR C 3 153 ? -59.14 -27.249 19.811 1 45.09 184 THR C N 1
ATOM 3226 C CA . THR C 3 153 ? -57.859 -26.761 19.267 1 44.53 184 THR C CA 1
ATOM 3227 C C . THR C 3 153 ? -56.791 -26.805 20.39 1 43 184 THR C C 1
ATOM 3228 O O . THR C 3 153 ? -57.136 -26.969 21.564 1 43.8 184 THR C O 1
ATOM 3232 N N . GLY C 3 154 ? -55.516 -26.695 20.031 1 40.67 185 GLY C N 1
ATOM 3233 C CA . GLY C 3 154 ? -54.443 -26.739 21.018 1 39.15 185 GLY C CA 1
ATOM 3234 C C . GLY C 3 154 ? -54.221 -28.131 21.584 1 36.62 185 GLY C C 1
ATOM 3235 O O . GLY C 3 154 ? -54.486 -29.127 20.903 1 36.12 185 GLY C O 1
ATOM 3236 N N . THR C 3 155 ? -53.735 -28.223 22.835 1 34.8 186 THR C N 1
ATOM 3237 C CA . THR C 3 155 ? -53.486 -29.529 23.439 1 34.06 186 THR C CA 1
ATOM 3238 C C . THR C 3 155 ? -54.775 -30.128 23.971 1 32.6 186 THR C C 1
ATOM 3239 O O . THR C 3 155 ? -55.492 -29.48 24.742 1 33.75 186 THR C O 1
ATOM 3243 N N . TRP C 3 156 ? -55.078 -31.361 23.56 1 29.72 187 TRP C N 1
ATOM 3244 C CA . TRP C 3 156 ? -56.279 -32.042 24.006 1 28.28 187 TRP C CA 1
ATOM 3245 C C . TRP C 3 156 ? -55.84 -33.09 25.015 1 26.53 187 TRP C C 1
ATOM 3246 O O . TRP C 3 156 ? -54.937 -33.881 24.737 1 25.52 187 TRP C O 1
ATOM 3257 N N . LYS C 3 157 ? -56.391 -33.018 26.218 1 25.1 188 LYS C N 1
ATOM 3258 C CA . LYS C 3 157 ? -55.995 -33.913 27.293 1 26.21 188 LYS C CA 1
ATOM 3259 C C . LYS C 3 157 ? -57.197 -34.667 27.872 1 26 188 LYS C C 1
ATOM 3260 O O . LYS C 3 157 ? -57.818 -34.195 28.833 1 26.54 188 LYS C O 1
ATOM 3266 N N . PRO C 3 158 ? -57.491 -35.867 27.318 1 25.11 189 PRO C N 1
ATOM 3267 C CA . PRO C 3 158 ? -58.668 -36.632 27.774 1 24.71 189 PRO C CA 1
ATOM 3268 C C . PRO C 3 158 ? -58.496 -37.443 29.054 1 24.48 189 PRO C C 1
ATOM 3269 O O . PRO C 3 158 ? -59.48 -37.999 29.521 1 24.52 189 PRO C O 1
ATOM 3273 N N . TRP C 3 159 ? -57.268 -37.518 29.623 1 24.08 190 TRP C N 1
ATOM 3274 C CA . TRP C 3 159 ? -57.006 -38.197 30.905 1 24.74 190 TRP C CA 1
ATOM 3275 C C . TRP C 3 159 ? -56.657 -37.14 31.986 1 26.04 190 TRP C C 1
ATOM 3276 O O . TRP C 3 159 ? -56.352 -35.981 31.643 1 26.34 190 TRP C O 1
ATOM 3287 N N . HIS C 3 160 ? -56.724 -37.515 33.276 1 25.91 191 HIS C N 1
ATOM 3288 C CA . HIS C 3 160 ? -56.385 -36.563 34.342 1 26.66 191 HIS C CA 1
ATOM 3289 C C . HIS C 3 160 ? -54.882 -36.186 34.273 1 27.68 191 HIS C C 1
ATOM 3290 O O . HIS C 3 160 ? -54.034 -37.015 33.923 1 27.94 191 HIS C O 1
ATOM 3297 N N . ASN C 3 161 ? -54.574 -34.949 34.606 1 28.16 192 ASN C N 1
ATOM 3298 C CA . ASN C 3 161 ? -53.226 -34.396 34.644 1 30.21 192 ASN C CA 1
ATOM 3299 C C . ASN C 3 161 ? -52.287 -35.199 35.553 1 31.27 192 ASN C C 1
ATOM 3300 O O . ASN C 3 161 ? -51.094 -35.225 35.291 1 32.19 192 ASN C O 1
ATOM 3305 N N . ASP C 3 162 ? -52.805 -35.841 36.639 1 30.51 193 ASP C N 1
ATOM 3306 C CA . ASP C 3 162 ? -51.984 -36.664 37.543 1 30.01 193 ASP C CA 1
ATOM 3307 C C . ASP C 3 162 ? -51.263 -37.757 36.746 1 30.19 193 ASP C C 1
ATOM 3308 O O . ASP C 3 162 ? -50.082 -38.027 36.983 1 31.37 193 ASP C O 1
ATOM 3313 N N . LEU C 3 163 ? -51.993 -38.397 35.833 1 28.75 194 LEU C N 1
ATOM 3314 C CA . LEU C 3 163 ? -51.443 -39.472 35.012 1 28.07 194 LEU C CA 1
ATOM 3315 C C . LEU C 3 163 ? -50.341 -38.991 34.066 1 27.99 194 LEU C C 1
ATOM 3316 O O . LEU C 3 163 ? -49.243 -39.551 34.086 1 27.61 194 LEU C O 1
ATOM 3321 N N . THR C 3 164 ? -50.626 -37.965 33.238 1 28.3 195 THR C N 1
ATOM 3322 C CA . THR C 3 164 ? -49.663 -37.459 32.261 1 28.63 195 THR C CA 1
ATOM 3323 C C . THR C 3 164 ? -48.465 -36.758 32.914 1 30.14 195 THR C C 1
ATOM 3324 O O . THR C 3 164 ? -47.344 -36.828 32.386 1 30.14 195 THR C O 1
ATOM 3328 N N . SER C 3 165 ? -48.682 -36.101 34.062 1 30.83 196 SER C N 1
ATOM 3329 C CA . SER C 3 165 ? -47.558 -35.468 34.752 1 32.41 196 SER C CA 1
ATOM 3330 C C . SER C 3 165 ? -46.635 -36.568 35.321 1 32.97 196 SER C C 1
ATOM 3331 O O . SER C 3 165 ? -45.431 -36.392 35.305 1 34.07 196 SER C O 1
ATOM 3334 N N . LYS C 3 166 ? -47.178 -37.726 35.732 1 32.66 197 LYS C N 1
ATOM 3335 C CA . LYS C 3 166 ? -46.362 -38.84 36.224 1 33.51 197 LYS C CA 1
ATOM 3336 C C . LYS C 3 166 ? -45.589 -39.458 35.038 1 32.96 197 LYS C C 1
ATOM 3337 O O . LYS C 3 166 ? -44.391 -39.746 35.152 1 33.16 197 LYS C O 1
ATOM 3343 N N . LEU C 3 167 ? -46.288 -39.676 33.919 1 31.32 198 LEU C N 1
ATOM 3344 C CA . LEU C 3 167 ? -45.69 -40.293 32.737 1 31.29 198 LEU C CA 1
ATOM 3345 C C . LEU C 3 167 ? -44.617 -39.468 32.049 1 32.02 198 LEU C C 1
ATOM 3346 O O . LEU C 3 167 ? -43.699 -40.04 31.463 1 33.44 198 LEU C O 1
ATOM 3351 N N . GLY C 3 168 ? -44.762 -38.152 32.057 1 31.11 199 GLY C N 1
ATOM 3352 C CA . GLY C 3 168 ? -43.828 -37.28 31.351 1 31.4 199 GLY C CA 1
ATOM 3353 C C . GLY C 3 168 ? -44.272 -36.991 29.923 1 31.95 199 GLY C C 1
ATOM 3354 O O . GLY C 3 168 ? -45.176 -37.639 29.391 1 30.74 199 GLY C O 1
ATOM 3355 N N . SER C 3 169 ? -43.652 -36 29.301 1 32.57 200 SER C N 1
ATOM 3356 C CA . SER C 3 169 ? -43.981 -35.512 27.963 1 33.77 200 SER C CA 1
ATOM 3357 C C . SER C 3 169 ? -44.112 -36.551 26.827 1 32.91 200 SER C C 1
ATOM 3358 O O . SER C 3 169 ? -45.081 -36.511 26.061 1 32.76 200 SER C O 1
ATOM 3361 N N . LEU C 3 170 ? -43.124 -37.434 26.695 1 31.8 201 LEU C N 1
ATOM 3362 C CA . LEU C 3 170 ? -43.048 -38.325 25.553 1 31.6 201 LEU C CA 1
ATOM 3363 C C . LEU C 3 170 ? -43.882 -39.588 25.766 1 30.6 201 LEU C C 1
ATOM 3364 O O . LEU C 3 170 ? -44.6 -39.973 24.834 1 30.45 201 LEU C O 1
ATOM 3369 N N . LYS C 3 171 ? -43.934 -40.141 27.005 1 28.95 202 LYS C N 1
ATOM 3370 C CA . LYS C 3 171 ? -44.877 -41.244 27.245 1 28.21 202 LYS C CA 1
ATOM 3371 C C . LYS C 3 171 ? -46.316 -40.705 27.214 1 25.72 202 LYS C C 1
ATOM 3372 O O . LYS C 3 171 ? -47.213 -41.458 26.881 1 25.76 202 LYS C O 1
ATOM 3378 N N . SER C 3 172 ? -46.539 -39.394 27.485 1 24.4 203 SER C N 1
ATOM 3379 C CA . SER C 3 172 ? -47.9 -38.822 27.394 1 24.35 203 SER C CA 1
ATOM 3380 C C . SER C 3 172 ? -48.374 -38.662 25.953 1 23.96 203 SER C C 1
ATOM 3381 O O . SER C 3 172 ? -49.566 -38.419 25.734 1 24.71 203 SER C O 1
ATOM 3384 N N . VAL C 3 173 ? -47.509 -38.925 24.94 1 22.41 204 VAL C N 1
ATOM 3385 C CA . VAL C 3 173 ? -47.974 -38.95 23.547 1 21.43 204 VAL C CA 1
ATOM 3386 C C . VAL C 3 173 ? -49.082 -40.044 23.393 1 21.07 204 VAL C C 1
ATOM 3387 O O . VAL C 3 173 ? -50.012 -39.86 22.621 1 20.97 204 VAL C O 1
ATOM 3391 N N . PHE C 3 174 ? -49.051 -41.12 24.231 1 20.25 205 PHE C N 1
ATOM 3392 C CA . PHE C 3 174 ? -50.093 -42.148 24.183 1 20.11 205 PHE C CA 1
ATOM 3393 C C . PHE C 3 174 ? -51.443 -41.7 24.819 1 20.5 205 PHE C C 1
ATOM 3394 O O . PHE C 3 174 ? -52.449 -42.411 24.698 1 20.82 205 PHE C O 1
ATOM 3402 N N . PHE C 3 175 ? -51.457 -40.549 25.545 1 20.76 206 PHE C N 1
ATOM 3403 C CA . PHE C 3 175 ? -52.586 -40.071 26.347 1 21.19 206 PHE C CA 1
ATOM 3404 C C . PHE C 3 175 ? -53.069 -38.64 26.014 1 23.07 206 PHE C C 1
ATOM 3405 O O . PHE C 3 175 ? -54.005 -38.135 26.65 1 23.46 206 PHE C O 1
ATOM 3413 N N . GLU C 3 176 ? -52.437 -37.995 25.029 1 22.96 207 GLU C N 1
ATOM 3414 C CA . GLU C 3 176 ? -52.834 -36.653 24.64 1 24.01 207 GLU C CA 1
ATOM 3415 C C . GLU C 3 176 ? -52.436 -36.373 23.215 1 24.8 207 GLU C C 1
ATOM 3416 O O . GLU C 3 176 ? -51.631 -37.115 22.64 1 24.79 207 GLU C O 1
ATOM 3422 N N . SER C 3 177 ? -52.964 -35.277 22.651 1 25.22 208 SER C N 1
ATOM 3423 C CA . SER C 3 177 ? -52.63 -34.917 21.281 1 26.55 208 SER C CA 1
ATOM 3424 C C . SER C 3 177 ? -52.788 -33.422 21.039 1 27.58 208 SER C C 1
ATOM 3425 O O . SER C 3 177 ? -53.48 -32.736 21.79 1 28.95 208 SER C O 1
ATOM 3428 N N A TYR C 3 178 ? -52.155 -32.906 19.999 0.5 27.31 209 TYR C N 1
ATOM 3429 N N B TYR C 3 178 ? -52.134 -32.93 19.989 0.5 27.35 209 TYR C N 1
ATOM 3430 C CA A TYR C 3 178 ? -52.354 -31.517 19.593 0.5 27.95 209 TYR C CA 1
ATOM 3431 C CA B TYR C 3 178 ? -52.209 -31.554 19.505 0.5 28.02 209 TYR C CA 1
ATOM 3432 C C A TYR C 3 178 ? -53.576 -31.446 18.626 0.5 29.46 209 TYR C C 1
ATOM 3433 C C B TYR C 3 178 ? -53.129 -31.467 18.245 0.5 29.35 209 TYR C C 1
ATOM 3434 O O A TYR C 3 178 ? -54.237 -30.408 18.541 0.5 29.64 209 TYR C O 1
ATOM 3435 O O B TYR C 3 178 ? -53.136 -30.435 17.574 0.5 29.19 209 TYR C O 1
ATOM 3452 N N . THR C 3 179 ? -53.885 -32.553 17.917 1 30.04 210 THR C N 1
ATOM 3453 C CA . THR C 3 179 ? -54.923 -32.611 16.873 1 32.42 210 THR C CA 1
ATOM 3454 C C . THR C 3 179 ? -56.101 -33.495 17.303 1 32.55 210 THR C C 1
ATOM 3455 O O . THR C 3 179 ? -56.011 -34.244 18.287 1 32.77 210 THR C O 1
ATOM 3459 N N . CYS C 3 180 ? -57.226 -33.37 16.568 1 32.05 211 CYS C N 1
ATOM 3460 C CA . CYS C 3 180 ? -58.454 -34.081 16.851 1 32.6 211 CYS C CA 1
ATOM 3461 C C . CYS C 3 180 ? -58.742 -35.217 15.893 1 31.61 211 CYS C C 1
ATOM 3462 O O . CYS C 3 180 ? -59.905 -35.564 15.72 1 32.72 211 CYS C O 1
ATOM 3465 N N . ASN C 3 181 ? -57.718 -35.813 15.303 1 28.91 212 ASN C N 1
ATOM 3466 C CA . ASN C 3 181 ? -57.901 -36.899 14.349 1 28.78 212 ASN C CA 1
ATOM 3467 C C . ASN C 3 181 ? -58.406 -38.148 15.015 1 28.07 212 ASN C C 1
ATOM 3468 O O . ASN C 3 181 ? -58.231 -38.308 16.239 1 27.62 212 ASN C O 1
ATOM 3473 N N . ASN C 3 182 ? -59.036 -39.057 14.23 1 26.96 213 ASN C N 1
ATOM 3474 C CA . ASN C 3 182 ? -59.631 -40.289 14.795 1 27.06 213 ASN C CA 1
ATOM 3475 C C . ASN C 3 182 ? -58.71 -41.065 15.727 1 25.79 213 ASN C C 1
ATOM 3476 O O . ASN C 3 182 ? -59.125 -41.461 16.817 1 24.89 213 ASN C O 1
ATOM 3481 N N . ASP C 3 183 ? -57.477 -41.318 15.278 1 25.22 214 ASP C N 1
ATOM 3482 C CA . ASP C 3 183 ? -56.538 -42.078 16.096 1 24.74 214 ASP C CA 1
ATOM 3483 C C . ASP C 3 183 ? -56.139 -41.371 17.388 1 22.92 214 ASP C C 1
ATOM 3484 O O . ASP C 3 183 ? -55.682 -42.029 18.318 1 22.44 214 ASP C O 1
ATOM 3489 N N . ASP C 3 184 ? -56.283 -40.032 17.437 1 21.94 215 ASP C N 1
ATOM 3490 C CA . ASP C 3 184 ? -56.018 -39.245 18.638 1 21.88 215 ASP C CA 1
ATOM 3491 C C . ASP C 3 184 ? -57.218 -39.296 19.541 1 22.59 215 ASP C C 1
ATOM 3492 O O . ASP C 3 184 ? -57.058 -39.476 20.751 1 22.71 215 ASP C O 1
ATOM 3497 N N . ILE C 3 185 ? -58.432 -39.168 18.988 1 22.49 216 ILE C N 1
ATOM 3498 C CA . ILE C 3 185 ? -59.659 -39.294 19.81 1 23.94 216 ILE C CA 1
ATOM 3499 C C . ILE C 3 185 ? -59.688 -40.679 20.488 1 23.3 216 ILE C C 1
ATOM 3500 O O . ILE C 3 185 ? -60.041 -40.799 21.676 1 23.25 216 ILE C O 1
ATOM 3505 N N . ALA C 3 186 ? -59.213 -41.711 19.76 1 22.67 217 ALA C N 1
ATOM 3506 C CA . ALA C 3 186 ? -59.158 -43.077 20.276 1 21.99 217 ALA C CA 1
ATOM 3507 C C . ALA C 3 186 ? -58.313 -43.207 21.558 1 21.88 217 ALA C C 1
ATOM 3508 O O . ALA C 3 186 ? -58.45 -44.218 22.25 1 22 217 ALA C O 1
ATOM 3510 N N . LYS C 3 187 ? -57.407 -42.241 21.851 1 20.85 218 LYS C N 1
ATOM 3511 C CA . LYS C 3 187 ? -56.574 -42.309 23.07 1 20.77 218 LYS C CA 1
ATOM 3512 C C . LYS C 3 187 ? -57.378 -42.109 24.354 1 23.13 218 LYS C C 1
ATOM 3513 O O . LYS C 3 187 ? -56.879 -42.426 25.433 1 24.1 218 LYS C O 1
ATOM 3519 N N . LYS C 3 188 ? -58.6 -41.548 24.262 1 23.36 219 LYS C N 1
ATOM 3520 C CA . LYS C 3 188 ? -59.38 -41.244 25.475 1 23.44 219 LYS C CA 1
ATOM 3521 C C . LYS C 3 188 ? -59.789 -42.488 26.278 1 23.88 219 LYS C C 1
ATOM 3522 O O . LYS C 3 188 ? -59.921 -43.573 25.717 1 23.82 219 LYS C O 1
ATOM 3528 N N . PRO C 3 189 ? -59.962 -42.349 27.609 1 24.02 220 PRO C N 1
ATOM 3529 C CA . PRO C 3 189 ? -60.353 -43.518 28.412 1 24.16 220 PRO C CA 1
ATOM 3530 C C . PRO C 3 189 ? -61.703 -44.06 27.981 1 25.63 220 PRO C C 1
ATOM 3531 O O . PRO C 3 189 ? -62.632 -43.286 27.674 1 25.27 220 PRO C O 1
ATOM 3535 N N . LEU C 3 190 ? -61.807 -45.385 27.908 1 25.42 221 LEU C N 1
ATOM 3536 C CA . LEU C 3 190 ? -63.094 -46.02 27.61 1 26.16 221 LEU C CA 1
ATOM 3537 C C . LEU C 3 190 ? -63.952 -46.057 28.915 1 27.94 221 LEU C C 1
ATOM 3538 O O . LEU C 3 190 ? -63.407 -45.977 30.024 1 28.03 221 LEU C O 1
ATOM 3543 N N . PRO C 3 191 ? -65.288 -46.205 28.81 1 29.12 222 PRO C N 1
ATOM 3544 C CA . PRO C 3 191 ? -66.107 -46.295 30.021 1 30.13 222 PRO C CA 1
ATOM 3545 C C . PRO C 3 191 ? -65.855 -47.593 30.809 1 30.45 222 PRO C C 1
ATOM 3546 O O . PRO C 3 191 ? -65.299 -48.56 30.276 1 30.69 222 PRO C O 1
ATOM 3550 N N . LEU C 3 192 ? -66.292 -47.625 32.068 1 30.9 223 LEU C N 1
ATOM 3551 C CA . LEU C 3 192 ? -66.133 -48.835 32.878 1 31.61 223 LEU C CA 1
ATOM 3552 C C . LEU C 3 192 ? -67.492 -49.56 32.993 1 32.35 223 LEU C C 1
ATOM 3553 O O . LEU C 3 192 ? -68.546 -48.921 33.011 1 33.17 223 LEU C O 1
ATOM 3558 N N . THR C 3 193 ? -67.46 -50.881 33.148 1 32.29 224 THR C N 1
ATOM 3559 C CA . THR C 3 193 ? -68.652 -51.648 33.503 1 32.84 224 THR C CA 1
ATOM 3560 C C . THR C 3 193 ? -68.29 -52.336 34.834 1 32.47 224 THR C C 1
ATOM 3561 O O . THR C 3 193 ? -67.25 -52.984 34.909 1 31.6 224 THR C O 1
ATOM 3565 N N . VAL C 3 194 ? -69.077 -52.128 35.899 1 33.41 225 VAL C N 1
ATOM 3566 C CA . VAL C 3 194 ? -68.791 -52.764 37.186 1 34.21 225 VAL C CA 1
ATOM 3567 C C . VAL C 3 194 ? -69.953 -53.697 37.488 1 35.39 225 VAL C C 1
ATOM 3568 O O . VAL C 3 194 ? -71.095 -53.245 37.509 1 35.53 225 VAL C O 1
ATOM 3572 N N . VAL C 3 195 ? -69.684 -54.992 37.671 1 35.72 226 VAL C N 1
ATOM 3573 C CA . VAL C 3 195 ? -70.74 -55.948 37.954 1 37.31 226 VAL C CA 1
ATOM 3574 C C . VAL C 3 195 ? -70.694 -56.297 39.449 1 39.13 226 VAL C C 1
ATOM 3575 O O . VAL C 3 195 ? -69.692 -56.809 39.923 1 39.09 226 VAL C O 1
ATOM 3579 N N . LEU C 3 196 ? -71.747 -55.983 40.186 1 41.03 227 LEU C N 1
ATOM 3580 C CA . LEU C 3 196 ? -71.835 -56.27 41.626 1 43.37 227 LEU C CA 1
ATOM 3581 C C . LEU C 3 196 ? -72.402 -57.668 41.85 1 46.19 227 LEU C C 1
ATOM 3582 O O . LEU C 3 196 ? -73.494 -57.97 41.383 1 45.88 227 LEU C O 1
ATOM 3587 N N . ASN C 3 197 ? -71.715 -58.497 42.644 1 48.44 228 ASN C N 1
ATOM 3588 C CA . ASN C 3 197 ? -72.171 -59.866 42.908 1 50.24 228 ASN C CA 1
ATOM 3589 C C . ASN C 3 197 ? -72.454 -60.047 44.384 1 51.41 228 ASN C C 1
ATOM 3590 O O . ASN C 3 197 ? -71.573 -59.792 45.208 1 51.8 228 ASN C O 1
#

Secondary structure (DSSP, 8-state):
---HHHHHHHHHHHHTTGGGHHHHHHHHHHHHHHHSGGGGGG-TTS--STT-HHHHHHHHHHHHHHHHHHHTGGGHHHHTHHHHIIIIIIS---HHHHHHHHHHHHHHHHHH-TTT--HHHHHHHHHHHHHHHHHHH----/----HHHHHHHHHHHTT--TTTHHHHHHHHHHHHSGGGGGGGGGG---SSHHHHHH-HHHHHHHHHHHHHHHHHHH-GGGHHHHTHHHHHIIIIIT---THHHHHHHHHHHHHHHHHHGGGS-HHHHHHHHHHHHHHHHHH-/--EEEEE--BGGGGBSSGGGS-EEEEEETTEEEEEGGG-GGGHHHHHTS---SSB-SS-EEEEEEEEEEE--EEEE---EEEEE-TTSPPEEEEEEEEEEETTTEEEEEEEETTEEEEEEEEEEEEEEETTEEEEEE------SS-B--S-HHHHHHH-TTGGGGT-BSS--HHHHTTSBPPEEEEE-

Nearest PDB structures (foldseek):
  7jy3-assembly1_A  TM=1.004E+00  e=3.848E-19  Homo sapiens
  1yff-assembly1_A  TM=9.945E-01  e=1.476E-18  Homo sapiens
  3pi9-assembly1_C  TM=1.001E+00  e=2.507E-17  Bos taurus
  3pia-assembly1_C  TM=1.001E+00  e=4.052E-17  Bos taurus
  3pel-assembly1_A-2  TM=1.000E+00  e=6.243E-17  Canis lupus familiaris

Sequence (471 aa):
VLSPADKTNVKAAWGKVGAHAGEYGAEALERMFLSFPTTKTYFPHFDLSHGSAQVKGHGKKVADALTNAVAHVDDMPNALSALSDLHAHKLRVDPVNFKLLSHCLLVTLAAHLPAEFTPAVHASLDKFLASVSTVLTSKYRVHLTPEEKSAVTALWGKVNVDEVGGEALGRLLVVYPWTQRFFESFGDLSTPDAVMGNPKVKAHGKKVLGAFSDGLAHLDNLKGTFATLSELHCDKLHVDPENFRLLGNVLVCVLAHHFGKEFTPPVQAAYQKVVAGVANALAKNADLYWGFSGSSHHKYDHNGPKFEKAGKGAELTNIDAASAYAETFKKGVFPNNKREKSDILVFHNGEVKTSYQINWPGEVTMKLGYGDGLVIKDLNLMLKNGNMGELKATVGENSNITLFDVQEYSVSDNTITVTPKIPPCTTGTWKPWHNDLTSKLGSLKSVFFESYYTCNNDDIAKKPLPLTVVLN